Protein 8HPG (pdb70)

Secondary structure (DSSP, 8-state):
--EEEEES---HHHHHHHTTTT-EEEEGGG--HHHHTS--EEEE-STTSSSS-TTT--EEE-SSS--SSS-HHHHHHTT-EEE--TTTTHHHHHHHHHHHHHHHHTSSHHHHTS------S-------STT--EEEE--SHHHHHHHHHHHHTT---EEEESS----TT-SEEEETTSHHHHHHH-SEEEE-----TTTTTSBSTTHHHH--S--EEEE-S-STTB-HHHHHHHHHTTSSS-EEESS-SSSSPPTT-TTTT-SSEE---S-TT--TTHHHHHHHHHHHHHHHHHHTSS-SS-B--TTT-/--EEEESS---HHHHHHHHHHT-EEEEGGG--HHHHTT--EEES-STTSSSS-TTT--EEE-SSS--SSS-HHHHHHTT-EEE--TTTSHHHHHHHHHHHHHHHHTSSHHHHTS-TT---TTS-------STT--EEEE--SHHHHHHHHHHHHTT---EEE-SS----TT-SEEE-SSTHHHHHHH-SEEEE-----TTTTTSBSTTHHHH--S--EEEE-S-STTB-HHHHHHHHHTTSSS-EEESS-SSSSPPTT-TTTT----S-TT--TTHHHHHHHHHHHTTHHHHHTSS-SS-B--TTT-

InterPro domains:
  IPR006140 D-isomer specific 2-hydroxyacid dehydrogenase, NAD-binding domain [PF02826] (99-274)
  IPR036291 NAD(P)-binding domain superfamily [SSF51735] (90-275)

Solvent-accessible surface area: 31150 Å² total; per-residue (Å²): 178,28,71,0,0,3,16,52,91,17,47,105,89,11,56,126,85,6,96,90,52,21,4,80,12,15,42,27,109,147,4,53,55,64,33,1,82,72,0,4,0,0,0,0,43,61,58,11,0,80,86,5,39,25,133,111,9,65,0,0,0,0,24,38,24,6,0,49,117,15,43,35,83,81,0,29,179,62,144,2,34,1,0,16,0,45,16,34,12,2,87,26,9,0,102,31,0,27,35,1,0,82,22,26,10,89,11,82,2,55,55,98,99,62,152,234,276,101,129,219,165,170,160,52,130,86,58,128,17,166,55,66,18,0,0,0,0,10,29,46,122,33,1,18,30,0,0,76,52,0,69,88,69,27,7,106,0,6,0,1,22,52,107,22,163,134,34,69,15,20,90,92,22,14,51,60,137,22,10,94,101,0,0,19,99,0,36,6,1,0,0,20,19,55,45,29,126,128,16,122,72,36,0,49,134,56,2,2,80,30,3,83,111,83,0,9,0,0,0,9,5,50,2,36,0,0,45,24,79,6,0,16,104,1,8,134,91,157,66,1,58,2,0,0,2,3,4,13,46,86,102,90,39,62,130,115,8,60,0,104,72,29,103,50,0,29,61,27,100,90,82,4,25,76,13,107,133,51,124,63,95,0,21,133,5,0,33,63,0,0,108,41,18,68,96,72,36,113,18,58,42,54,101,15,79,33,121,144,20,178,39,72,0,0,2,17,59,99,14,58,69,81,15,51,94,73,1,66,86,67,12,11,79,12,20,34,26,129,146,12,72,112,70,42,2,98,74,0,13,0,0,1,0,41,60,83,10,0,81,110,5,38,22,124,84,6,56,0,0,0,0,26,38,22,8,0,51,117,16,44,37,86,78,0,36,155,56,151,2,38,1,0,14,0,44,20,32,13,2,74,24,9,0,94,34,0,27,36,12,0,79,36,36,9,86,12,78,62,68,54,123,173,53,95,239,134,90,235,74,128,218,132,176,160,53,133,94,58,132,17,169,57,66,18,0,0,0,0,10,29,46,119,32,1,16,28,0,0,41,46,0,70,16,51,29,7,110,0,6,0,1,23,46,140,24,197,128,34,69,16,20,91,90,21,10,55,57,135,22,8,92,91,0,0,20,94,0,37,6,0,0,0,20,19,55,46,25,124,126,18,119,70,36,0,48,119,54,1,0,75,29,3,75,113,79,0,9,0,0,0,8,5,50,2,33,0,0,41,25,76,2,0,11,89,2,38,128,75,160,61,5,87,22,28,11,14,1,3,11,45,83,90,109,16,47,182,126,11,63,12,118,82,91,76,44,106,100,84,3,23,84,13,103,116,48,117,70,96,0,17,139,12,0,24,52,0,4,135,53,24,85,99,86,36,117,15,58,46,51,99,15,76,29,108,160,20

Radius of gyration: 28.55 Å; Cα contacts (8 Å, |Δi|>4): 1213; chains: 2; bounding box: 71×73×64 Å

Structure (mmCIF, N/CA/C/O backbone):
data_8HPG
#
_entry.id   8HPG
#
_cell.length_a   89.896
_cell.length_b   48.970
_cell.length_c   89.896
_cell.angle_alpha   90.00
_cell.angle_beta   116.72
_cell.angle_gamma   90.00
#
_symmetry.space_group_name_H-M   'P 1 21 1'
#
loop_
_atom_site.group_PDB
_atom_site.id
_atom_site.type_symbol
_atom_site.label_atom_id
_atom_site.label_alt_id
_atom_site.label_comp_id
_atom_site.label_asym_id
_atom_site.label_entity_id
_atom_site.label_seq_id
_atom_site.pdbx_PDB_ins_code
_atom_site.Cartn_x
_atom_site.Cartn_y
_atom_site.Cartn_z
_atom_site.occupancy
_atom_site.B_iso_or_equiv
_atom_site.auth_seq_id
_atom_site.auth_comp_id
_atom_site.auth_asym_id
_atom_site.auth_atom_id
_atom_site.pdbx_PDB_model_num
ATOM 1 N N . MET A 1 1 ? 2.274 -6.462 -8.036 1.00 99.54 1 MET A N 1
ATOM 2 C CA . MET A 1 1 ? 0.774 -6.628 -8.054 1.00 93.81 1 MET A CA 1
ATOM 3 C C . MET A 1 1 ? 0.372 -7.613 -6.948 1.00 101.86 1 MET A C 1
ATOM 4 O O . MET A 1 1 ? 0.779 -8.789 -7.025 1.00 83.15 1 MET A O 1
ATOM 9 N N . MET A 1 2 ? -0.412 -7.137 -5.969 1.00 101.25 2 MET A N 1
ATOM 10 C CA . MET A 1 2 ? -0.848 -7.886 -4.752 1.00 94.00 2 MET A CA 1
ATOM 11 C C . MET A 1 2 ? -2.381 -8.043 -4.721 1.00 96.32 2 MET A C 1
ATOM 12 O O . MET A 1 2 ? -3.087 -7.326 -5.477 1.00 88.24 2 MET A O 1
ATOM 17 N N . LYS A 1 3 ? -2.867 -8.958 -3.876 1.00 90.23 3 LYS A N 1
ATOM 18 C CA . LYS A 1 3 ? -4.303 -9.135 -3.528 1.00 75.93 3 LYS A CA 1
ATOM 19 C C . LYS A 1 3 ? -4.470 -8.848 -2.031 1.00 66.63 3 LYS A C 1
ATOM 20 O O . LYS A 1 3 ? -4.051 -9.692 -1.216 1.00 53.86 3 LYS A O 1
ATOM 26 N N . ILE A 1 4 ? -5.016 -7.672 -1.707 1.00 62.00 4 ILE A N 1
ATOM 27 C CA . ILE A 1 4 ? -5.116 -7.128 -0.318 1.00 51.45 4 ILE A CA 1
ATOM 28 C C . ILE A 1 4 ? -6.503 -7.456 0.256 1.00 49.15 4 ILE A C 1
ATOM 29 O O . ILE A 1 4 ? -7.502 -7.043 -0.362 1.00 54.44 4 ILE A O 1
ATOM 34 N N . LEU A 1 5 ? -6.553 -8.173 1.386 1.00 43.60 5 LEU A N 1
ATOM 35 C CA . LEU A 1 5 ? -7.805 -8.442 2.147 1.00 40.82 5 LEU A CA 1
ATOM 36 C C . LEU A 1 5 ? -8.128 -7.239 3.047 1.00 41.01 5 LEU A C 1
ATOM 37 O O . LEU A 1 5 ? -7.494 -7.120 4.125 1.00 39.76 5 LEU A O 1
ATOM 42 N N . ASN A 1 6 ? -9.083 -6.400 2.618 1.00 40.59 6 ASN A N 1
ATOM 43 C CA . ASN A 1 6 ? -9.665 -5.280 3.414 1.00 36.11 6 ASN A CA 1
ATOM 44 C C . ASN A 1 6 ? -10.468 -5.882 4.583 1.00 29.80 6 ASN A C 1
ATOM 45 O O . ASN A 1 6 ? -11.608 -6.362 4.351 1.00 27.16 6 ASN A O 1
ATOM 50 N N . SER A 1 7 ? -9.870 -5.902 5.780 1.00 24.10 7 SER A N 1
ATOM 51 C CA . SER A 1 7 ? -10.509 -6.295 7.067 1.00 21.69 7 SER A CA 1
ATOM 52 C C . SER A 1 7 ? -10.676 -5.059 7.963 1.00 20.99 7 SER A C 1
ATOM 53 O O . SER A 1 7 ? -10.953 -5.233 9.177 1.00 21.75 7 SER A O 1
ATOM 56 N N . PHE A 1 8 ? -10.464 -3.866 7.394 1.00 18.36 8 PHE A N 1
ATOM 57 C CA . PHE A 1 8 ? -10.614 -2.543 8.065 1.00 15.18 8 PHE A CA 1
ATOM 58 C C . PHE A 1 8 ? -11.154 -1.525 7.039 1.00 13.96 8 PHE A C 1
ATOM 59 O O . PHE A 1 8 ? -10.462 -0.499 6.806 1.00 15.18 8 PHE A O 1
ATOM 67 N N . SER A 1 9 ? -12.299 -1.858 6.404 1.00 11.26 9 SER A N 1
ATOM 68 C CA . SER A 1 9 ? -13.320 -0.971 5.754 1.00 8.07 9 SER A CA 1
ATOM 69 C C . SER A 1 9 ? -12.735 0.251 5.016 1.00 5.66 9 SER A C 1
ATOM 70 O O . SER A 1 9 ? -13.289 1.371 5.216 1.00 5.57 9 SER A O 1
ATOM 73 N N . LEU A 1 10 ? -11.702 0.069 4.177 1.00 3.34 10 LEU A N 1
ATOM 74 C CA . LEU A 1 10 ? -10.958 1.169 3.493 1.00 2.08 10 LEU A CA 1
ATOM 75 C C . LEU A 1 10 ? -11.932 2.252 2.995 1.00 0.50 10 LEU A C 1
ATOM 76 O O . LEU A 1 10 ? -13.060 1.899 2.558 1.00 0.50 10 LEU A O 1
ATOM 81 N N . LYS A 1 11 ? -11.506 3.522 3.074 1.00 0.50 11 LYS A N 1
ATOM 82 C CA . LYS A 1 11 ? -12.244 4.685 2.517 1.00 0.50 11 LYS A CA 1
ATOM 83 C C . LYS A 1 11 ? -12.247 4.619 0.991 1.00 0.50 11 LYS A C 1
ATOM 84 O O . LYS A 1 11 ? -11.361 4.007 0.390 1.00 0.50 11 LYS A O 1
ATOM 90 N N . PRO A 1 12 ? -13.258 5.245 0.334 1.00 0.50 12 PRO A N 1
ATOM 91 C CA . PRO A 1 12 ? -13.402 5.210 -1.128 1.00 0.50 12 PRO A CA 1
ATOM 92 C C . PRO A 1 12 ? -12.254 5.865 -1.906 1.00 0.50 12 PRO A C 1
ATOM 93 O O . PRO A 1 12 ? -12.186 5.628 -3.096 1.00 0.50 12 PRO A O 1
ATOM 97 N N . GLU A 1 13 ? -11.430 6.680 -1.234 1.00 0.50 13 GLU A N 1
ATOM 98 C CA . GLU A 1 13 ? -10.207 7.299 -1.814 1.00 0.50 13 GLU A CA 1
ATOM 99 C C . GLU A 1 13 ? -9.048 6.304 -1.659 1.00 0.50 13 GLU A C 1
ATOM 100 O O . GLU A 1 13 ? -8.332 6.103 -2.673 1.00 0.50 13 GLU A O 1
ATOM 106 N N . GLN A 1 14 ? -8.900 5.707 -0.456 1.00 0.50 14 GLN A N 1
ATOM 107 C CA . GLN A 1 14 ? -7.769 4.815 -0.065 1.00 0.50 14 GLN A CA 1
ATOM 108 C C . GLN A 1 14 ? -7.818 3.543 -0.918 1.00 0.50 14 GLN A C 1
ATOM 109 O O . GLN A 1 14 ? -6.765 3.209 -1.530 1.00 0.50 14 GLN A O 1
ATOM 115 N N . ARG A 1 15 ? -8.988 2.880 -0.928 1.00 0.50 15 ARG A N 1
ATOM 116 C CA . ARG A 1 15 ? -9.331 1.750 -1.844 1.00 0.57 15 ARG A CA 1
ATOM 117 C C . ARG A 1 15 ? -8.951 2.157 -3.278 1.00 0.60 15 ARG A C 1
ATOM 118 O O . ARG A 1 15 ? -8.070 1.496 -3.900 1.00 0.56 15 ARG A O 1
ATOM 126 N N . GLN A 1 16 ? -9.625 3.218 -3.745 1.00 0.65 16 GLN A N 1
ATOM 127 C CA . GLN A 1 16 ? -9.490 3.878 -5.068 1.00 0.69 16 GLN A CA 1
ATOM 128 C C . GLN A 1 16 ? -8.009 4.203 -5.323 1.00 1.22 16 GLN A C 1
ATOM 129 O O . GLN A 1 16 ? -7.578 4.120 -6.499 1.00 1.52 16 GLN A O 1
ATOM 135 N N . THR A 1 17 ? -7.254 4.539 -4.271 1.00 2.21 17 THR A N 1
ATOM 136 C CA . THR A 1 17 ? -5.790 4.785 -4.343 1.00 3.42 17 THR A CA 1
ATOM 137 C C . THR A 1 17 ? -5.036 3.476 -4.585 1.00 5.04 17 THR A C 1
ATOM 138 O O . THR A 1 17 ? -4.122 3.472 -5.430 1.00 5.05 17 THR A O 1
ATOM 142 N N . LEU A 1 18 ? -5.401 2.425 -3.846 1.00 7.88 18 LEU A N 1
ATOM 143 C CA . LEU A 1 18 ? -4.699 1.113 -3.833 1.00 10.71 18 LEU A CA 1
ATOM 144 C C . LEU A 1 18 ? -4.810 0.411 -5.199 1.00 14.78 18 LEU A C 1
ATOM 145 O O . LEU A 1 18 ? -3.756 -0.065 -5.685 1.00 14.53 18 LEU A O 1
ATOM 150 N N . GLU A 1 19 ? -5.997 0.428 -5.832 1.00 21.80 19 GLU A N 1
ATOM 151 C CA . GLU A 1 19 ? -6.386 -0.425 -7.003 1.00 27.19 19 GLU A CA 1
ATOM 152 C C . GLU A 1 19 ? -5.570 -0.122 -8.281 1.00 32.48 19 GLU A C 1
ATOM 153 O O . GLU A 1 19 ? -5.780 -0.863 -9.286 1.00 34.22 19 GLU A O 1
ATOM 159 N N . ALA A 1 20 ? -4.697 0.898 -8.256 1.00 35.42 20 ALA A N 1
ATOM 160 C CA . ALA A 1 20 ? -3.975 1.447 -9.430 1.00 35.30 20 ALA A CA 1
ATOM 161 C C . ALA A 1 20 ? -2.580 0.836 -9.592 1.00 41.74 20 ALA A C 1
ATOM 162 O O . ALA A 1 20 ? -2.188 0.584 -10.756 1.00 40.24 20 ALA A O 1
ATOM 164 N N . ALA A 1 21 ? -1.850 0.640 -8.484 1.00 48.19 21 ALA A N 1
ATOM 165 C CA . ALA A 1 21 ? -0.477 0.064 -8.460 1.00 56.01 21 ALA A CA 1
ATOM 166 C C . ALA A 1 21 ? -0.545 -1.438 -8.780 1.00 64.56 21 ALA A C 1
ATOM 167 O O . ALA A 1 21 ? 0.510 -2.118 -8.762 1.00 77.25 21 ALA A O 1
ATOM 169 N N . GLY A 1 22 ? -1.765 -1.926 -9.050 1.00 69.38 22 GLY A N 1
ATOM 170 C CA . GLY A 1 22 ? -2.090 -3.299 -9.479 1.00 70.55 22 GLY A CA 1
ATOM 171 C C . GLY A 1 22 ? -2.405 -4.204 -8.295 1.00 72.22 22 GLY A C 1
ATOM 172 O O . GLY A 1 22 ? -1.931 -5.355 -8.315 1.00 67.24 22 GLY A O 1
ATOM 173 N N . HIS A 1 23 ? -3.219 -3.727 -7.336 1.00 81.56 23 HIS A N 1
ATOM 174 C CA . HIS A 1 23 ? -3.572 -4.446 -6.078 1.00 82.56 23 HIS A CA 1
ATOM 175 C C . HIS A 1 23 ? -5.097 -4.580 -5.927 1.00 83.02 23 HIS A C 1
ATOM 176 O O . HIS A 1 23 ? -5.750 -3.581 -5.563 1.00 79.87 23 HIS A O 1
ATOM 183 N N . THR A 1 24 ? -5.641 -5.784 -6.153 1.00 78.16 24 THR A N 1
ATOM 184 C CA . THR A 1 24 ? -7.103 -6.081 -6.065 1.00 67.80 24 THR A CA 1
ATOM 185 C C . THR A 1 24 ? -7.546 -6.030 -4.593 1.00 65.64 24 THR A C 1
ATOM 186 O O . THR A 1 24 ? -7.035 -6.839 -3.775 1.00 55.96 24 THR A O 1
ATOM 190 N N . VAL A 1 25 ? -8.468 -5.112 -4.277 1.00 65.29 25 VAL A N 1
ATOM 191 C CA . VAL A 1 25 ? -8.991 -4.864 -2.897 1.00 67.73 25 VAL A CA 1
ATOM 192 C C . VAL A 1 25 ? -10.302 -5.646 -2.703 1.00 70.39 25 VAL A C 1
ATOM 193 O O . VAL A 1 25 ? -11.279 -5.374 -3.440 1.00 79.58 25 VAL A O 1
ATOM 197 N N . ILE A 1 26 ? -10.311 -6.573 -1.735 1.00 64.19 26 ILE A N 1
ATOM 198 C CA . ILE A 1 26 ? -11.454 -7.471 -1.393 1.00 52.35 26 ILE A CA 1
ATOM 199 C C . ILE A 1 26 ? -11.963 -7.083 -0.000 1.00 41.63 26 ILE A C 1
ATOM 200 O O . ILE A 1 26 ? -11.184 -7.189 0.963 1.00 35.41 26 ILE A O 1
ATOM 205 N N . ASP A 1 27 ? -13.225 -6.645 0.090 1.00 37.22 27 ASP A N 1
ATOM 206 C CA . ASP A 1 27 ? -13.974 -6.471 1.369 1.00 29.13 27 ASP A CA 1
ATOM 207 C C . ASP A 1 27 ? -14.176 -7.850 2.008 1.00 21.12 27 ASP A C 1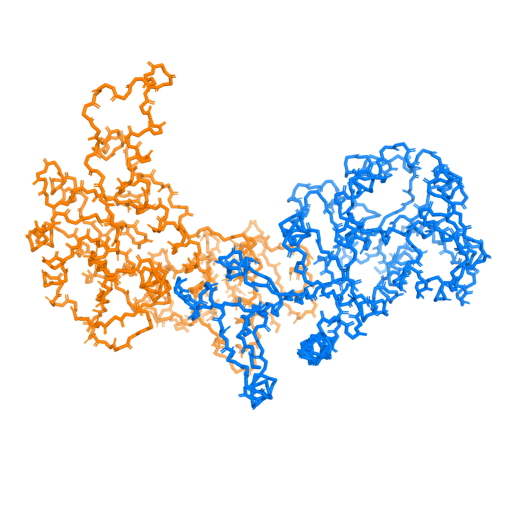
ATOM 208 O O . ASP A 1 27 ? -14.481 -8.810 1.270 1.00 19.83 27 ASP A O 1
ATOM 213 N N . ALA A 1 28 ? -14.023 -7.930 3.331 1.00 17.05 28 ALA A N 1
ATOM 214 C CA . ALA A 1 28 ? -14.116 -9.172 4.137 1.00 14.84 28 ALA A CA 1
ATOM 215 C C . ALA A 1 28 ? -15.354 -9.996 3.733 1.00 12.48 28 ALA A C 1
ATOM 216 O O . ALA A 1 28 ? -15.226 -11.245 3.588 1.00 11.58 28 ALA A O 1
ATOM 218 N N . ASP A 1 29 ? -16.498 -9.319 3.546 1.00 9.08 29 ASP A N 1
ATOM 219 C CA . ASP A 1 29 ? -17.832 -9.938 3.295 1.00 6.45 29 ASP A CA 1
ATOM 220 C C . ASP A 1 29 ? -17.928 -10.472 1.854 1.00 4.32 29 ASP A C 1
ATOM 221 O O . ASP A 1 29 ? -18.866 -11.258 1.594 1.00 4.09 29 ASP A O 1
ATOM 226 N N . LYS A 1 30 ? -17.018 -10.058 0.956 1.00 2.20 30 LYS A N 1
ATOM 227 C CA . LYS A 1 30 ? -16.968 -10.481 -0.481 1.00 1.00 30 LYS A CA 1
ATOM 228 C C . LYS A 1 30 ? -15.929 -11.601 -0.700 1.00 1.00 30 LYS A C 1
ATOM 229 O O . LYS A 1 30 ? -15.753 -12.044 -1.883 1.00 0.87 30 LYS A O 1
ATOM 235 N N . LEU A 1 31 ? -15.274 -12.049 0.384 1.00 1.05 31 LEU A N 1
ATOM 236 C CA . LEU A 1 31 ? -14.260 -13.141 0.368 1.00 0.89 31 LEU A CA 1
ATOM 237 C C . LEU A 1 31 ? -14.986 -14.490 0.216 1.00 0.87 31 LEU A C 1
ATOM 238 O O . LEU A 1 31 ? -15.839 -14.809 1.101 1.00 0.91 31 LEU A O 1
ATOM 243 N N . ASP A 1 32 ? -14.689 -15.225 -0.873 1.00 0.78 32 ASP A N 1
ATOM 244 C CA . ASP A 1 32 ? -15.117 -16.642 -1.084 1.00 0.67 32 ASP A CA 1
ATOM 245 C C . ASP A 1 32 ? -13.924 -17.578 -0.822 1.00 0.77 32 ASP A C 1
ATOM 246 O O . ASP A 1 32 ? -12.791 -17.054 -0.634 1.00 0.84 32 ASP A O 1
ATOM 251 N N . ASP A 1 33 ? -14.170 -18.900 -0.811 1.00 0.82 33 ASP A N 1
ATOM 252 C CA . ASP A 1 33 ? -13.173 -19.930 -0.399 1.00 0.80 33 ASP A CA 1
ATOM 253 C C . ASP A 1 33 ? -11.983 -19.915 -1.373 1.00 0.77 33 ASP A C 1
ATOM 254 O O . ASP A 1 33 ? -10.827 -19.988 -0.874 1.00 0.76 33 ASP A O 1
ATOM 259 N N . ALA A 1 34 ? -12.259 -19.802 -2.685 1.00 0.78 34 ALA A N 1
ATOM 260 C CA . ALA A 1 34 ? -11.262 -19.780 -3.791 1.00 0.72 34 ALA A CA 1
ATOM 261 C C . ALA A 1 34 ? -10.329 -18.557 -3.653 1.00 0.84 34 ALA A C 1
ATOM 262 O O . ALA A 1 34 ? -9.078 -18.736 -3.669 1.00 0.85 34 ALA A O 1
ATOM 264 N N . THR A 1 35 ? -10.910 -17.359 -3.502 1.00 0.84 35 THR A N 1
ATOM 265 C CA . THR A 1 35 ? -10.187 -16.056 -3.418 1.00 0.68 35 THR A CA 1
ATOM 266 C C . THR A 1 35 ? -9.398 -15.967 -2.098 1.00 0.62 35 THR A C 1
ATOM 267 O O . THR A 1 35 ? -8.272 -15.415 -2.133 1.00 0.67 35 THR A O 1
ATOM 271 N N . ALA A 1 36 ? -9.952 -16.489 -0.992 1.00 0.50 36 ALA A N 1
ATOM 272 C CA . ALA A 1 36 ? -9.349 -16.528 0.371 1.00 0.50 36 ALA A CA 1
ATOM 273 C C . ALA A 1 36 ? -7.965 -17.203 0.363 1.00 0.50 36 ALA A C 1
ATOM 274 O O . ALA A 1 36 ? -7.131 -16.895 1.257 1.00 0.50 36 ALA A O 1
ATOM 276 N N . GLN A 1 37 ? -7.740 -18.117 -0.586 1.00 0.50 37 GLN A N 1
ATOM 277 C CA . GLN A 1 37 ? -6.444 -18.823 -0.787 1.00 0.50 37 GLN A CA 1
ATOM 278 C C . GLN A 1 37 ? -5.462 -17.935 -1.559 1.00 0.51 37 GLN A C 1
ATOM 279 O O . GLN A 1 37 ? -4.233 -18.156 -1.393 1.00 0.74 37 GLN A O 1
ATOM 285 N N . GLN A 1 38 ? -5.982 -16.957 -2.317 1.00 0.50 38 GLN A N 1
ATOM 286 C CA . GLN A 1 38 ? -5.212 -16.033 -3.204 1.00 0.50 38 GLN A CA 1
ATOM 287 C C . GLN A 1 38 ? -4.916 -14.699 -2.489 1.00 0.50 38 GLN A C 1
ATOM 288 O O . GLN A 1 38 ? -4.441 -13.768 -3.162 1.00 0.50 38 GLN A O 1
ATOM 294 N N . ILE A 1 39 ? -5.164 -14.614 -1.178 1.00 0.50 39 ILE A N 1
ATOM 295 C CA . ILE A 1 39 ? -4.856 -13.415 -0.342 1.00 0.61 39 ILE A CA 1
ATOM 296 C C . ILE A 1 39 ? -3.329 -13.331 -0.165 1.00 1.02 39 ILE A C 1
ATOM 297 O O . ILE A 1 39 ? -2.703 -14.373 0.179 1.00 1.24 39 ILE A O 1
ATOM 302 N N . ASP A 1 40 ? -2.776 -12.133 -0.401 1.00 1.56 40 ASP A N 1
ATOM 303 C CA . ASP A 1 40 ? -1.348 -11.775 -0.194 1.00 2.18 40 ASP A CA 1
ATOM 304 C C . ASP A 1 40 ? -1.186 -10.907 1.055 1.00 3.18 40 ASP A C 1
ATOM 305 O O . ASP A 1 40 ? -0.302 -11.219 1.857 1.00 3.49 40 ASP A O 1
ATOM 310 N N . VAL A 1 41 ? -1.981 -9.839 1.167 1.00 4.90 41 VAL A N 1
ATOM 311 C CA . VAL A 1 41 ? -1.881 -8.806 2.243 1.00 6.86 41 VAL A CA 1
ATOM 312 C C . VAL A 1 41 ? -3.199 -8.765 3.029 1.00 9.64 41 VAL A C 1
ATOM 313 O O . VAL A 1 41 ? -4.268 -8.974 2.405 1.00 10.26 41 VAL A O 1
ATOM 317 N N . VAL A 1 42 ? -3.119 -8.510 4.345 1.00 12.68 42 VAL A N 1
ATOM 318 C CA . VAL A 1 42 ? -4.299 -8.358 5.255 1.00 16.52 42 VAL A CA 1
ATOM 319 C C . VAL A 1 42 ? -4.175 -7.045 6.041 1.00 19.92 42 VAL A C 1
ATOM 320 O O . VAL A 1 42 ? -3.414 -7.010 7.036 1.00 20.77 42 VAL A O 1
ATOM 324 N N . TYR A 1 43 ? -4.915 -6.019 5.597 1.00 26.05 43 TYR A N 1
ATOM 325 C CA . TYR A 1 43 ? -5.035 -4.681 6.232 1.00 30.93 43 TYR A CA 1
ATOM 326 C C . TYR A 1 43 ? -6.038 -4.787 7.387 1.00 34.88 43 TYR A C 1
ATOM 327 O O . TYR A 1 43 ? -7.255 -4.653 7.153 1.00 33.13 43 TYR A O 1
ATOM 336 N N . GLY A 1 44 ? -5.534 -5.044 8.595 1.00 41.60 44 GLY A N 1
ATOM 337 C CA . GLY A 1 44 ? -6.348 -5.304 9.799 1.00 49.33 44 GLY A CA 1
ATOM 338 C C . GLY A 1 44 ? -6.470 -6.791 10.090 1.00 61.83 44 GLY A C 1
ATOM 339 O O . GLY A 1 44 ? -5.589 -7.552 9.628 1.00 58.55 44 GLY A O 1
ATOM 340 N N . TRP A 1 45 ? -7.496 -7.182 10.858 1.00 74.47 45 TRP A N 1
ATOM 341 C CA . TRP A 1 45 ? -7.773 -8.597 11.232 1.00 81.30 45 TRP A CA 1
ATOM 342 C C . TRP A 1 45 ? -9.203 -8.737 11.780 1.00 79.72 45 TRP A C 1
ATOM 343 O O . TRP A 1 45 ? -9.652 -7.848 12.542 1.00 75.28 45 TRP A O 1
ATOM 354 N N . ASN A 1 46 ? -9.879 -9.820 11.375 1.00 69.44 46 ASN A N 1
ATOM 355 C CA . ASN A 1 46 ? -11.239 -10.237 11.817 1.00 54.01 46 ASN A CA 1
ATOM 356 C C . ASN A 1 46 ? -11.391 -11.741 11.516 1.00 49.06 46 ASN A C 1
ATOM 357 O O . ASN A 1 46 ? -10.350 -12.451 11.523 1.00 42.30 46 ASN A O 1
ATOM 362 N N . ALA A 1 47 ? -12.622 -12.208 11.261 1.00 43.19 47 ALA A N 1
ATOM 363 C CA . ALA A 1 47 ? -12.967 -13.631 11.010 1.00 34.68 47 ALA A CA 1
ATOM 364 C C . ALA A 1 47 ? -12.706 -14.006 9.541 1.00 28.28 47 ALA A C 1
ATOM 365 O O . ALA A 1 47 ? -12.694 -15.229 9.237 1.00 24.98 47 ALA A O 1
ATOM 367 N N . ALA A 1 48 ? -12.514 -13.008 8.664 1.00 22.55 48 ALA A N 1
ATOM 368 C CA . ALA A 1 48 ? -12.178 -13.191 7.227 1.00 19.99 48 ALA A CA 1
ATOM 369 C C . ALA A 1 48 ? -10.652 -13.177 7.008 1.00 16.42 48 ALA A C 1
ATOM 370 O O . ALA A 1 48 ? -10.213 -13.423 5.859 1.00 17.45 48 ALA A O 1
ATOM 372 N N . ALA A 1 49 ? -9.876 -12.919 8.070 1.00 13.00 49 ALA A N 1
ATOM 373 C CA . ALA A 1 49 ? -8.392 -12.906 8.068 1.00 10.19 49 ALA A CA 1
ATOM 374 C C . ALA A 1 49 ? -7.824 -14.225 8.623 1.00 7.96 49 ALA A C 1
ATOM 375 O O . ALA A 1 49 ? -6.586 -14.410 8.526 1.00 9.68 49 ALA A O 1
ATOM 377 N N . THR A 1 50 ? -8.671 -15.103 9.184 1.00 4.67 50 THR A N 1
ATOM 378 C CA . THR A 1 50 ? -8.292 -16.462 9.683 1.00 1.78 50 THR A CA 1
ATOM 379 C C . THR A 1 50 ? -8.356 -17.467 8.518 1.00 0.55 50 THR A C 1
ATOM 380 O O . THR A 1 50 ? -7.569 -18.428 8.526 1.00 0.50 50 THR A O 1
ATOM 384 N N . ARG A 1 51 ? -9.246 -17.229 7.546 1.00 0.50 51 ARG A N 1
ATOM 385 C CA . ARG A 1 51 ? -9.548 -18.149 6.412 1.00 0.50 51 ARG A CA 1
ATOM 386 C C . ARG A 1 51 ? -8.473 -18.036 5.326 1.00 0.50 51 ARG A C 1
ATOM 387 O O . ARG A 1 51 ? -8.403 -18.949 4.464 1.00 0.50 51 ARG A O 1
ATOM 395 N N . VAL A 1 52 ? -7.675 -16.962 5.355 1.00 0.50 52 VAL A N 1
ATOM 396 C CA . VAL A 1 52 ? -6.693 -16.619 4.281 1.00 0.50 52 VAL A CA 1
ATOM 397 C C . VAL A 1 52 ? -5.610 -17.705 4.227 1.00 0.50 52 VAL A C 1
ATOM 398 O O . VAL A 1 52 ? -5.295 -18.309 5.299 1.00 0.50 52 VAL A O 1
ATOM 402 N N . ASN A 1 53 ? -5.038 -17.900 3.033 1.00 0.50 53 ASN A N 1
ATOM 403 C CA . ASN A 1 53 ? -3.868 -18.783 2.794 1.00 0.50 53 ASN A CA 1
ATOM 404 C C . ASN A 1 53 ? -2.602 -18.180 3.414 1.00 0.50 53 ASN A C 1
ATOM 405 O O . ASN A 1 53 ? -1.982 -17.318 2.750 1.00 0.50 53 ASN A O 1
ATOM 410 N N . PHE A 1 54 ? -2.238 -18.638 4.620 1.00 0.50 54 PHE A N 1
ATOM 411 C CA . PHE A 1 54 ? -0.990 -18.295 5.348 1.00 0.50 54 PHE A CA 1
ATOM 412 C C . PHE A 1 54 ? 0.250 -18.726 4.533 1.00 0.50 54 PHE A C 1
ATOM 413 O O . PHE A 1 54 ? 1.269 -17.994 4.557 1.00 0.50 54 PHE A O 1
ATOM 421 N N . ASP A 1 55 ? 0.178 -19.863 3.826 1.00 0.50 55 ASP A N 1
ATOM 422 C CA . ASP A 1 55 ? 1.306 -20.435 3.037 1.00 0.50 55 ASP A CA 1
ATOM 423 C C . ASP A 1 55 ? 1.662 -19.481 1.883 1.00 0.50 55 ASP A C 1
ATOM 424 O O . ASP A 1 55 ? 2.779 -19.601 1.339 1.00 0.50 55 ASP A O 1
ATOM 429 N N . ARG A 1 56 ? 0.733 -18.602 1.495 1.00 0.50 56 ARG A N 1
ATOM 430 C CA . ARG A 1 56 ? 0.905 -17.572 0.430 1.00 0.50 56 ARG A CA 1
ATOM 431 C C . ARG A 1 56 ? 1.069 -16.192 1.069 1.00 0.50 56 ARG A C 1
ATOM 432 O O . ARG A 1 56 ? 1.914 -15.408 0.580 1.00 0.50 56 ARG A O 1
ATOM 440 N N . LEU A 1 57 ? 0.205 -15.901 2.055 1.00 0.50 57 LEU A N 1
ATOM 441 C CA . LEU A 1 57 ? 0.189 -14.664 2.894 1.00 0.50 57 LEU A CA 1
ATOM 442 C C . LEU A 1 57 ? 1.638 -14.229 3.174 1.00 0.50 57 LEU A C 1
ATOM 443 O O . LEU A 1 57 ? 2.491 -15.110 3.486 1.00 0.50 57 LEU A O 1
ATOM 448 N N . GLN A 1 58 ? 1.890 -12.920 3.052 1.00 0.50 58 GLN A N 1
ATOM 449 C CA . GLN A 1 58 ? 3.239 -12.298 3.065 1.00 0.50 58 GLN A CA 1
ATOM 450 C C . GLN A 1 58 ? 3.305 -11.263 4.200 1.00 0.50 58 GLN A C 1
ATOM 451 O O . GLN A 1 58 ? 4.226 -11.359 5.046 1.00 0.50 58 GLN A O 1
ATOM 457 N N . PHE A 1 59 ? 2.343 -10.334 4.235 1.00 0.50 59 PHE A N 1
ATOM 458 C CA . PHE A 1 59 ? 2.289 -9.187 5.182 1.00 0.50 59 PHE A CA 1
ATOM 459 C C . PHE A 1 59 ? 0.869 -9.042 5.781 1.00 0.50 59 PHE A C 1
ATOM 460 O O . PHE A 1 59 ? -0.170 -9.253 5.079 1.00 0.50 59 PHE A O 1
ATOM 468 N N . VAL A 1 60 ? 0.829 -8.669 7.069 1.00 0.50 60 VAL A N 1
ATOM 469 C CA . VAL A 1 60 ? -0.403 -8.363 7.859 1.00 0.50 60 VAL A CA 1
ATOM 470 C C . VAL A 1 60 ? -0.184 -7.027 8.586 1.00 0.50 60 VAL A C 1
ATOM 471 O O . VAL A 1 60 ? 0.837 -6.889 9.307 1.00 0.50 60 VAL A O 1
ATOM 475 N N . GLN A 1 61 ? -1.102 -6.078 8.389 1.00 0.50 61 GLN A N 1
ATOM 476 C CA . GLN A 1 61 ? -1.091 -4.765 9.088 1.00 0.50 61 GLN A CA 1
ATOM 477 C C . GLN A 1 61 ? -2.166 -4.769 10.182 1.00 0.50 61 GLN A C 1
ATOM 478 O O . GLN A 1 61 ? -3.352 -4.550 9.858 1.00 0.50 61 GLN A O 1
ATOM 484 N N . ALA A 1 62 ? -1.748 -4.996 11.427 1.00 0.50 62 ALA A N 1
ATOM 485 C CA . ALA A 1 62 ? -2.589 -4.852 12.633 1.00 0.50 62 ALA A CA 1
ATOM 486 C C . ALA A 1 62 ? -3.052 -3.397 12.746 1.00 0.50 62 ALA A C 1
ATOM 487 O O . ALA A 1 62 ? -2.357 -2.491 12.241 1.00 0.50 62 ALA A O 1
ATOM 489 N N . MET A 1 63 ? -4.208 -3.201 13.380 1.00 0.50 63 MET A N 1
ATOM 490 C CA . MET A 1 63 ? -4.886 -1.884 13.516 1.00 0.50 63 MET A CA 1
ATOM 491 C C . MET A 1 63 ? -4.570 -1.255 14.879 1.00 0.50 63 MET A C 1
ATOM 492 O O . MET A 1 63 ? -4.956 -0.070 15.080 1.00 0.50 63 MET A O 1
ATOM 497 N N . SER A 1 64 ? -3.900 -2.009 15.766 1.00 0.50 64 SER A N 1
ATOM 498 C CA . SER A 1 64 ? -3.525 -1.600 17.150 1.00 0.50 64 SER A CA 1
ATOM 499 C C . SER A 1 64 ? -1.996 -1.708 17.361 1.00 0.93 64 SER A C 1
ATOM 500 O O . SER A 1 64 ? -1.286 -2.174 16.422 1.00 0.94 64 SER A O 1
ATOM 503 N N . ALA A 1 65 ? -1.508 -1.275 18.540 1.00 1.83 65 ALA A N 1
ATOM 504 C CA . ALA A 1 65 ? -0.082 -1.289 18.968 1.00 2.92 65 ALA A CA 1
ATOM 505 C C . ALA A 1 65 ? 0.329 -2.692 19.443 1.00 4.45 65 ALA A C 1
ATOM 506 O O . ALA A 1 65 ? 1.480 -3.096 19.178 1.00 4.60 65 ALA A O 1
ATOM 508 N N . GLY A 1 66 ? -0.571 -3.415 20.111 1.00 6.86 66 GLY A N 1
ATOM 509 C CA . GLY A 1 66 ? -0.374 -4.838 20.463 1.00 10.15 66 GLY A CA 1
ATOM 510 C C . GLY A 1 66 ? -0.463 -5.754 19.251 1.00 13.16 66 GLY A C 1
ATOM 511 O O . GLY A 1 66 ? -0.750 -5.247 18.131 1.00 14.77 66 GLY A O 1
ATOM 512 N N . VAL A 1 67 ? -0.237 -7.058 19.455 1.00 15.40 67 VAL A N 1
ATOM 513 C CA . VAL A 1 67 ? -0.438 -8.133 18.430 1.00 17.44 67 VAL A CA 1
ATOM 514 C C . VAL A 1 67 ? -0.755 -9.452 19.150 1.00 19.26 67 VAL A C 1
ATOM 515 O O . VAL A 1 67 ? -0.343 -10.508 18.644 1.00 20.22 67 VAL A O 1
ATOM 519 N N . ASP A 1 68 ? -1.490 -9.375 20.267 1.00 20.90 68 ASP A N 1
ATOM 520 C CA . ASP A 1 68 ? -1.713 -10.479 21.251 1.00 20.93 68 ASP A CA 1
ATOM 521 C C . ASP A 1 68 ? -3.051 -11.190 20.957 1.00 20.00 68 ASP A C 1
ATOM 522 O O . ASP A 1 68 ? -3.404 -12.143 21.683 1.00 20.17 68 ASP A O 1
ATOM 527 N N . TYR A 1 69 ? -3.766 -10.736 19.925 1.00 19.53 69 TYR A N 1
ATOM 528 C CA . TYR A 1 69 ? -5.042 -11.311 19.421 1.00 19.36 69 TYR A CA 1
ATOM 529 C C . TYR A 1 69 ? -4.820 -12.047 18.081 1.00 22.15 69 TYR A C 1
ATOM 530 O O . TYR A 1 69 ? -5.755 -12.750 17.614 1.00 23.84 69 TYR A O 1
ATOM 539 N N . LEU A 1 70 ? -3.631 -11.894 17.475 1.00 22.80 70 LEU A N 1
ATOM 540 C CA . LEU A 1 70 ? -3.253 -12.494 16.162 1.00 23.30 70 LEU A CA 1
ATOM 541 C C . LEU A 1 70 ? -2.735 -13.918 16.371 1.00 24.25 70 LEU A C 1
ATOM 542 O O . LEU A 1 70 ? -2.337 -14.280 17.480 1.00 24.33 70 LEU A O 1
ATOM 547 N N . PRO A 1 71 ? -2.726 -14.777 15.320 1.00 25.18 71 PRO A N 1
ATOM 548 C CA . PRO A 1 71 ? -1.997 -16.045 15.370 1.00 25.41 71 PRO A CA 1
ATOM 549 C C . PRO A 1 71 ? -0.505 -15.799 15.071 1.00 26.21 71 PRO A C 1
ATOM 550 O O . PRO A 1 71 ? -0.061 -16.092 13.971 1.00 27.29 71 PRO A O 1
ATOM 554 N N . LEU A 1 72 ? 0.223 -15.258 16.061 1.00 27.14 72 LEU A N 1
ATOM 555 C CA . LEU A 1 72 ? 1.665 -14.894 15.982 1.00 26.94 72 LEU A CA 1
ATOM 556 C C . LEU A 1 72 ? 2.471 -16.128 15.590 1.00 24.31 72 LEU A C 1
ATOM 557 O O . LEU A 1 72 ? 3.242 -16.033 14.619 1.00 21.85 72 LEU A O 1
ATOM 562 N N . ALA A 1 73 ? 2.279 -17.218 16.348 1.00 26.82 73 ALA A N 1
ATOM 563 C CA . ALA A 1 73 ? 2.953 -18.532 16.214 1.00 26.56 73 ALA A CA 1
ATOM 564 C C . ALA A 1 73 ? 2.745 -19.097 14.805 1.00 26.94 73 ALA A C 1
ATOM 565 O O . ALA A 1 73 ? 3.696 -19.716 14.290 1.00 26.58 73 ALA A O 1
ATOM 567 N N . GLU A 1 74 ? 1.546 -18.914 14.232 1.00 28.30 74 GLU A N 1
ATOM 568 C CA . GLU A 1 74 ? 1.223 -19.247 12.814 1.00 28.92 74 GLU A CA 1
ATOM 569 C C . GLU A 1 74 ? 2.084 -18.369 11.891 1.00 33.71 74 GLU A C 1
ATOM 570 O O . GLU A 1 74 ? 2.775 -18.946 11.022 1.00 31.28 74 GLU A O 1
ATOM 576 N N . LEU A 1 75 ? 2.068 -17.042 12.115 1.00 39.40 75 LEU A N 1
ATOM 577 C CA . LEU A 1 75 ? 2.703 -15.988 11.261 1.00 39.04 75 LEU A CA 1
ATOM 578 C C . LEU A 1 75 ? 4.233 -16.095 11.292 1.00 43.47 75 LEU A C 1
ATOM 579 O O . LEU A 1 75 ? 4.845 -15.799 10.243 1.00 41.32 75 LEU A O 1
ATOM 584 N N . ALA A 1 76 ? 4.804 -16.483 12.447 1.00 51.86 76 ALA A N 1
ATOM 585 C CA . ALA A 1 76 ? 6.261 -16.585 12.743 1.00 52.45 76 ALA A CA 1
ATOM 586 C C . ALA A 1 76 ? 6.845 -17.898 12.205 1.00 55.41 76 ALA A C 1
ATOM 587 O O . ALA A 1 76 ? 8.080 -17.970 12.024 1.00 54.60 76 ALA A O 1
ATOM 589 N N . LYS A 1 77 ? 5.987 -18.900 11.992 1.00 56.57 77 LYS A N 1
ATOM 590 C CA . LYS A 1 77 ? 6.321 -20.225 11.393 1.00 52.74 77 LYS A CA 1
ATOM 591 C C . LYS A 1 77 ? 6.294 -20.085 9.861 1.00 46.69 77 LYS A C 1
ATOM 592 O O . LYS A 1 77 ? 7.148 -20.720 9.201 1.00 38.64 77 LYS A O 1
ATOM 598 N N . HIS A 1 78 ? 5.347 -19.288 9.335 1.00 42.95 78 HIS A N 1
ATOM 599 C CA . HIS A 1 78 ? 5.236 -18.850 7.913 1.00 40.92 78 HIS A CA 1
ATOM 600 C C . HIS A 1 78 ? 6.229 -17.710 7.626 1.00 49.45 78 HIS A C 1
ATOM 601 O O . HIS A 1 78 ? 6.485 -17.423 6.436 1.00 49.16 78 HIS A O 1
ATOM 608 N N . HIS A 1 79 ? 6.724 -17.064 8.690 1.00 53.68 79 HIS A N 1
ATOM 609 C CA . HIS A 1 79 ? 7.518 -15.802 8.692 1.00 52.21 79 HIS A CA 1
ATOM 610 C C . HIS A 1 79 ? 6.785 -14.742 7.859 1.00 52.22 79 HIS A C 1
ATOM 611 O O . HIS A 1 79 ? 7.447 -14.079 7.022 1.00 58.87 79 HIS A O 1
ATOM 618 N N . VAL A 1 80 ? 5.474 -14.594 8.103 1.00 43.50 80 VAL A N 1
ATOM 619 C CA . VAL A 1 80 ? 4.603 -13.525 7.524 1.00 31.74 80 VAL A CA 1
ATOM 620 C C . VAL A 1 80 ? 4.905 -12.216 8.264 1.00 32.32 80 VAL A C 1
ATOM 621 O O . VAL A 1 80 ? 4.838 -12.219 9.525 1.00 37.23 80 VAL A O 1
ATOM 625 N N . LEU A 1 81 ? 5.217 -11.152 7.506 1.00 25.74 81 LEU A N 1
ATOM 626 C CA . LEU A 1 81 ? 5.655 -9.831 8.038 1.00 25.91 81 LEU A CA 1
ATOM 627 C C . LEU A 1 81 ? 4.462 -9.137 8.700 1.00 19.69 81 LEU A C 1
ATOM 628 O O . LEU A 1 81 ? 3.387 -9.079 8.080 1.00 14.35 81 LEU A O 1
ATOM 633 N N . LEU A 1 82 ? 4.662 -8.656 9.926 1.00 21.68 82 LEU A N 1
ATOM 634 C CA . LEU A 1 82 ? 3.616 -8.018 10.761 1.00 21.51 82 LEU A CA 1
ATOM 635 C C . LEU A 1 82 ? 4.077 -6.589 11.060 1.00 22.92 82 LEU A C 1
ATOM 636 O O . LEU A 1 82 ? 5.220 -6.428 11.550 1.00 24.65 82 LEU A O 1
ATOM 641 N N . ALA A 1 83 ? 3.243 -5.607 10.698 1.00 20.80 83 ALA A N 1
ATOM 642 C CA . ALA A 1 83 ? 3.359 -4.192 11.115 1.00 20.18 83 ALA A CA 1
ATOM 643 C C . ALA A 1 83 ? 2.170 -3.844 12.019 1.00 22.10 83 ALA A C 1
ATOM 644 O O . ALA A 1 83 ? 1.015 -4.059 11.597 1.00 17.50 83 ALA A O 1
ATOM 646 N N . ASN A 1 84 ? 2.465 -3.362 13.229 1.00 26.09 84 ASN A N 1
ATOM 647 C CA . ASN A 1 84 ? 1.487 -2.753 14.168 1.00 28.28 84 ASN A CA 1
ATOM 648 C C . ASN A 1 84 ? 1.403 -1.249 13.856 1.00 31.32 84 ASN A C 1
ATOM 649 O O . ASN A 1 84 ? 1.894 -0.840 12.775 1.00 31.35 84 ASN A O 1
ATOM 654 N N . THR A 1 85 ? 0.779 -0.462 14.740 1.00 41.24 85 THR A N 1
ATOM 655 C CA . THR A 1 85 ? 0.626 1.016 14.605 1.00 51.49 85 THR A CA 1
ATOM 656 C C . THR A 1 85 ? 1.284 1.720 15.803 1.00 64.26 85 THR A C 1
ATOM 657 O O . THR A 1 85 ? 0.813 2.822 16.180 1.00 61.20 85 THR A O 1
ATOM 661 N N . SER A 1 86 ? 2.356 1.130 16.353 1.00 76.71 86 SER A N 1
ATOM 662 C CA . SER A 1 86 ? 3.035 1.570 17.607 1.00 84.68 86 SER A CA 1
ATOM 663 C C . SER A 1 86 ? 3.587 2.999 17.478 1.00 96.72 86 SER A C 1
ATOM 664 O O . SER A 1 86 ? 4.398 3.247 16.555 1.00 95.54 86 SER A O 1
ATOM 667 N N . GLY A 1 87 ? 3.181 3.883 18.399 1.00 102.48 87 GLY A N 1
ATOM 668 C CA . GLY A 1 87 ? 3.707 5.254 18.524 1.00 97.43 87 GLY A CA 1
ATOM 669 C C . GLY A 1 87 ? 2.701 6.319 18.118 1.00 98.19 87 GLY A C 1
ATOM 670 O O . GLY A 1 87 ? 2.747 7.409 18.739 1.00 87.00 87 GLY A O 1
ATOM 671 N N . ILE A 1 88 ? 1.822 6.041 17.140 1.00 95.51 88 ILE A N 1
ATOM 672 C CA . ILE A 1 88 ? 0.688 6.958 16.789 1.00 87.22 88 ILE A CA 1
ATOM 673 C C . ILE A 1 88 ? -0.312 6.922 17.953 1.00 100.54 88 ILE A C 1
ATOM 674 O O . ILE A 1 88 ? -1.041 7.920 18.125 1.00 115.55 88 ILE A O 1
ATOM 679 N N . HIS A 1 89 ? -0.308 5.823 18.726 1.00 110.02 89 HIS A N 1
ATOM 680 C CA . HIS A 1 89 ? -1.142 5.592 19.940 1.00 101.39 89 HIS A CA 1
ATOM 681 C C . HIS A 1 89 ? -0.468 6.171 21.194 1.00 107.37 89 HIS A C 1
ATOM 682 O O . HIS A 1 89 ? -1.128 6.178 22.244 1.00 105.06 89 HIS A O 1
ATOM 689 N N . ALA A 1 90 ? 0.778 6.649 21.099 1.00 98.12 90 ALA A N 1
ATOM 690 C CA . ALA A 1 90 ? 1.592 7.107 22.253 1.00 87.54 90 ALA A CA 1
ATOM 691 C C . ALA A 1 90 ? 1.032 8.407 22.855 1.00 95.01 90 ALA A C 1
ATOM 692 O O . ALA A 1 90 ? 0.909 8.466 24.105 1.00 103.74 90 ALA A O 1
ATOM 694 N N . GLU A 1 91 ? 0.687 9.392 22.009 1.00 92.33 91 GLU A N 1
ATOM 695 C CA . GLU A 1 91 ? 0.339 10.795 22.399 1.00 85.82 91 GLU A CA 1
ATOM 696 C C . GLU A 1 91 ? -1.015 10.840 23.119 1.00 84.11 91 GLU A C 1
ATOM 697 O O . GLU A 1 91 ? -1.112 11.444 24.187 1.00 72.42 91 GLU A O 1
ATOM 703 N N . PRO A 1 92 ? -2.112 10.264 22.562 1.00 86.03 92 PRO A N 1
ATOM 704 C CA . PRO A 1 92 ? -3.382 10.150 23.286 1.00 82.07 92 PRO A CA 1
ATOM 705 C C . PRO A 1 92 ? -3.304 9.357 24.606 1.00 76.53 92 PRO A C 1
ATOM 706 O O . PRO A 1 92 ? -3.909 9.805 25.573 1.00 71.78 92 PRO A O 1
ATOM 710 N N . ILE A 1 93 ? -2.584 8.223 24.628 1.00 70.53 93 ILE A N 1
ATOM 711 C CA . ILE A 1 93 ? -2.400 7.349 25.834 1.00 65.37 93 ILE A CA 1
ATOM 712 C C . ILE A 1 93 ? -1.684 8.145 26.933 1.00 67.53 93 ILE A C 1
ATOM 713 O O . ILE A 1 93 ? -2.002 7.916 28.117 1.00 68.84 93 ILE A O 1
ATOM 718 N N . ALA A 1 94 ? -0.748 9.024 26.552 1.00 71.25 94 ALA A N 1
ATOM 719 C CA . ALA A 1 94 ? 0.035 9.900 27.460 1.00 61.02 94 ALA A CA 1
ATOM 720 C C . ALA A 1 94 ? -0.789 11.125 27.895 1.00 68.92 94 ALA A C 1
ATOM 721 O O . ALA A 1 94 ? -0.387 11.764 28.889 1.00 67.73 94 ALA A O 1
ATOM 723 N N . GLU A 1 95 ? -1.865 11.450 27.158 1.00 74.43 95 GLU A N 1
ATOM 724 C CA . GLU A 1 95 ? -2.914 12.442 27.537 1.00 63.44 95 GLU A CA 1
ATOM 725 C C . GLU A 1 95 ? -3.950 11.774 28.453 1.00 55.90 95 GLU A C 1
ATOM 726 O O . GLU A 1 95 ? -4.491 12.477 29.335 1.00 45.27 95 GLU A O 1
ATOM 732 N N . TYR A 1 96 ? -4.227 10.480 28.236 1.00 54.27 96 TYR A N 1
ATOM 733 C CA . TYR A 1 96 ? -5.196 9.657 29.013 1.00 56.50 96 TYR A CA 1
ATOM 734 C C . TYR A 1 96 ? -4.643 9.342 30.411 1.00 57.14 96 TYR A C 1
ATOM 735 O O . TYR A 1 96 ? -5.433 9.355 31.383 1.00 53.62 96 TYR A O 1
ATOM 744 N N . VAL A 1 97 ? -3.347 9.010 30.495 1.00 57.07 97 VAL A N 1
ATOM 745 C CA . VAL A 1 97 ? -2.604 8.715 31.761 1.00 55.29 97 VAL A CA 1
ATOM 746 C C . VAL A 1 97 ? -2.585 9.972 32.646 1.00 49.54 97 VAL A C 1
ATOM 747 O O . VAL A 1 97 ? -2.837 9.834 33.858 1.00 49.87 97 VAL A O 1
ATOM 751 N N . LEU A 1 98 ? -2.290 11.140 32.064 1.00 45.37 98 LEU A N 1
ATOM 752 C CA . LEU A 1 98 ? -2.345 12.465 32.744 1.00 40.44 98 LEU A CA 1
ATOM 753 C C . LEU A 1 98 ? -3.795 12.761 33.169 1.00 36.61 98 LEU A C 1
ATOM 754 O O . LEU A 1 98 ? -3.987 13.246 34.307 1.00 37.06 98 LEU A O 1
ATOM 759 N N . GLY A 1 99 ? -4.775 12.473 32.298 1.00 33.35 99 GLY A N 1
ATOM 760 C CA . GLY A 1 99 ? -6.222 12.565 32.591 1.00 30.65 99 GLY A CA 1
ATOM 761 C C . GLY A 1 99 ? -6.645 11.610 33.702 1.00 29.52 99 GLY A C 1
ATOM 762 O O . GLY A 1 99 ? -7.611 11.944 34.427 1.00 28.23 99 GLY A O 1
ATOM 763 N N . ALA A 1 100 ? -5.950 10.466 33.823 1.00 26.07 100 ALA A N 1
ATOM 764 C CA . ALA A 1 100 ? -6.149 9.399 34.840 1.00 22.49 100 ALA A CA 1
ATOM 765 C C . ALA A 1 100 ? -5.194 9.583 36.032 1.00 22.06 100 ALA A C 1
ATOM 766 O O . ALA A 1 100 ? -5.121 8.649 36.881 1.00 17.92 100 ALA A O 1
ATOM 768 N N . LEU A 1 101 ? -4.472 10.715 36.073 1.00 21.47 101 LEU A N 1
ATOM 769 C CA . LEU A 1 101 ? -3.634 11.172 37.221 1.00 22.10 101 LEU A CA 1
ATOM 770 C C . LEU A 1 101 ? -4.391 12.259 37.991 1.00 21.42 101 LEU A C 1
ATOM 771 O O . LEU A 1 101 ? -4.518 12.111 39.223 1.00 20.68 101 LEU A O 1
ATOM 776 N N . PHE A 1 102 ? -4.870 13.295 37.290 1.00 22.46 102 PHE A N 1
ATOM 777 C CA . PHE A 1 102 ? -5.618 14.454 37.861 1.00 23.72 102 PHE A CA 1
ATOM 778 C C . PHE A 1 102 ? -6.977 13.989 38.430 1.00 24.23 102 PHE A C 1
ATOM 779 O O . PHE A 1 102 ? -7.310 14.375 39.583 1.00 23.26 102 PHE A O 1
ATOM 787 N N . THR A 1 103 ? -7.740 13.198 37.654 1.00 25.57 103 THR A N 1
ATOM 788 C CA . THR A 1 103 ? -9.101 12.697 38.012 1.00 24.98 103 THR A CA 1
ATOM 789 C C . THR A 1 103 ? -9.048 12.067 39.416 1.00 24.49 103 THR A C 1
ATOM 790 O O . THR A 1 103 ? -9.970 12.306 40.212 1.00 23.55 103 THR A O 1
ATOM 794 N N . ILE A 1 104 ? -7.985 11.317 39.718 1.00 26.33 104 ILE A N 1
ATOM 795 C CA . ILE A 1 104 ? -7.793 10.591 41.012 1.00 27.41 104 ILE A CA 1
ATOM 796 C C . ILE A 1 104 ? -7.111 11.512 42.044 1.00 33.78 104 ILE A C 1
ATOM 797 O O . ILE A 1 104 ? -7.615 11.590 43.199 1.00 34.26 104 ILE A O 1
ATOM 802 N N . SER A 1 105 ? -6.022 12.192 41.654 1.00 38.40 105 SER A N 1
ATOM 803 C CA . SER A 1 105 ? -5.097 12.933 42.566 1.00 40.50 105 SER A CA 1
ATOM 804 C C . SER A 1 105 ? -5.736 14.224 43.112 1.00 45.05 105 SER A C 1
ATOM 805 O O . SER A 1 105 ? -5.260 14.697 44.179 1.00 51.86 105 SER A O 1
ATOM 808 N N . ARG A 1 106 ? -6.759 14.770 42.426 1.00 49.68 106 ARG A N 1
ATOM 809 C CA . ARG A 1 106 ? -7.379 16.099 42.715 1.00 50.81 106 ARG A CA 1
ATOM 810 C C . ARG A 1 106 ? -8.855 15.964 43.138 1.00 56.06 106 ARG A C 1
ATOM 811 O O . ARG A 1 106 ? -9.553 17.009 43.180 1.00 57.08 106 ARG A O 1
ATOM 819 N N . GLY A 1 107 ? -9.316 14.746 43.448 1.00 55.67 107 GLY A N 1
ATOM 820 C CA . GLY A 1 107 ? -10.673 14.448 43.956 1.00 52.05 107 GLY A CA 1
ATOM 821 C C . GLY A 1 107 ? -11.774 14.693 42.928 1.00 49.47 107 GLY A C 1
ATOM 822 O O . GLY A 1 107 ? -12.965 14.782 43.337 1.00 39.77 107 GLY A O 1
ATOM 823 N N . ILE A 1 108 ? -11.409 14.785 41.643 1.00 51.73 108 ILE A N 1
ATOM 824 C CA . ILE A 1 108 ? -12.361 14.853 40.491 1.00 52.84 108 ILE A CA 1
ATOM 825 C C . ILE A 1 108 ? -13.131 13.523 40.446 1.00 57.22 108 ILE A C 1
ATOM 826 O O . ILE A 1 108 ? -14.345 13.555 40.159 1.00 56.23 108 ILE A O 1
ATOM 831 N N . LEU A 1 109 ? -12.446 12.402 40.716 1.00 62.69 109 LEU A N 1
ATOM 832 C CA . LEU A 1 109 ? -13.077 11.056 40.775 1.00 62.20 109 LEU A CA 1
ATOM 833 C C . LEU A 1 109 ? -14.063 11.040 41.945 1.00 65.40 109 LEU A C 1
ATOM 834 O O . LEU A 1 109 ? -15.257 11.138 41.695 1.00 65.62 109 LEU A O 1
ATOM 839 N N . PRO A 1 110 ? -13.640 11.002 43.236 1.00 71.94 110 PRO A N 1
ATOM 840 C CA . PRO A 1 110 ? -14.586 10.933 44.363 1.00 71.04 110 PRO A CA 1
ATOM 841 C C . PRO A 1 110 ? -15.670 12.031 44.401 1.00 75.55 110 PRO A C 1
ATOM 842 O O . PRO A 1 110 ? -16.505 11.990 45.304 1.00 63.17 110 PRO A O 1
ATOM 846 N N . ALA A 1 111 ? -15.642 12.962 43.432 1.00 79.93 111 ALA A N 1
ATOM 847 C CA . ALA A 1 111 ? -16.746 13.889 43.071 1.00 81.48 111 ALA A CA 1
ATOM 848 C C . ALA A 1 111 ? -17.715 13.229 42.063 1.00 86.79 111 ALA A C 1
ATOM 849 O O . ALA A 1 111 ? -18.827 12.840 42.495 1.00 95.26 111 ALA A O 1
ATOM 851 N N . ILE A 1 112 ? -17.300 13.078 40.786 1.00 91.74 112 ILE A N 1
ATOM 852 C CA . ILE A 1 112 ? -18.161 12.803 39.579 1.00 80.94 112 ILE A CA 1
ATOM 853 C C . ILE A 1 112 ? -19.162 11.657 39.825 1.00 75.62 112 ILE A C 1
ATOM 854 O O . ILE A 1 112 ? -20.233 11.679 39.186 1.00 68.83 112 ILE A O 1
ATOM 859 N N . ARG A 1 113 ? -18.812 10.673 40.659 1.00 78.36 113 ARG A N 1
ATOM 860 C CA . ARG A 1 113 ? -19.685 9.528 41.033 1.00 81.70 113 ARG A CA 1
ATOM 861 C C . ARG A 1 113 ? -20.693 9.951 42.103 1.00 78.19 113 ARG A C 1
ATOM 862 O O . ARG A 1 113 ? -21.866 9.525 41.993 1.00 81.83 113 ARG A O 1
ATOM 870 N N . ALA A 1 114 ? -20.252 10.716 43.112 1.00 73.40 114 ALA A N 1
ATOM 871 C CA . ALA A 1 114 ? -21.133 11.308 44.148 1.00 69.02 114 ALA A CA 1
ATOM 872 C C . ALA A 1 114 ? -22.391 11.844 43.443 1.00 65.67 114 ALA A C 1
ATOM 873 O O . ALA A 1 114 ? -22.264 12.309 42.298 1.00 66.07 114 ALA A O 1
ATOM 875 N N . ASP A 1 115 ? -23.569 11.736 44.065 1.00 63.80 115 ASP A N 1
ATOM 876 C CA . ASP A 1 115 ? -24.884 12.029 43.416 1.00 62.08 115 ASP A CA 1
ATOM 877 C C . ASP A 1 115 ? -24.986 13.509 42.990 1.00 56.25 115 ASP A C 1
ATOM 878 O O . ASP A 1 115 ? -24.015 14.272 43.172 1.00 57.11 115 ASP A O 1
ATOM 883 N N . ARG A 1 116 ? -26.121 13.896 42.388 1.00 48.85 116 ARG A N 1
ATOM 884 C CA . ARG A 1 116 ? -26.425 15.293 41.957 1.00 43.56 116 ARG A CA 1
ATOM 885 C C . ARG A 1 116 ? -27.536 15.880 42.839 1.00 45.16 116 ARG A C 1
ATOM 886 O O . ARG A 1 116 ? -28.250 16.784 42.337 1.00 43.13 116 ARG A O 1
ATOM 894 N N . TRP A 1 119 ? -23.450 20.242 46.634 1.00 27.43 119 TRP A N 1
ATOM 895 C CA . TRP A 1 119 ? -22.820 21.568 46.441 1.00 27.19 119 TRP A CA 1
ATOM 896 C C . TRP A 1 119 ? -22.094 21.964 47.724 1.00 28.86 119 TRP A C 1
ATOM 897 O O . TRP A 1 119 ? -20.979 22.530 47.622 1.00 28.44 119 TRP A O 1
ATOM 908 N N . THR A 1 120 ? -22.742 21.754 48.873 1.00 32.50 120 THR A N 1
ATOM 909 C CA . THR A 1 120 ? -22.073 21.892 50.186 1.00 32.36 120 THR A CA 1
ATOM 910 C C . THR A 1 120 ? -20.964 20.839 50.228 1.00 32.56 120 THR A C 1
ATOM 911 O O . THR A 1 120 ? -21.273 19.628 50.115 1.00 32.94 120 THR A O 1
ATOM 915 N N . LEU A 1 121 ? -19.717 21.282 50.345 1.00 31.49 121 LEU A N 1
ATOM 916 C CA . LEU A 1 121 ? -18.557 20.370 50.442 1.00 33.02 121 LEU A CA 1
ATOM 917 C C . LEU A 1 121 ? -18.256 20.132 51.919 1.00 37.05 121 LEU A C 1
ATOM 918 O O . LEU A 1 121 ? -17.082 20.046 52.260 1.00 41.87 121 LEU A O 1
ATOM 923 N N . ARG A 1 122 ? -19.274 20.034 52.772 1.00 42.16 122 ARG A N 1
ATOM 924 C CA . ARG A 1 122 ? -19.041 19.896 54.228 1.00 45.61 122 ARG A CA 1
ATOM 925 C C . ARG A 1 122 ? -18.411 18.537 54.540 1.00 46.05 122 ARG A C 1
ATOM 926 O O . ARG A 1 122 ? -17.494 18.507 55.380 1.00 50.84 122 ARG A O 1
ATOM 934 N N . GLN A 1 123 ? -18.849 17.456 53.894 1.00 44.59 123 GLN A N 1
ATOM 935 C CA . GLN A 1 123 ? -18.205 16.130 54.119 1.00 42.26 123 GLN A CA 1
ATOM 936 C C . GLN A 1 123 ? -16.720 16.200 53.751 1.00 40.46 123 GLN A C 1
ATOM 937 O O . GLN A 1 123 ? -16.445 16.762 52.691 1.00 38.70 123 GLN A O 1
ATOM 943 N N . GLU A 1 124 ? -15.831 15.637 54.585 1.00 42.22 124 GLU A N 1
ATOM 944 C CA . GLU A 1 124 ? -14.351 15.658 54.393 1.00 43.14 124 GLU A CA 1
ATOM 945 C C . GLU A 1 124 ? -14.018 15.491 52.911 1.00 48.66 124 GLU A C 1
ATOM 946 O O . GLU A 1 124 ? -14.616 14.602 52.247 1.00 55.03 124 GLU A O 1
ATOM 952 N N . ARG A 1 125 ? -13.035 16.254 52.441 1.00 51.07 125 ARG A N 1
ATOM 953 C CA . ARG A 1 125 ? -12.480 16.106 51.074 1.00 47.33 125 ARG A CA 1
ATOM 954 C C . ARG A 1 125 ? -11.654 14.830 51.023 1.00 45.93 125 ARG A C 1
ATOM 955 O O . ARG A 1 125 ? -11.058 14.421 52.022 1.00 42.93 125 ARG A O 1
ATOM 963 N N . PRO A 1 126 ? -11.585 14.184 49.838 1.00 48.89 126 PRO A N 1
ATOM 964 C CA . PRO A 1 126 ? -10.667 13.065 49.628 1.00 51.33 126 PRO A CA 1
ATOM 965 C C . PRO A 1 126 ? -9.227 13.568 49.645 1.00 55.11 126 PRO A C 1
ATOM 966 O O . PRO A 1 126 ? -8.882 14.437 48.848 1.00 52.06 126 PRO A O 1
ATOM 970 N N . PRO A 1 127 ? -8.347 13.039 50.530 1.00 62.68 127 PRO A N 1
ATOM 971 C CA . PRO A 1 127 ? -7.021 13.625 50.745 1.00 63.49 127 PRO A CA 1
ATOM 972 C C . PRO A 1 127 ? -6.224 13.723 49.431 1.00 68.15 127 PRO A C 1
ATOM 973 O O . PRO A 1 127 ? -5.578 12.754 49.055 1.00 64.43 127 PRO A O 1
ATOM 977 N N . MET A 1 128 ? -6.308 14.882 48.766 1.00 73.65 128 MET A N 1
ATOM 978 C CA . MET A 1 128 ? -5.769 15.122 47.397 1.00 72.30 128 MET A CA 1
ATOM 979 C C . MET A 1 128 ? -4.238 15.190 47.449 1.00 69.51 128 MET A C 1
ATOM 980 O O . MET A 1 128 ? -3.686 15.624 48.498 1.00 58.66 128 MET A O 1
ATOM 985 N N . THR A 1 129 ? -3.592 14.784 46.348 1.00 72.01 129 THR A N 1
ATOM 986 C CA . THR A 1 129 ? -2.112 14.682 46.207 1.00 73.26 129 THR A CA 1
ATOM 987 C C . THR A 1 129 ? -1.651 15.466 44.969 1.00 69.16 129 THR A C 1
ATOM 988 O O . THR A 1 129 ? -2.200 15.250 43.868 1.00 57.64 129 THR A O 1
ATOM 992 N N . LEU A 1 130 ? -0.684 16.364 45.176 1.00 78.48 130 LEU A N 1
ATOM 993 C CA . LEU A 1 130 ? 0.029 17.125 44.116 1.00 79.99 130 LEU A CA 1
ATOM 994 C C . LEU A 1 130 ? 1.069 16.202 43.469 1.00 79.16 130 LEU A C 1
ATOM 995 O O . LEU A 1 130 ? 1.746 15.458 44.215 1.00 70.91 130 LEU A O 1
ATOM 1000 N N . LEU A 1 131 ? 1.207 16.267 42.141 1.00 72.88 131 LEU A N 1
ATOM 1001 C CA . LEU A 1 131 ? 2.033 15.321 41.338 1.00 71.10 131 LEU A CA 1
ATOM 1002 C C . LEU A 1 131 ? 3.533 15.672 41.426 1.00 79.51 131 LEU A C 1
ATOM 1003 O O . LEU A 1 131 ? 4.360 14.725 41.423 1.00 72.45 131 LEU A O 1
ATOM 1008 N N . LYS A 1 132 ? 3.880 16.965 41.515 1.00 82.77 132 LYS A N 1
ATOM 1009 C CA . LYS A 1 132 ? 5.284 17.466 41.578 1.00 79.58 132 LYS A CA 1
ATOM 1010 C C . LYS A 1 132 ? 5.937 17.042 42.903 1.00 79.53 132 LYS A C 1
ATOM 1011 O O . LYS A 1 132 ? 5.457 17.484 43.975 1.00 77.81 132 LYS A O 1
ATOM 1017 N N . GLY A 1 133 ? 7.008 16.241 42.820 1.00 83.95 133 GLY A N 1
ATOM 1018 C CA . GLY A 1 133 ? 7.738 15.666 43.971 1.00 84.14 133 GLY A CA 1
ATOM 1019 C C . GLY A 1 133 ? 7.405 14.196 44.201 1.00 79.63 133 GLY A C 1
ATOM 1020 O O . GLY A 1 133 ? 7.812 13.660 45.267 1.00 73.78 133 GLY A O 1
ATOM 1021 N N . LYS A 1 134 ? 6.693 13.564 43.252 1.00 72.34 134 LYS A N 1
ATOM 1022 C CA . LYS A 1 134 ? 6.240 12.144 43.325 1.00 62.72 134 LYS A CA 1
ATOM 1023 C C . LYS A 1 134 ? 6.911 11.309 42.221 1.00 56.22 134 LYS A C 1
ATOM 1024 O O . LYS A 1 134 ? 7.111 11.850 41.109 1.00 44.06 134 LYS A O 1
ATOM 1030 N N . THR A 1 135 ? 7.203 10.033 42.524 1.00 58.98 135 THR A N 1
ATOM 1031 C CA . THR A 1 135 ? 7.880 9.034 41.643 1.00 52.28 135 THR A CA 1
ATOM 1032 C C . THR A 1 135 ? 6.841 8.225 40.844 1.00 47.91 135 THR A C 1
ATOM 1033 O O . THR A 1 135 ? 6.129 7.394 41.449 1.00 39.68 135 THR A O 1
ATOM 1037 N N . ALA A 1 136 ? 6.778 8.452 39.528 1.00 52.44 136 ALA A N 1
ATOM 1038 C CA . ALA A 1 136 ? 5.877 7.759 38.577 1.00 51.97 136 ALA A CA 1
ATOM 1039 C C . ALA A 1 136 ? 6.654 6.646 37.869 1.00 55.97 136 ALA A C 1
ATOM 1040 O O . ALA A 1 136 ? 7.310 6.929 36.845 1.00 56.96 136 ALA A O 1
ATOM 1042 N N . VAL A 1 137 ? 6.584 5.430 38.415 1.00 53.45 137 VAL A N 1
ATOM 1043 C CA . VAL A 1 137 ? 7.260 4.217 37.865 1.00 47.19 137 VAL A CA 1
ATOM 1044 C C . VAL A 1 137 ? 6.473 3.747 36.630 1.00 47.54 137 VAL A C 1
ATOM 1045 O O . VAL A 1 137 ? 5.222 3.703 36.705 1.00 45.53 137 VAL A O 1
ATOM 1049 N N . ILE A 1 138 ? 7.186 3.451 35.532 1.00 44.35 138 ILE A N 1
ATOM 1050 C CA . ILE A 1 138 ? 6.621 3.124 34.185 1.00 38.22 138 ILE A CA 1
ATOM 1051 C C . ILE A 1 138 ? 7.288 1.845 33.656 1.00 35.23 138 ILE A C 1
ATOM 1052 O O . ILE A 1 138 ? 8.448 1.919 33.183 1.00 33.37 138 ILE A O 1
ATOM 1057 N N . PHE A 1 139 ? 6.571 0.718 33.717 1.00 31.85 139 PHE A N 1
ATOM 1058 C CA . PHE A 1 139 ? 6.997 -0.592 33.158 1.00 30.60 139 PHE A CA 1
ATOM 1059 C C . PHE A 1 139 ? 6.718 -0.596 31.647 1.00 28.56 139 PHE A C 1
ATOM 1060 O O . PHE A 1 139 ? 5.559 -0.309 31.231 1.00 23.67 139 PHE A O 1
ATOM 1068 N N . GLY A 1 140 ? 7.758 -0.916 30.862 1.00 28.45 140 GLY A N 1
ATOM 1069 C CA . GLY A 1 140 ? 7.819 -0.693 29.404 1.00 27.98 140 GLY A CA 1
ATOM 1070 C C . GLY A 1 140 ? 8.453 0.652 29.100 1.00 27.67 140 GLY A C 1
ATOM 1071 O O . GLY A 1 140 ? 7.930 1.668 29.599 1.00 28.81 140 GLY A O 1
ATOM 1072 N N . THR A 1 141 ? 9.559 0.661 28.348 1.00 27.75 141 THR A N 1
ATOM 1073 C CA . THR A 1 141 ? 10.284 1.896 27.922 1.00 26.70 141 THR A CA 1
ATOM 1074 C C . THR A 1 141 ? 10.231 2.014 26.388 1.00 25.14 141 THR A C 1
ATOM 1075 O O . THR A 1 141 ? 11.225 2.501 25.787 1.00 23.04 141 THR A O 1
ATOM 1079 N N . GLY A 1 142 ? 9.103 1.595 25.792 1.00 22.76 142 GLY A N 1
ATOM 1080 C CA . GLY A 1 142 ? 8.760 1.794 24.366 1.00 21.31 142 GLY A CA 1
ATOM 1081 C C . GLY A 1 142 ? 8.154 3.175 24.122 1.00 19.39 142 GLY A C 1
ATOM 1082 O O . GLY A 1 142 ? 8.042 3.957 25.104 1.00 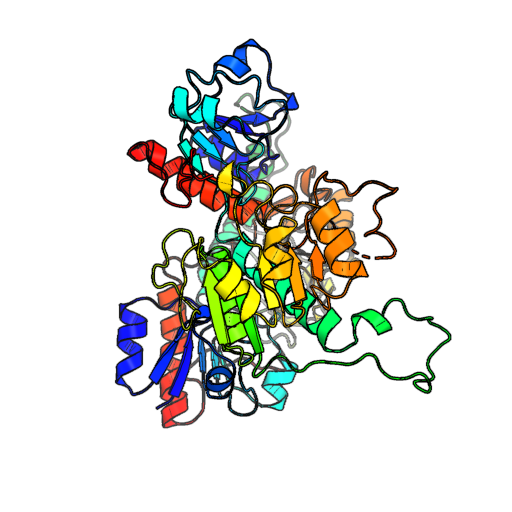19.65 142 GLY A O 1
ATOM 1083 N N . HIS A 1 143 ? 7.765 3.473 22.871 1.00 16.12 143 HIS A N 1
ATOM 1084 C CA . HIS A 1 143 ? 7.351 4.832 22.408 1.00 12.29 143 HIS A CA 1
ATOM 1085 C C . HIS A 1 143 ? 6.298 5.399 23.371 1.00 7.06 143 HIS A C 1
ATOM 1086 O O . HIS A 1 143 ? 6.419 6.580 23.752 1.00 6.11 143 HIS A O 1
ATOM 1093 N N . ILE A 1 144 ? 5.330 4.565 23.762 1.00 4.40 144 ILE A N 1
ATOM 1094 C CA . ILE A 1 144 ? 4.211 4.917 24.692 1.00 2.60 144 ILE A CA 1
ATOM 1095 C C . ILE A 1 144 ? 4.796 5.283 26.067 1.00 1.13 144 ILE A C 1
ATOM 1096 O O . ILE A 1 144 ? 4.379 6.325 26.615 1.00 0.94 144 ILE A O 1
ATOM 1101 N N . GLY A 1 145 ? 5.726 4.474 26.588 1.00 0.50 145 GLY A N 1
ATOM 1102 C CA . GLY A 1 145 ? 6.347 4.656 27.920 1.00 0.50 145 GLY A CA 1
ATOM 1103 C C . GLY A 1 145 ? 7.193 5.923 28.002 1.00 0.50 145 GLY A C 1
ATOM 1104 O O . GLY A 1 145 ? 7.101 6.620 29.053 1.00 0.50 145 GLY A O 1
ATOM 1105 N N . SER A 1 146 ? 7.987 6.206 26.950 1.00 0.50 146 SER A N 1
ATOM 1106 C CA . SER A 1 146 ? 8.897 7.388 26.824 1.00 0.50 146 SER A CA 1
ATOM 1107 C C . SER A 1 146 ? 8.093 8.701 26.800 1.00 0.50 146 SER A C 1
ATOM 1108 O O . SER A 1 146 ? 8.536 9.681 27.454 1.00 0.50 146 SER A O 1
ATOM 1111 N N . THR A 1 147 ? 6.967 8.707 26.066 1.00 0.50 147 THR A N 1
ATOM 1112 C CA . THR A 1 147 ? 6.072 9.878 25.825 1.00 0.50 147 THR A CA 1
ATOM 1113 C C . THR A 1 147 ? 5.426 10.293 27.157 1.00 0.50 147 THR A C 1
ATOM 1114 O O . THR A 1 147 ? 5.472 11.507 27.467 1.00 0.50 147 THR A O 1
ATOM 1118 N N . ILE A 1 148 ? 4.864 9.331 27.906 1.00 0.50 148 ILE A N 1
ATOM 1119 C CA . ILE A 1 148 ? 4.255 9.540 29.265 1.00 0.50 148 ILE A CA 1
ATOM 1120 C C . ILE A 1 148 ? 5.332 10.082 30.228 1.00 0.50 148 ILE A C 1
ATOM 1121 O O . ILE A 1 148 ? 4.979 10.962 31.058 1.00 0.50 148 ILE A O 1
ATOM 1126 N N . ALA A 1 149 ? 6.575 9.573 30.122 1.00 0.50 149 ALA A N 1
ATOM 1127 C CA . ALA A 1 149 ? 7.734 9.871 31.010 1.00 0.50 149 ALA A CA 1
ATOM 1128 C C . ALA A 1 149 ? 8.210 11.324 30.818 1.00 0.50 149 ALA A C 1
ATOM 1129 O O . ALA A 1 149 ? 8.564 11.983 31.820 1.00 0.50 149 ALA A O 1
ATOM 1131 N N . THR A 1 150 ? 8.219 11.798 29.569 1.00 0.50 150 THR A N 1
ATOM 1132 C CA . THR A 1 150 ? 8.443 13.221 29.170 1.00 0.50 150 THR A CA 1
ATOM 1133 C C . THR A 1 150 ? 7.394 14.132 29.852 1.00 0.50 150 THR A C 1
ATOM 1134 O O . THR A 1 150 ? 7.815 15.075 30.585 1.00 0.50 150 THR A O 1
ATOM 1138 N N . LYS A 1 151 ? 6.093 13.840 29.628 1.00 0.50 151 LYS A N 1
ATOM 1139 C CA . LYS A 1 151 ? 4.887 14.623 30.053 1.00 0.50 151 LYS A CA 1
ATOM 1140 C C . LYS A 1 151 ? 4.692 14.625 31.577 1.00 0.50 151 LYS A C 1
ATOM 1141 O O . LYS A 1 151 ? 3.826 15.409 32.065 1.00 0.50 151 LYS A O 1
ATOM 1147 N N . LEU A 1 152 ? 5.406 13.746 32.289 1.00 0.50 152 LEU A N 1
ATOM 1148 C CA . LEU A 1 152 ? 5.428 13.675 33.774 1.00 0.50 152 LEU A CA 1
ATOM 1149 C C . LEU A 1 152 ? 6.692 14.359 34.318 1.00 0.50 152 LEU A C 1
ATOM 1150 O O . LEU A 1 152 ? 6.617 14.914 35.432 1.00 0.50 152 LEU A O 1
ATOM 1155 N N . GLN A 1 153 ? 7.803 14.331 33.570 1.00 0.50 153 GLN A N 1
ATOM 1156 C CA . GLN A 1 153 ? 9.049 15.070 33.917 1.00 0.96 153 GLN A CA 1
ATOM 1157 C C . GLN A 1 153 ? 8.758 16.575 33.927 1.00 2.16 153 GLN A C 1
ATOM 1158 O O . GLN A 1 153 ? 9.263 17.277 34.840 1.00 2.38 153 GLN A O 1
ATOM 1164 N N . ALA A 1 154 ? 7.975 17.036 32.942 1.00 5.23 154 ALA A N 1
ATOM 1165 C CA . ALA A 1 154 ? 7.455 18.421 32.818 1.00 8.44 154 ALA A CA 1
ATOM 1166 C C . ALA A 1 154 ? 6.721 18.824 34.107 1.00 12.94 154 ALA A C 1
ATOM 1167 O O . ALA A 1 154 ? 7.171 19.805 34.755 1.00 14.06 154 ALA A O 1
ATOM 1169 N N . LEU A 1 155 ? 5.665 18.071 34.471 1.00 20.11 155 LEU A N 1
ATOM 1170 C CA . LEU A 1 155 ? 4.788 18.280 35.668 1.00 25.02 155 LEU A CA 1
ATOM 1171 C C . LEU A 1 155 ? 5.585 18.090 36.974 1.00 29.32 155 LEU A C 1
ATOM 1172 O O . LEU A 1 155 ? 4.981 18.298 38.055 1.00 29.53 155 LEU A O 1
ATOM 1177 N N . GLY A 1 156 ? 6.858 17.665 36.873 1.00 28.56 156 GLY A N 1
ATOM 1178 C CA . GLY A 1 156 ? 7.876 17.714 37.944 1.00 28.63 156 GLY A CA 1
ATOM 1179 C C . GLY A 1 156 ? 8.019 16.395 38.690 1.00 29.41 156 GLY A C 1
ATOM 1180 O O . GLY A 1 156 ? 8.429 16.442 39.872 1.00 31.73 156 GLY A O 1
ATOM 1181 N N . LEU A 1 157 ? 7.716 15.267 38.026 1.00 27.70 157 LEU A N 1
ATOM 1182 C CA . LEU A 1 157 ? 7.737 13.889 38.605 1.00 23.01 157 LEU A CA 1
ATOM 1183 C C . LEU A 1 157 ? 9.114 13.240 38.359 1.00 22.89 157 LEU A C 1
ATOM 1184 O O . LEU A 1 157 ? 9.722 13.517 37.295 1.00 20.14 157 LEU A O 1
ATOM 1189 N N . HIS A 1 158 ? 9.575 12.410 39.308 1.00 23.01 158 HIS A N 1
ATOM 1190 C CA . HIS A 1 158 ? 10.795 11.553 39.216 1.00 21.69 158 HIS A CA 1
ATOM 1191 C C . HIS A 1 158 ? 10.450 10.228 38.514 1.00 19.91 158 HIS A C 1
ATOM 1192 O O . HIS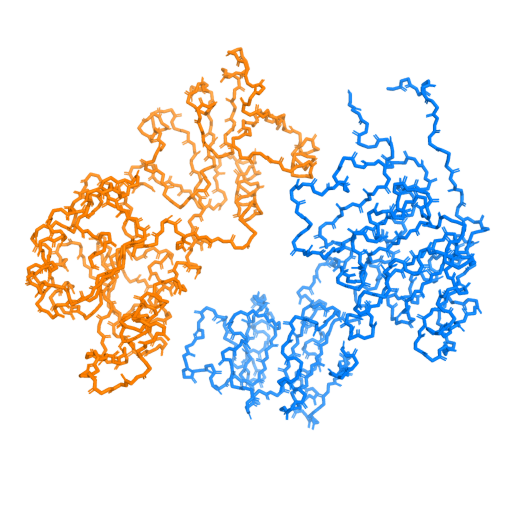 A 1 158 ? 10.053 9.265 39.208 1.00 17.51 158 HIS A O 1
ATOM 1199 N N . THR A 1 159 ? 10.629 10.167 37.193 1.00 19.51 159 THR A N 1
ATOM 1200 C CA . THR A 1 159 ? 10.252 8.997 36.351 1.00 18.13 159 THR A CA 1
ATOM 1201 C C . THR A 1 159 ? 11.289 7.879 36.539 1.00 21.13 159 THR A C 1
ATOM 1202 O O . THR A 1 159 ? 12.481 8.198 36.752 1.00 23.29 159 THR A O 1
ATOM 1206 N N . ILE A 1 160 ? 10.835 6.619 36.504 1.00 22.33 160 ILE A N 1
ATOM 1207 C CA . ILE A 1 160 ? 11.693 5.394 36.582 1.00 21.15 160 ILE A CA 1
ATOM 1208 C C . ILE A 1 160 ? 11.156 4.359 35.583 1.00 22.81 160 ILE A C 1
ATOM 1209 O O . ILE A 1 160 ? 10.115 3.744 35.892 1.00 21.32 160 ILE A O 1
ATOM 1214 N N . GLY A 1 161 ? 11.840 4.185 34.442 1.00 24.91 161 GLY A N 1
ATOM 1215 C CA . GLY A 1 161 ? 11.510 3.188 33.401 1.00 26.29 161 GLY A CA 1
ATOM 1216 C C . GLY A 1 161 ? 11.866 1.777 33.847 1.00 29.44 161 GLY A C 1
ATOM 1217 O O . GLY A 1 161 ? 12.912 1.621 34.531 1.00 29.90 161 GLY A O 1
ATOM 1218 N N . VAL A 1 162 ? 11.023 0.788 33.516 1.00 31.51 162 VAL A N 1
ATOM 1219 C CA . VAL A 1 162 ? 11.271 -0.654 33.832 1.00 31.81 162 VAL A CA 1
ATOM 1220 C C . VAL A 1 162 ? 11.043 -1.483 32.561 1.00 32.70 162 VAL A C 1
ATOM 1221 O O . VAL A 1 162 ? 9.885 -1.884 32.307 1.00 31.93 162 VAL A O 1
ATOM 1225 N N . SER A 1 163 ? 12.127 -1.717 31.806 1.00 36.55 163 SER A N 1
ATOM 1226 C CA . SER A 1 163 ? 12.206 -2.619 30.622 1.00 36.53 163 SER A CA 1
ATOM 1227 C C . SER A 1 163 ? 12.854 -3.962 31.013 1.00 37.12 163 SER A C 1
ATOM 1228 O O . SER A 1 163 ? 13.099 -4.183 32.227 1.00 33.32 163 SER A O 1
ATOM 1231 N N . ALA A 1 164 ? 13.088 -4.838 30.026 1.00 35.99 164 ALA A N 1
ATOM 1232 C CA . ALA A 1 164 ? 13.708 -6.175 30.196 1.00 35.65 164 ALA A CA 1
ATOM 1233 C C . ALA A 1 164 ? 15.169 -6.031 30.652 1.00 36.47 164 ALA A C 1
ATOM 1234 O O . ALA A 1 164 ? 15.543 -6.681 31.653 1.00 37.07 164 ALA A O 1
ATOM 1236 N N . HIS A 1 165 ? 15.940 -5.172 29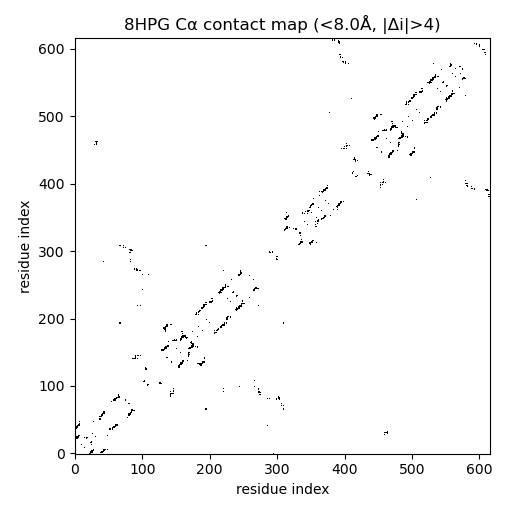.974 1.00 38.54 165 HIS A N 1
ATOM 1237 C CA . HIS A 1 165 ? 17.416 -5.031 30.104 1.00 41.53 165 HIS A CA 1
ATOM 1238 C C . HIS A 1 165 ? 17.821 -3.876 31.034 1.00 41.57 165 HIS A C 1
ATOM 1239 O O . HIS A 1 165 ? 18.892 -3.992 31.654 1.00 44.46 165 HIS A O 1
ATOM 1246 N N . GLY A 1 166 ? 17.050 -2.778 31.059 1.00 41.74 166 GLY A N 1
ATOM 1247 C CA . GLY A 1 166 ? 17.384 -1.525 31.771 1.00 41.36 166 GLY A CA 1
ATOM 1248 C C . GLY A 1 166 ? 18.288 -0.609 30.957 1.00 42.03 166 GLY A C 1
ATOM 1249 O O . GLY A 1 166 ? 19.276 -0.098 31.525 1.00 41.85 166 GLY A O 1
ATOM 1250 N N . ARG A 1 167 ? 17.962 -0.399 29.677 1.00 42.97 167 ARG A N 1
ATOM 1251 C CA . ARG A 1 167 ? 18.707 0.500 28.752 1.00 44.55 167 ARG A CA 1
ATOM 1252 C C . ARG A 1 167 ? 18.202 1.931 28.937 1.00 53.77 167 ARG A C 1
ATOM 1253 O O . ARG A 1 167 ? 17.011 2.141 29.171 1.00 55.89 167 ARG A O 1
ATOM 1261 N N . PRO A 1 168 ? 19.081 2.962 28.867 1.00 61.15 168 PRO A N 1
ATOM 1262 C CA . PRO A 1 168 ? 18.628 4.357 28.845 1.00 63.90 168 PRO A CA 1
ATOM 1263 C C . PRO A 1 168 ? 17.615 4.633 27.718 1.00 66.27 168 PRO A C 1
ATOM 1264 O O . PRO A 1 168 ? 17.882 4.252 26.586 1.00 65.34 168 PRO A O 1
ATOM 1268 N N . ALA A 1 169 ? 16.484 5.268 28.064 1.00 71.29 169 ALA A N 1
ATOM 1269 C CA . ALA A 1 169 ? 15.387 5.686 27.153 1.00 70.30 169 ALA A CA 1
ATOM 1270 C C . ALA A 1 169 ? 15.062 7.173 27.380 1.00 69.80 169 ALA A C 1
ATOM 1271 O O . ALA A 1 169 ? 15.619 7.776 28.330 1.00 70.15 169 ALA A O 1
ATOM 1273 N N . ALA A 1 170 ? 14.186 7.744 26.545 1.00 66.48 170 ALA A N 1
ATOM 1274 C CA . ALA A 1 170 ? 13.850 9.190 26.531 1.00 60.09 170 ALA A CA 1
ATOM 1275 C C . ALA A 1 170 ? 12.766 9.498 27.573 1.00 53.47 170 ALA A C 1
ATOM 1276 O O . ALA A 1 170 ? 11.794 8.711 27.693 1.00 40.48 170 ALA A O 1
ATOM 1278 N N . GLY A 1 171 ? 12.933 10.612 28.296 1.00 51.14 171 GLY A N 1
ATOM 1279 C CA . GLY A 1 171 ? 11.956 11.131 29.274 1.00 47.21 171 GLY A CA 1
ATOM 1280 C C . GLY A 1 171 ? 12.060 10.430 30.619 1.00 45.61 171 GLY A C 1
ATOM 1281 O O . GLY A 1 171 ? 11.118 10.575 31.418 1.00 38.39 171 GLY A O 1
ATOM 1282 N N . PHE A 1 172 ? 13.168 9.717 30.874 1.00 57.75 172 PHE A N 1
ATOM 1283 C CA . PHE A 1 172 ? 13.419 8.931 32.115 1.00 61.87 172 PHE A CA 1
ATOM 1284 C C . PHE A 1 172 ? 14.714 9.414 32.792 1.00 62.45 172 PHE A C 1
ATOM 1285 O O . PHE A 1 172 ? 15.734 9.591 32.080 1.00 56.15 172 PHE A O 1
ATOM 1293 N N . ASP A 1 173 ? 14.661 9.625 34.118 1.00 63.86 173 ASP A N 1
ATOM 1294 C CA . ASP A 1 173 ? 15.820 9.967 34.995 1.00 64.47 173 ASP A CA 1
ATOM 1295 C C . ASP A 1 173 ? 16.787 8.772 35.031 1.00 71.99 173 ASP A C 1
ATOM 1296 O O . ASP A 1 173 ? 17.965 8.948 34.641 1.00 67.73 173 ASP A O 1
ATOM 1301 N N . GLN A 1 174 ? 16.291 7.614 35.497 1.00 81.16 174 GLN A N 1
ATOM 1302 C CA . GLN A 1 174 ? 16.995 6.298 35.553 1.00 75.01 174 GLN A CA 1
ATOM 1303 C C . GLN A 1 174 ? 16.073 5.219 34.966 1.00 77.01 174 GLN A C 1
ATOM 1304 O O . GLN A 1 174 ? 14.856 5.268 35.259 1.00 83.00 174 GLN A O 1
ATOM 1310 N N . VAL A 1 175 ? 16.622 4.278 34.187 1.00 72.12 175 VAL A N 1
ATOM 1311 C CA . VAL A 1 175 ? 15.891 3.067 33.700 1.00 62.88 175 VAL A CA 1
ATOM 1312 C C . VAL A 1 175 ? 16.432 1.850 34.466 1.00 67.09 175 VAL A C 1
ATOM 1313 O O . VAL A 1 175 ? 17.672 1.722 34.579 1.00 64.44 175 VAL A O 1
ATOM 1317 N N . MET A 1 176 ? 15.524 1.015 34.987 1.00 65.84 176 MET A N 1
ATOM 1318 C CA . MET A 1 176 ? 15.833 -0.182 35.817 1.00 68.55 176 MET A CA 1
ATOM 1319 C C . MET A 1 176 ? 15.486 -1.455 35.034 1.00 75.20 176 MET A C 1
ATOM 1320 O O . MET A 1 176 ? 14.872 -1.334 33.946 1.00 78.05 176 MET A O 1
ATOM 1325 N N . THR A 1 177 ? 15.856 -2.617 35.584 1.00 78.87 177 THR A N 1
ATOM 1326 C CA . THR A 1 177 ? 15.602 -3.964 35.004 1.00 76.10 177 THR A CA 1
ATOM 1327 C C . THR A 1 177 ? 14.334 -4.562 35.634 1.00 70.27 177 THR A C 1
ATOM 1328 O O . THR A 1 177 ? 13.935 -4.116 36.740 1.00 57.11 177 THR A O 1
ATOM 1332 N N . ASP A 1 178 ? 13.732 -5.541 34.952 1.00 74.34 178 ASP A N 1
ATOM 1333 C CA . ASP A 1 178 ? 12.423 -6.160 35.312 1.00 76.70 178 ASP A CA 1
ATOM 1334 C C . ASP A 1 178 ? 12.607 -7.231 36.402 1.00 74.97 178 ASP A C 1
ATOM 1335 O O . ASP A 1 178 ? 11.595 -7.880 36.746 1.00 75.09 178 ASP A O 1
ATOM 1340 N N . VAL A 1 179 ? 13.838 -7.389 36.916 1.00 72.66 179 VAL A N 1
ATOM 1341 C CA . VAL A 1 179 ? 14.220 -8.169 38.135 1.00 71.85 179 VAL A CA 1
ATOM 1342 C C . VAL A 1 179 ? 14.076 -7.262 39.364 1.00 81.75 179 VAL A C 1
ATOM 1343 O O . VAL A 1 179 ? 13.630 -7.755 40.421 1.00 85.53 179 VAL A O 1
ATOM 1347 N N . ALA A 1 180 ? 14.469 -5.991 39.218 1.00 84.11 180 ALA A N 1
ATOM 1348 C CA . ALA A 1 180 ? 14.264 -4.899 40.196 1.00 78.61 180 ALA A CA 1
ATOM 1349 C C . ALA A 1 180 ? 12.865 -4.299 39.987 1.00 83.79 180 ALA A C 1
ATOM 1350 O O . ALA A 1 180 ? 12.759 -3.050 39.928 1.00 93.82 180 ALA A O 1
ATOM 1352 N N . THR A 1 181 ? 11.842 -5.160 39.875 1.00 75.66 181 THR A N 1
ATOM 1353 C CA . THR A 1 181 ? 10.406 -4.805 39.660 1.00 61.02 181 THR A CA 1
ATOM 1354 C C . THR A 1 181 ? 9.789 -4.353 40.990 1.00 52.42 181 THR A C 1
ATOM 1355 O O . THR A 1 181 ? 8.973 -3.396 40.978 1.00 38.56 181 THR A O 1
ATOM 1359 N N . HIS A 1 182 ? 10.170 -5.039 42.073 1.00 58.09 182 HIS A N 1
ATOM 1360 C CA . HIS A 1 182 ? 9.736 -4.800 43.478 1.00 60.50 182 HIS A CA 1
ATOM 1361 C C . HIS A 1 182 ? 10.443 -3.551 44.037 1.00 60.29 182 HIS A C 1
ATOM 1362 O O . HIS A 1 182 ? 9.871 -2.896 44.936 1.00 47.33 182 HIS A O 1
ATOM 1369 N N . GLU A 1 183 ? 11.635 -3.230 43.510 1.00 65.44 183 GLU A N 1
ATOM 1370 C CA . GLU A 1 183 ? 12.442 -2.020 43.851 1.00 70.21 183 GLU A CA 1
ATOM 1371 C C . GLU A 1 183 ? 11.771 -0.773 43.259 1.00 73.57 183 GLU A C 1
ATOM 1372 O O . GLU A 1 183 ? 11.701 0.265 43.969 1.00 83.86 183 GLU A O 1
ATOM 1378 N N . ALA A 1 184 ? 11.322 -0.881 42.001 1.00 71.60 184 ALA A N 1
ATOM 1379 C CA . ALA A 1 184 ? 10.538 0.137 41.261 1.00 66.24 184 ALA A CA 1
ATOM 1380 C C . ALA A 1 184 ? 9.185 0.344 41.957 1.00 70.75 184 ALA A C 1
ATOM 1381 O O . ALA A 1 184 ? 8.832 1.513 42.222 1.00 81.11 184 ALA A O 1
ATOM 1383 N N . ALA A 1 185 ? 8.472 -0.751 42.263 1.00 78.79 185 ALA A N 1
ATOM 1384 C CA . ALA A 1 185 ? 7.168 -0.758 42.978 1.00 71.14 185 ALA A CA 1
ATOM 1385 C C . ALA A 1 185 ? 7.317 -0.160 44.390 1.00 60.52 185 ALA A C 1
ATOM 1386 O O . ALA A 1 185 ? 6.402 0.583 44.810 1.00 54.02 185 ALA A O 1
ATOM 1388 N N . GLY A 1 186 ? 8.424 -0.453 45.086 1.00 52.50 186 GLY A N 1
ATOM 1389 C CA . GLY A 1 186 ? 8.710 0.023 46.457 1.00 54.05 186 GLY A CA 1
ATOM 1390 C C . GLY A 1 186 ? 8.908 1.530 46.547 1.00 58.89 186 GLY A C 1
ATOM 1391 O O . GLY A 1 186 ? 8.506 2.102 47.589 1.00 58.17 186 GLY A O 1
ATOM 1392 N N . ARG A 1 187 ? 9.512 2.138 45.513 1.00 60.95 187 ARG A N 1
ATOM 1393 C CA . ARG A 1 187 ? 9.826 3.596 45.415 1.00 57.16 187 ARG A CA 1
ATOM 1394 C C . ARG A 1 187 ? 8.651 4.366 44.786 1.00 58.04 187 ARG A C 1
ATOM 1395 O O . ARG A 1 187 ? 8.672 5.616 44.847 1.00 48.28 187 ARG A O 1
ATOM 1403 N N . ALA A 1 188 ? 7.671 3.656 44.209 1.00 57.54 188 ALA A N 1
ATOM 1404 C CA . ALA A 1 188 ? 6.582 4.211 43.365 1.00 52.74 188 ALA A CA 1
ATOM 1405 C C . ALA A 1 188 ? 5.562 4.975 44.224 1.00 46.66 188 ALA A C 1
ATOM 1406 O O . ALA A 1 188 ? 5.171 4.464 45.301 1.00 38.74 188 ALA A O 1
ATOM 1408 N N . ASP A 1 189 ? 5.183 6.171 43.749 1.00 44.72 189 ASP A N 1
ATOM 1409 C CA . ASP A 1 189 ? 3.967 6.936 44.140 1.00 41.83 189 ASP A CA 1
ATOM 1410 C C . ASP A 1 189 ? 2.925 6.832 43.015 1.00 40.95 189 ASP A C 1
ATOM 1411 O O . ASP A 1 189 ? 1.732 7.049 43.302 1.00 45.15 189 ASP A O 1
ATOM 1416 N N . VAL A 1 190 ? 3.365 6.546 41.782 1.00 40.74 190 VAL A N 1
ATOM 1417 C CA . VAL A 1 190 ? 2.502 6.153 40.624 1.00 40.25 190 VAL A CA 1
ATOM 1418 C C . VAL A 1 190 ? 3.193 5.005 39.864 1.00 41.39 190 VAL A C 1
ATOM 1419 O O . VAL A 1 190 ? 4.429 5.080 39.654 1.00 42.22 190 VAL A O 1
ATOM 1423 N N . VAL A 1 191 ? 2.420 3.977 39.487 1.00 41.47 191 VAL A N 1
ATOM 1424 C CA . VAL A 1 191 ? 2.855 2.834 38.625 1.00 34.50 191 VAL A CA 1
ATOM 1425 C C . VAL A 1 191 ? 1.999 2.843 37.351 1.00 28.62 191 VAL A C 1
ATOM 1426 O O . VAL A 1 191 ? 0.774 3.049 37.452 1.00 22.26 191 VAL A O 1
ATOM 1430 N N . ILE A 1 192 ? 2.632 2.619 36.197 1.00 28.21 192 ILE A N 1
ATOM 1431 C CA . ILE A 1 192 ? 2.016 2.785 34.844 1.00 28.02 192 ILE A CA 1
ATOM 1432 C C . ILE A 1 192 ? 2.328 1.547 33.995 1.00 29.40 192 ILE A C 1
ATOM 1433 O O . ILE A 1 192 ? 3.466 1.449 33.462 1.00 28.98 192 ILE A O 1
ATOM 1438 N N . ASN A 1 193 ? 1.345 0.651 33.864 1.00 28.56 193 ASN A N 1
ATOM 1439 C CA . ASN A 1 193 ? 1.439 -0.549 32.995 1.00 27.61 193 ASN A CA 1
ATOM 1440 C C . ASN A 1 193 ? 1.355 -0.099 31.533 1.00 28.94 193 ASN A C 1
ATOM 1441 O O . ASN A 1 193 ? 0.280 0.381 31.118 1.00 25.89 193 ASN A O 1
ATOM 1446 N N . ALA A 1 194 ? 2.472 -0.243 30.810 1.00 31.88 194 ALA A N 1
ATOM 1447 C CA . ALA A 1 194 ? 2.593 -0.073 29.344 1.00 35.19 194 ALA A CA 1
ATOM 1448 C C . ALA A 1 194 ? 3.317 -1.288 28.743 1.00 40.93 194 ALA A C 1
ATOM 1449 O O . ALA A 1 194 ? 4.006 -1.109 27.709 1.00 35.85 194 ALA A O 1
ATOM 1451 N N . LEU A 1 195 ? 3.148 -2.472 29.360 1.00 47.17 195 LEU A N 1
ATOM 1452 C CA . LEU A 1 195 ? 3.796 -3.760 28.962 1.00 50.74 195 LEU A CA 1
ATOM 1453 C C . LEU A 1 195 ? 2.920 -4.479 27.937 1.00 54.85 195 LEU A C 1
ATOM 1454 O O . LEU A 1 195 ? 1.703 -4.567 28.119 1.00 52.78 195 LEU A O 1
ATOM 1459 N N . PRO A 1 196 ? 3.513 -5.054 26.857 1.00 57.50 196 PRO A N 1
ATOM 1460 C CA . PRO A 1 196 ? 2.772 -5.922 25.937 1.00 54.02 196 PRO A CA 1
ATOM 1461 C C . PRO A 1 196 ? 2.593 -7.319 26.557 1.00 54.13 196 PRO A C 1
ATOM 1462 O O . PRO A 1 196 ? 3.480 -7.746 27.287 1.00 51.75 196 PRO A O 1
ATOM 1466 N N . LEU A 1 197 ? 1.469 -7.989 26.273 1.00 45.08 197 LEU A N 1
ATOM 1467 C CA . LEU A 1 197 ? 1.110 -9.297 26.888 1.00 46.69 197 LEU A CA 1
ATOM 1468 C C . LEU A 1 197 ? 1.999 -10.399 26.297 1.00 44.63 197 LEU A C 1
ATOM 1469 O O . LEU A 1 197 ? 1.786 -10.771 25.124 1.00 44.36 197 LEU A O 1
ATOM 1474 N N . THR A 1 198 ? 2.959 -10.882 27.097 1.00 50.40 198 THR A N 1
ATOM 1475 C CA . THR A 1 198 ? 3.880 -12.014 26.795 1.00 49.85 198 THR A CA 1
ATOM 1476 C C . THR A 1 198 ? 3.788 -13.023 27.942 1.00 54.17 198 THR A C 1
ATOM 1477 O O . THR A 1 198 ? 3.294 -12.678 29.018 1.00 52.34 198 THR A O 1
ATOM 1481 N N . PRO A 1 199 ? 4.227 -14.295 27.755 1.00 58.43 199 PRO A N 1
ATOM 1482 C CA . PRO A 1 199 ? 4.205 -15.286 28.838 1.00 60.04 199 PRO A CA 1
ATOM 1483 C C . PRO A 1 199 ? 4.715 -14.734 30.184 1.00 60.78 199 PRO A C 1
ATOM 1484 O O . PRO A 1 199 ? 4.032 -14.923 31.193 1.00 49.59 199 PRO A O 1
ATOM 1488 N N . ASP A 1 200 ? 5.882 -14.065 30.157 1.00 66.22 200 ASP A N 1
ATOM 1489 C CA . ASP A 1 200 ? 6.537 -13.389 31.316 1.00 58.22 200 ASP A CA 1
ATOM 1490 C C . ASP A 1 200 ? 5.573 -12.363 31.928 1.00 66.20 200 ASP A C 1
ATOM 1491 O O . ASP A 1 200 ? 5.345 -12.423 33.158 1.00 73.69 200 ASP A O 1
ATOM 1496 N N . THR A 1 201 ? 5.035 -11.459 31.098 1.00 71.03 201 THR A N 1
ATOM 1497 C CA . THR A 1 201 ? 4.211 -10.296 31.531 1.00 66.02 201 THR A CA 1
ATOM 1498 C C . THR A 1 201 ? 2.787 -10.739 31.891 1.00 64.92 201 THR A C 1
ATOM 1499 O O . THR A 1 201 ? 2.068 -9.903 32.461 1.00 72.37 201 THR A O 1
ATOM 1503 N N . LYS A 1 202 ? 2.405 -11.985 31.572 1.00 72.27 202 LYS A N 1
ATOM 1504 C CA . LYS A 1 202 ? 1.090 -12.587 31.937 1.00 78.82 202 LYS A CA 1
ATOM 1505 C C . LYS A 1 202 ? 1.013 -12.749 33.462 1.00 76.98 202 LYS A C 1
ATOM 1506 O O . LYS A 1 202 ? 1.731 -13.622 34.000 1.00 71.07 202 LYS A O 1
ATOM 1512 N N . HIS A 1 203 ? 0.168 -11.941 34.115 1.00 74.86 203 HIS A N 1
ATOM 1513 C CA . HIS A 1 203 ? 0.037 -11.804 35.595 1.00 78.50 203 HIS A CA 1
ATOM 1514 C C . HIS A 1 203 ? 1.375 -11.345 36.195 1.00 68.61 203 HIS A C 1
ATOM 1515 O O . HIS A 1 203 ? 1.897 -12.042 37.093 1.00 64.85 203 HIS A O 1
ATOM 1522 N N . PHE A 1 204 ? 1.900 -10.216 35.699 1.00 60.58 204 PHE A N 1
ATOM 1523 C CA . PHE A 1 204 ? 3.158 -9.559 36.153 1.00 55.11 204 PHE A CA 1
ATOM 1524 C C . PHE A 1 204 ? 2.842 -8.621 37.323 1.00 40.10 204 PHE A C 1
ATOM 1525 O O . PHE A 1 204 ? 3.679 -8.466 38.237 1.00 32.73 204 PHE A O 1
ATOM 1533 N N . TYR A 1 205 ? 1.663 -7.995 37.263 1.00 37.06 205 TYR A N 1
ATOM 1534 C CA . TYR A 1 205 ? 1.037 -7.205 38.357 1.00 36.35 205 TYR A CA 1
ATOM 1535 C C . TYR A 1 205 ? 0.079 -8.125 39.109 1.00 30.26 205 TYR A C 1
ATOM 1536 O O . TYR A 1 205 ? -1.143 -7.867 39.161 1.00 24.28 205 TYR A O 1
ATOM 1545 N N . ASP A 1 206 ? 0.654 -9.197 39.649 1.00 29.64 206 ASP A N 1
ATOM 1546 C CA . ASP A 1 206 ? -0.044 -10.205 40.482 1.00 26.71 206 ASP A CA 1
ATOM 1547 C C . ASP A 1 206 ? 0.030 -9.744 41.937 1.00 18.37 206 ASP A C 1
ATOM 1548 O O . ASP A 1 206 ? 0.469 -8.601 42.180 1.00 12.12 206 ASP A O 1
ATOM 1553 N N . GLU A 1 207 ? -0.400 -10.622 42.842 1.00 15.96 207 GLU A N 1
ATOM 1554 C CA . GLU A 1 207 ? -0.327 -10.468 44.318 1.00 15.71 207 GLU A CA 1
ATOM 1555 C C . GLU A 1 207 ? 1.030 -9.864 44.716 1.00 15.64 207 GLU A C 1
ATOM 1556 O O . GLU A 1 207 ? 1.008 -8.772 45.312 1.00 17.91 207 GLU A O 1
ATOM 1562 N N . ALA A 1 208 ? 2.146 -10.531 44.372 1.00 13.14 208 ALA A N 1
ATOM 1563 C CA . ALA A 1 208 ? 3.530 -10.283 44.873 1.00 10.68 208 ALA A CA 1
ATOM 1564 C C . ALA A 1 208 ? 3.993 -8.836 44.622 1.00 9.50 208 ALA A C 1
ATOM 1565 O O . ALA A 1 208 ? 4.596 -8.225 45.549 1.00 8.40 208 ALA A O 1
ATOM 1567 N N . PHE A 1 209 ? 3.740 -8.329 43.405 1.00 8.63 209 PHE A N 1
ATOM 1568 C CA . PHE A 1 209 ? 4.127 -6.980 42.899 1.00 7.44 209 PHE A CA 1
ATOM 1569 C C . PHE A 1 209 ? 3.687 -5.880 43.884 1.00 7.24 209 PHE A C 1
ATOM 1570 O O . PHE A 1 209 ? 4.536 -5.027 44.269 1.00 7.12 209 PHE A O 1
ATOM 1578 N N . PHE A 1 210 ? 2.406 -5.912 44.282 1.00 6.41 210 PHE A N 1
ATOM 1579 C CA . PHE A 1 210 ? 1.701 -4.861 45.067 1.00 5.72 210 PHE A CA 1
ATOM 1580 C C . PHE A 1 210 ? 2.212 -4.817 46.519 1.00 6.23 210 PHE A C 1
ATOM 1581 O O . PHE A 1 210 ? 1.866 -3.840 47.227 1.00 6.07 210 PHE A O 1
ATOM 1589 N N . ALA A 1 211 ? 2.991 -5.821 46.954 1.00 6.97 211 ALA A N 1
ATOM 1590 C CA . ALA A 1 211 ? 3.548 -5.944 48.327 1.00 7.90 211 ALA A CA 1
ATOM 1591 C C . ALA A 1 211 ? 4.808 -5.083 48.475 1.00 9.16 211 ALA A C 1
ATOM 1592 O O . ALA A 1 211 ? 4.914 -4.335 49.488 1.00 10.82 211 ALA A O 1
ATOM 1594 N N . ALA A 1 212 ? 5.735 -5.214 47.523 1.00 9.64 212 ALA A N 1
ATOM 1595 C CA . ALA A 1 212 ? 6.909 -4.328 47.373 1.00 9.80 212 ALA A CA 1
ATOM 1596 C C . ALA A 1 212 ? 6.430 -2.866 47.380 1.00 10.77 212 ALA A C 1
ATOM 1597 O O . ALA A 1 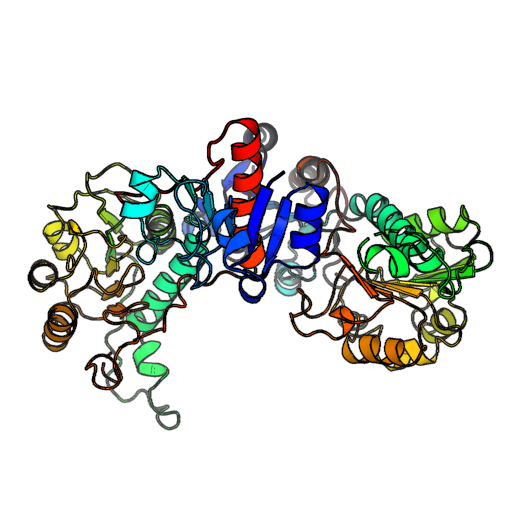212 ? 7.084 -2.024 48.040 1.00 11.32 212 ALA A O 1
ATOM 1599 N N . ALA A 1 213 ? 5.310 -2.591 46.696 1.00 11.72 213 ALA A N 1
ATOM 1600 C CA . ALA A 1 213 ? 4.636 -1.270 46.629 1.00 12.22 213 ALA A CA 1
ATOM 1601 C C . ALA A 1 213 ? 4.097 -0.874 48.016 1.00 13.30 213 ALA A C 1
ATOM 1602 O O . ALA A 1 213 ? 2.898 -1.142 48.308 1.00 14.24 213 ALA A O 1
ATOM 1604 N N . SER A 1 214 ? 4.962 -0.256 48.836 1.00 13.88 214 SER A N 1
ATOM 1605 C CA . SER A 1 214 ? 4.693 0.199 50.233 1.00 13.72 214 SER A CA 1
ATOM 1606 C C . SER A 1 214 ? 3.966 1.561 50.257 1.00 14.34 214 SER A C 1
ATOM 1607 O O . SER A 1 214 ? 3.014 1.730 51.050 1.00 13.40 214 SER A O 1
ATOM 1610 N N . LYS A 1 215 ? 4.393 2.493 49.398 1.00 16.23 215 LYS A N 1
ATOM 1611 C CA . LYS A 1 215 ? 3.868 3.882 49.279 1.00 16.90 215 LYS A CA 1
ATOM 1612 C C . LYS A 1 215 ? 2.515 3.886 48.546 1.00 17.00 215 LYS A C 1
ATOM 1613 O O . LYS A 1 215 ? 2.254 4.877 47.806 1.00 15.92 215 LYS A O 1
ATOM 1619 N N . GLN A 1 216 ? 1.714 2.819 48.698 1.00 16.10 216 GLN A N 1
ATOM 1620 C CA . GLN A 1 216 ? 0.288 2.743 48.261 1.00 14.32 216 GLN A CA 1
ATOM 1621 C C . GLN A 1 216 ? 0.102 3.443 46.915 1.00 14.27 216 GLN A C 1
ATOM 1622 O O . GLN A 1 216 ? -0.757 4.316 46.799 1.00 14.34 216 GLN A O 1
ATOM 1628 N N . PRO A 1 217 ? 0.872 3.078 45.864 1.00 14.69 217 PRO A N 1
ATOM 1629 C CA . PRO A 1 217 ? 0.886 3.848 44.612 1.00 14.99 217 PRO A CA 1
ATOM 1630 C C . PRO A 1 217 ? -0.368 3.768 43.719 1.00 15.40 217 PRO A C 1
ATOM 1631 O O . PRO A 1 217 ? -0.999 2.714 43.638 1.00 15.97 217 PRO A O 1
ATOM 1635 N N . LEU A 1 218 ? -0.688 4.888 43.056 1.00 14.83 218 LEU A N 1
ATOM 1636 C CA . LEU A 1 218 ? -1.738 4.971 42.009 1.00 14.17 218 LEU A CA 1
ATOM 1637 C C . LEU A 1 218 ? -1.272 4.145 40.801 1.00 13.91 218 LEU A C 1
ATOM 1638 O O . LEU A 1 218 ? -0.386 4.612 40.053 1.00 13.46 218 LEU A O 1
ATOM 1643 N N . PHE A 1 219 ? -1.859 2.958 40.626 1.00 13.03 219 PHE A N 1
ATOM 1644 C CA . PHE A 1 219 ? -1.555 2.013 39.524 1.00 12.00 219 PHE A CA 1
ATOM 1645 C C . PHE A 1 219 ? -2.406 2.377 38.295 1.00 10.02 219 PHE A C 1
ATOM 1646 O O . PHE A 1 219 ? -3.631 2.576 38.431 1.00 8.55 219 PHE A O 1
ATOM 1654 N N . ILE A 1 220 ? -1.775 2.445 37.117 1.00 9.03 220 ILE A N 1
ATOM 1655 C CA . ILE A 1 220 ? -2.455 2.796 35.830 1.00 8.00 220 ILE A CA 1
ATOM 1656 C C . ILE A 1 220 ? -2.298 1.636 34.834 1.00 3.97 220 ILE A C 1
ATOM 1657 O O . ILE A 1 220 ? -1.125 1.297 34.496 1.00 4.29 220 ILE A O 1
ATOM 1662 N N . ASN A 1 221 ? -3.436 1.066 34.396 1.00 1.37 221 ASN A N 1
ATOM 1663 C CA . ASN A 1 221 ? -3.518 -0.050 33.413 1.00 0.50 221 ASN A CA 1
ATOM 1664 C C . ASN A 1 221 ? -3.950 0.516 32.051 1.00 0.50 221 ASN A C 1
ATOM 1665 O O . ASN A 1 221 ? -5.180 0.645 31.824 1.00 0.50 221 ASN A O 1
ATOM 1670 N N . ILE A 1 222 ? -2.962 0.850 31.200 1.00 0.50 222 ILE A N 1
ATOM 1671 C CA . ILE A 1 222 ? -3.144 1.267 29.772 1.00 0.50 222 ILE A CA 1
ATOM 1672 C C . ILE A 1 222 ? -2.511 0.227 28.838 1.00 0.50 222 ILE A C 1
ATOM 1673 O O . ILE A 1 222 ? -2.700 0.360 27.592 1.00 0.50 222 ILE A O 1
ATOM 1678 N N . GLY A 1 223 ? -1.786 -0.749 29.410 1.00 0.50 223 GLY A N 1
ATOM 1679 C CA . GLY A 1 223 ? -1.166 -1.877 28.684 1.00 0.50 223 GLY A CA 1
ATOM 1680 C C . GLY A 1 223 ? -2.185 -2.945 28.307 1.00 0.50 223 GLY A C 1
ATOM 1681 O O . GLY A 1 223 ? -2.970 -2.719 27.347 1.00 0.50 223 GLY A O 1
ATOM 1682 N N . ARG A 1 224 ? -2.176 -4.072 29.030 1.00 0.50 224 ARG A N 1
ATOM 1683 C CA . ARG A 1 224 ? -3.140 -5.197 28.848 1.00 0.50 224 ARG A CA 1
ATOM 1684 C C . ARG A 1 224 ? -3.748 -5.575 30.210 1.00 0.50 224 ARG A C 1
ATOM 1685 O O . ARG A 1 224 ? -3.124 -5.280 31.267 1.00 0.50 224 ARG A O 1
ATOM 1693 N N . GLY A 1 225 ? -4.936 -6.187 30.178 1.00 0.50 225 GLY A N 1
ATOM 1694 C CA . GLY A 1 225 ? -5.624 -6.730 31.366 1.00 0.50 225 GLY A CA 1
ATOM 1695 C C . GLY A 1 225 ? -4.961 -8.000 31.895 1.00 0.50 225 GLY A C 1
ATOM 1696 O O . GLY A 1 225 ? -4.576 -8.041 33.062 1.00 0.50 225 GLY A O 1
ATOM 1697 N N . PRO A 1 226 ? -4.833 -9.071 31.065 1.00 0.50 226 PRO A N 1
ATOM 1698 C CA . PRO A 1 226 ? -4.255 -10.344 31.514 1.00 0.50 226 PRO A CA 1
ATOM 1699 C C . PRO A 1 226 ? -2.861 -10.216 32.152 1.00 0.50 226 PRO A C 1
ATOM 1700 O O . PRO A 1 226 ? -2.485 -11.109 32.908 1.00 0.50 226 PRO A O 1
ATOM 1704 N N . SER A 1 227 ? -2.136 -9.134 31.823 1.00 0.50 227 SER A N 1
ATOM 1705 C CA . SER A 1 227 ? -0.838 -8.743 32.440 1.00 0.50 227 SER A CA 1
ATOM 1706 C C . SER A 1 227 ? -1.027 -8.429 33.936 1.00 0.50 227 SER A C 1
ATOM 1707 O O . SER A 1 227 ? -0.013 -8.495 34.681 1.00 0.50 227 SER A O 1
ATOM 1710 N N . VAL A 1 228 ? -2.267 -8.091 34.340 1.00 0.50 228 VAL A N 1
ATOM 1711 C CA . VAL A 1 228 ? -2.711 -7.884 35.757 1.00 0.50 228 VAL A CA 1
ATOM 1712 C C . VAL A 1 228 ? -3.520 -9.103 36.225 1.00 0.50 228 VAL A C 1
ATOM 1713 O O . VAL A 1 228 ? -4.383 -9.600 35.444 1.00 0.50 228 VAL A O 1
ATOM 1717 N N . ASP A 1 229 ? -3.247 -9.562 37.454 1.00 0.50 229 ASP A N 1
ATOM 1718 C CA . ASP A 1 229 ? -4.137 -10.481 38.213 1.00 0.50 229 ASP A CA 1
ATOM 1719 C C . ASP A 1 229 ? -5.155 -9.611 38.954 1.00 0.50 229 ASP A C 1
ATOM 1720 O O . ASP A 1 229 ? -4.745 -8.784 39.801 1.00 0.50 229 ASP A O 1
ATOM 1725 N N . MET A 1 230 ? -6.431 -9.811 38.625 1.00 0.50 230 MET A N 1
ATOM 1726 C CA . MET A 1 230 ? -7.551 -8.878 38.907 1.00 0.50 230 MET A CA 1
ATOM 1727 C C . MET A 1 230 ? -8.083 -9.121 40.321 1.00 0.51 230 MET A C 1
ATOM 1728 O O . MET A 1 230 ? -8.580 -8.143 40.922 1.00 0.56 230 MET A O 1
ATOM 1733 N N . ALA A 1 231 ? -8.003 -10.370 40.806 1.00 0.63 231 ALA A N 1
ATOM 1734 C CA . ALA A 1 231 ? -8.284 -10.753 42.212 1.00 0.88 231 ALA A CA 1
ATOM 1735 C C . ALA A 1 231 ? -7.209 -10.135 43.127 1.00 0.97 231 ALA A C 1
ATOM 1736 O O . ALA A 1 231 ? -7.569 -9.663 44.233 1.00 1.10 231 ALA A O 1
ATOM 1738 N N . ALA A 1 232 ? -5.949 -10.115 42.656 1.00 1.14 232 ALA A N 1
ATOM 1739 C CA . ALA A 1 232 ? -4.747 -9.579 43.347 1.00 1.15 232 ALA A CA 1
ATOM 1740 C C . ALA A 1 232 ? -4.683 -8.042 43.233 1.00 1.54 232 ALA A C 1
ATOM 1741 O O . ALA A 1 232 ? -4.070 -7.388 44.118 1.00 1.61 232 ALA A O 1
ATOM 1743 N N . LEU A 1 233 ? -5.252 -7.477 42.162 1.00 1.83 233 LEU A N 1
ATOM 1744 C CA . LEU A 1 233 ? -5.523 -6.018 42.042 1.00 2.25 233 LEU A CA 1
ATOM 1745 C C . LEU A 1 233 ? -6.673 -5.646 42.999 1.00 3.40 233 LEU A C 1
ATOM 1746 O O . LEU A 1 233 ? -6.397 -4.908 43.974 1.00 4.11 233 LEU A O 1
ATOM 1751 N N . THR A 1 234 ? -7.895 -6.150 42.733 1.00 5.22 234 THR A N 1
ATOM 1752 C CA . THR A 1 234 ? -9.150 -5.929 43.520 1.00 6.85 234 THR A CA 1
ATOM 1753 C C . THR A 1 234 ? -8.856 -5.972 45.029 1.00 8.85 234 THR A C 1
ATOM 1754 O O . THR A 1 234 ? -9.364 -5.094 45.761 1.00 9.62 234 THR A O 1
ATOM 1758 N N . GLN A 1 235 ? -8.076 -6.961 45.476 1.00 11.66 235 GLN A N 1
ATOM 1759 C CA . GLN A 1 235 ? -7.690 -7.152 46.900 1.00 15.03 235 GLN A CA 1
ATOM 1760 C C . GLN A 1 235 ? -6.786 -6.003 47.373 1.00 19.94 235 GLN A C 1
ATOM 1761 O O . GLN A 1 235 ? -7.195 -5.316 48.334 1.00 19.94 235 GLN A O 1
ATOM 1767 N N . ALA A 1 236 ? -5.606 -5.830 46.755 1.00 26.58 236 ALA A N 1
ATOM 1768 C CA . ALA A 1 236 ? -4.563 -4.815 47.087 1.00 32.03 236 ALA A CA 1
ATOM 1769 C C . ALA A 1 236 ? -5.178 -3.406 47.271 1.00 39.43 236 ALA A C 1
ATOM 1770 O O . ALA A 1 236 ? -4.592 -2.593 48.057 1.00 34.51 236 ALA A O 1
ATOM 1772 N N . LEU A 1 237 ? -6.303 -3.136 46.575 1.00 41.89 237 LEU A N 1
ATOM 1773 C CA . LEU A 1 237 ? -7.138 -1.897 46.659 1.00 36.43 237 LEU A CA 1
ATOM 1774 C C . LEU A 1 237 ? -7.837 -1.815 48.028 1.00 40.80 237 LEU A C 1
ATOM 1775 O O . LEU A 1 237 ? -7.482 -0.940 48.841 1.00 47.97 237 LEU A O 1
ATOM 1780 N N . LYS A 1 238 ? -8.783 -2.720 48.276 1.00 39.28 238 LYS A N 1
ATOM 1781 C CA . LYS A 1 238 ? -9.593 -2.781 49.522 1.00 37.64 238 LYS A CA 1
ATOM 1782 C C . LYS A 1 238 ? -8.704 -2.580 50.764 1.00 37.19 238 LYS A C 1
ATOM 1783 O O . LYS A 1 238 ? -9.247 -2.086 51.774 1.00 38.08 238 LYS A O 1
ATOM 1789 N N . ASN A 1 239 ? -7.405 -2.910 50.711 1.00 37.68 239 ASN A N 1
ATOM 1790 C CA . ASN A 1 239 ? -6.520 -2.910 51.912 1.00 38.87 239 ASN A CA 1
ATOM 1791 C C . ASN A 1 239 ? -5.459 -1.803 51.834 1.00 40.80 239 ASN A C 1
ATOM 1792 O O . ASN A 1 239 ? -4.465 -1.874 52.602 1.00 38.84 239 ASN A O 1
ATOM 1797 N N . LYS A 1 240 ? -5.661 -0.818 50.950 1.00 35.39 240 LYS A N 1
ATOM 1798 C CA . LYS A 1 240 ? -4.771 0.365 50.786 1.00 30.62 240 LYS A CA 1
ATOM 1799 C C . LYS A 1 240 ? -3.320 -0.120 50.658 1.00 27.74 240 LYS A C 1
ATOM 1800 O O . LYS A 1 240 ? -2.462 0.305 51.476 1.00 24.85 240 LYS A O 1
ATOM 1806 N N . GLN A 1 241 ? -3.083 -1.023 49.699 1.00 22.17 241 GLN A N 1
ATOM 1807 C CA . GLN A 1 241 ? -1.733 -1.454 49.243 1.00 19.58 241 GLN A CA 1
ATOM 1808 C C . GLN A 1 241 ? -1.391 -0.689 47.958 1.00 18.72 241 GLN A C 1
ATOM 1809 O O . GLN A 1 241 ? -0.208 -0.703 47.524 1.00 17.98 241 GLN A O 1
ATOM 1815 N N . ILE A 1 242 ? -2.412 -0.042 47.392 1.00 17.67 242 ILE A N 1
ATOM 1816 C CA . ILE A 1 242 ? -2.337 0.965 46.293 1.00 16.24 242 ILE A CA 1
ATOM 1817 C C . ILE A 1 242 ? -3.518 1.926 46.496 1.00 15.67 242 ILE A C 1
ATOM 1818 O O . ILE A 1 242 ? -4.643 1.401 46.553 1.00 18.39 242 ILE A O 1
ATOM 1823 N N . SER A 1 243 ? -3.279 3.241 46.660 1.00 13.02 243 SER A N 1
ATOM 1824 C CA . SER A 1 243 ? -4.299 4.296 46.967 1.00 9.74 243 SER A CA 1
ATOM 1825 C C . SER A 1 243 ? -5.468 4.298 45.960 1.00 7.53 243 SER A C 1
ATOM 1826 O O . SER A 1 243 ? -6.654 4.436 46.393 1.00 7.38 243 SER A O 1
ATOM 1829 N N . ALA A 1 244 ? -5.148 4.235 44.665 1.00 5.24 244 ALA A N 1
ATOM 1830 C CA . ALA A 1 244 ? -6.123 4.112 43.556 1.00 3.81 244 ALA A CA 1
ATOM 1831 C C . ALA A 1 244 ? -5.474 3.324 42.412 1.00 2.27 244 ALA A C 1
ATOM 1832 O O . ALA A 1 244 ? -4.276 2.930 42.561 1.00 1.96 244 ALA A O 1
ATOM 1834 N N . ALA A 1 245 ? -6.254 3.092 41.341 1.00 1.28 245 ALA A N 1
ATOM 1835 C CA . ALA A 1 245 ? -5.825 2.480 40.059 1.00 0.77 245 ALA A CA 1
ATOM 1836 C C . ALA A 1 245 ? -6.511 3.209 38.901 1.00 0.52 245 ALA A C 1
ATOM 1837 O O . ALA A 1 245 ? -7.456 4.003 39.187 1.00 0.53 245 ALA A O 1
ATOM 1839 N N . ALA A 1 246 ? -6.064 2.922 37.665 1.00 0.50 246 ALA A N 1
ATOM 1840 C CA . ALA A 1 246 ? -6.662 3.412 36.391 1.00 0.50 246 ALA A CA 1
ATOM 1841 C C . ALA A 1 246 ? -6.633 2.298 35.330 1.00 0.50 246 ALA A C 1
ATOM 1842 O O . ALA A 1 246 ? -5.540 2.075 34.746 1.00 0.50 246 ALA A O 1
ATOM 1844 N N . LEU A 1 247 ? -7.789 1.640 35.100 1.00 0.50 247 LEU A N 1
ATOM 1845 C CA . LEU A 1 247 ? -7.911 0.356 34.342 1.00 0.50 247 LEU A CA 1
ATOM 1846 C C . LEU A 1 247 ? -8.626 0.570 33.001 1.00 0.50 247 LEU A C 1
ATOM 1847 O O . LEU A 1 247 ? -9.838 0.269 32.919 1.00 0.50 247 LEU A O 1
ATOM 1852 N N . ASP A 1 248 ? -7.870 1.021 31.990 1.00 0.50 248 ASP A N 1
ATOM 1853 C CA . ASP A 1 248 ? -8.321 1.226 30.583 1.00 0.50 248 ASP A CA 1
ATOM 1854 C C . ASP A 1 248 ? -8.684 -0.131 29.952 1.00 0.50 248 ASP A C 1
ATOM 1855 O O . ASP A 1 248 ? -9.605 -0.180 29.088 1.00 0.50 248 ASP A O 1
ATOM 1860 N N . VAL A 1 249 ? -7.961 -1.181 30.364 1.00 0.50 249 VAL A N 1
ATOM 1861 C CA . VAL A 1 249 ? -8.156 -2.611 29.962 1.00 0.54 249 VAL A CA 1
ATOM 1862 C C . VAL A 1 249 ? -8.390 -3.429 31.247 1.00 1.11 249 VAL A C 1
ATOM 1863 O O . VAL A 1 249 ? -8.234 -2.855 32.368 1.00 1.34 249 VAL A O 1
ATOM 1867 N N . VAL A 1 250 ? -8.756 -4.711 31.100 1.00 2.00 250 VAL A N 1
ATOM 1868 C CA . VAL A 1 250 ? -9.090 -5.644 32.226 1.00 2.91 250 VAL A CA 1
ATOM 1869 C C . VAL A 1 250 ? -8.920 -7.092 31.734 1.00 3.20 250 VAL A C 1
ATOM 1870 O O . VAL A 1 250 ? -8.630 -7.281 30.516 1.00 3.11 250 VAL A O 1
ATOM 1874 N N . ASP A 1 251 ? -9.061 -8.068 32.642 1.00 4.95 251 ASP A N 1
ATOM 1875 C CA . ASP A 1 251 ? -8.984 -9.522 32.331 1.00 6.35 251 ASP A CA 1
ATOM 1876 C C . ASP A 1 251 ? -10.044 -10.274 33.141 1.00 9.83 251 ASP A C 1
ATOM 1877 O O . ASP A 1 251 ? -9.919 -10.377 34.365 1.00 9.29 251 ASP A O 1
ATOM 1882 N N . PRO A 1 252 ? -11.116 -10.819 32.495 1.00 16.72 252 PRO A N 1
ATOM 1883 C CA . PRO A 1 252 ? -11.343 -10.689 31.045 1.00 19.67 252 PRO A CA 1
ATOM 1884 C C . PRO A 1 252 ? -11.814 -9.284 30.625 1.00 24.04 252 PRO A C 1
ATOM 1885 O O . PRO A 1 252 ? -12.084 -8.463 31.496 1.00 23.91 252 PRO A O 1
ATOM 1889 N N . GLU A 1 253 ? -11.886 -9.034 29.313 1.00 29.26 253 GLU A N 1
ATOM 1890 C CA . GLU A 1 253 ? -12.464 -7.789 28.739 1.00 33.97 253 GLU A CA 1
ATOM 1891 C C . GLU A 1 253 ? -13.659 -8.170 27.869 1.00 37.91 253 GLU A C 1
ATOM 1892 O O . GLU A 1 253 ? -13.507 -8.903 26.889 1.00 44.72 253 GLU A O 1
ATOM 1898 N N . PRO A 1 254 ? -14.878 -7.668 28.179 1.00 41.02 254 PRO A N 1
ATOM 1899 C CA . PRO A 1 254 ? -15.074 -6.612 29.173 1.00 37.71 254 PRO A CA 1
ATOM 1900 C C . PRO A 1 254 ? -14.990 -7.115 30.621 1.00 34.12 254 PRO A C 1
ATOM 1901 O O . PRO A 1 254 ? -15.099 -8.311 30.819 1.00 24.34 254 PRO A O 1
ATOM 1905 N N . LEU A 1 255 ? -14.781 -6.194 31.574 1.00 33.91 255 LEU A N 1
ATOM 1906 C CA . LEU A 1 255 ? -14.928 -6.456 33.038 1.00 36.09 255 LEU A CA 1
ATOM 1907 C C . LEU A 1 255 ? -16.414 -6.761 33.270 1.00 42.73 255 LEU A C 1
ATOM 1908 O O . LEU A 1 255 ? -17.289 -6.074 32.735 1.00 46.55 255 LEU A O 1
ATOM 1913 N N . PRO A 1 256 ? -16.763 -7.879 33.951 1.00 48.27 256 PRO A N 1
ATOM 1914 C CA . PRO A 1 256 ? -18.163 -8.292 34.102 1.00 45.56 256 PRO A CA 1
ATOM 1915 C C . PRO A 1 256 ? -19.017 -7.579 35.169 1.00 42.40 256 PRO A C 1
ATOM 1916 O O . PRO A 1 256 ? -18.462 -6.999 36.099 1.00 32.65 256 PRO A O 1
ATOM 1920 N N . GLN A 1 257 ? -20.336 -7.789 35.022 1.00 42.01 257 GLN A N 1
ATOM 1921 C CA . GLN A 1 257 ? -21.485 -7.009 35.565 1.00 37.66 257 GLN A CA 1
ATOM 1922 C C . GLN A 1 257 ? -21.409 -6.888 37.091 1.00 39.47 257 GLN A C 1
ATOM 1923 O O . GLN A 1 257 ? -21.999 -5.927 37.615 1.00 44.93 257 GLN A O 1
ATOM 1929 N N . ASP A 1 258 ? -20.790 -7.861 37.771 1.00 35.96 258 ASP A N 1
ATOM 1930 C CA . ASP A 1 258 ? -20.722 -7.955 39.255 1.00 32.48 258 ASP A CA 1
ATOM 1931 C C . ASP A 1 258 ? -19.601 -7.079 39.816 1.00 32.92 258 ASP A C 1
ATOM 1932 O O . ASP A 1 258 ? -19.773 -6.582 40.948 1.00 31.29 258 ASP A O 1
ATOM 1937 N N . SER A 1 259 ? -18.486 -6.960 39.078 1.00 35.77 259 SER A N 1
ATOM 1938 C CA . SER A 1 259 ? -17.124 -6.721 39.639 1.00 37.39 259 SER A CA 1
ATOM 1939 C C . SER A 1 259 ? -17.187 -5.723 40.798 1.00 40.01 259 SER A C 1
ATOM 1940 O O . SER A 1 259 ? -17.828 -4.678 40.689 1.00 40.41 259 SER A O 1
ATOM 1943 N N . PRO A 1 260 ? -16.513 -5.998 41.941 1.00 39.92 260 PRO A N 1
ATOM 1944 C CA . PRO A 1 260 ? -16.530 -5.079 43.083 1.00 38.81 260 PRO A CA 1
ATOM 1945 C C . PRO A 1 260 ? -15.930 -3.711 42.708 1.00 40.74 260 PRO A C 1
ATOM 1946 O O . PRO A 1 260 ? -16.303 -2.727 43.345 1.00 38.45 260 PRO A O 1
ATOM 1950 N N . LEU A 1 261 ? -15.073 -3.685 41.668 1.00 44.17 261 LEU A N 1
ATOM 1951 C CA . LEU A 1 261 ? -14.540 -2.460 40.983 1.00 43.54 261 LEU A CA 1
ATOM 1952 C C . LEU A 1 261 ? -15.688 -1.502 40.588 1.00 45.07 261 LEU A C 1
ATOM 1953 O O . LEU A 1 261 ? -15.461 -0.264 40.577 1.00 41.12 261 LEU A O 1
ATOM 1958 N N . TRP A 1 262 ? -16.884 -2.048 40.303 1.00 42.72 262 TRP A N 1
ATOM 1959 C CA . TRP A 1 262 ? -18.179 -1.321 40.123 1.00 36.29 262 TRP A CA 1
ATOM 1960 C C . TRP A 1 262 ? -18.459 -0.352 41.282 1.00 36.84 262 TRP A C 1
ATOM 1961 O O . TRP A 1 262 ? -18.483 0.878 41.021 1.00 34.26 262 TRP A O 1
ATOM 1972 N N . GLY A 1 263 ? -18.698 -0.904 42.483 1.00 36.00 263 GLY A N 1
ATOM 1973 C CA . GLY A 1 263 ? -19.199 -0.203 43.680 1.00 34.47 263 GLY A CA 1
ATOM 1974 C C . GLY A 1 263 ? -18.070 0.226 44.586 1.00 36.80 263 GLY A C 1
ATOM 1975 O O . GLY A 1 263 ? -18.372 0.711 45.696 1.00 31.94 263 GLY A O 1
ATOM 1976 N N . MET A 1 264 ? -16.827 0.018 44.134 1.00 41.60 264 MET A N 1
ATOM 1977 C CA . MET A 1 264 ? -15.603 0.619 44.736 1.00 46.76 264 MET A CA 1
ATOM 1978 C C . MET A 1 264 ? -15.701 2.154 44.612 1.00 49.43 264 MET A C 1
ATOM 1979 O O . MET A 1 264 ? -16.689 2.636 43.976 1.00 51.99 264 MET A O 1
ATOM 1984 N N . THR A 1 265 ? -14.772 2.895 45.245 1.00 45.26 265 THR A N 1
ATOM 1985 C CA . THR A 1 265 ? -14.716 4.389 45.243 1.00 34.86 265 THR A CA 1
ATOM 1986 C C . THR A 1 265 ? -13.273 4.899 45.135 1.00 34.62 265 THR A C 1
ATOM 1987 O O . THR A 1 265 ? -12.982 5.914 45.811 1.00 35.92 265 THR A O 1
ATOM 1991 N N . ASN A 1 266 ? -12.408 4.217 44.364 1.00 30.51 266 ASN A N 1
ATOM 1992 C CA . ASN A 1 266 ? -11.099 4.757 43.887 1.00 26.34 266 ASN A CA 1
ATOM 1993 C C . ASN A 1 266 ? -10.583 3.920 42.699 1.00 27.30 266 ASN A C 1
ATOM 1994 O O . ASN A 1 266 ? -9.340 3.732 42.593 1.00 26.42 266 ASN A O 1
ATOM 1999 N N . VAL A 1 267 ? -11.484 3.485 41.803 1.00 28.24 267 VAL A N 1
ATOM 2000 C CA . VAL A 1 267 ? -11.146 2.685 40.580 1.00 29.20 267 VAL A CA 1
ATOM 2001 C C . VAL A 1 267 ? -11.784 3.341 39.345 1.00 30.50 267 VAL A C 1
ATOM 2002 O O . VAL A 1 267 ? -13.029 3.352 39.268 1.00 31.21 267 VAL A O 1
ATOM 2006 N N . LEU A 1 268 ? -10.961 3.822 38.400 1.00 32.04 268 LEU A N 1
ATOM 2007 C CA . LEU A 1 268 ? -11.409 4.463 37.128 1.00 32.22 268 LEU A CA 1
ATOM 2008 C C . LEU A 1 268 ? -11.383 3.409 36.004 1.00 35.77 268 LEU A C 1
ATOM 2009 O O . LEU A 1 268 ? -10.310 2.771 35.805 1.00 29.16 268 LEU A O 1
ATOM 2014 N N . LEU A 1 269 ? -12.531 3.239 35.317 1.00 40.96 269 LEU A N 1
ATOM 2015 C CA . LEU A 1 269 ? -12.846 2.117 34.380 1.00 40.03 269 LEU A CA 1
ATOM 2016 C C . LEU A 1 269 ? -13.364 2.657 33.035 1.00 44.99 269 LEU A C 1
ATOM 2017 O O . LEU A 1 269 ? -14.588 2.863 32.897 1.00 47.94 269 LEU A O 1
ATOM 2022 N N . THR A 1 270 ? -12.451 2.876 32.083 1.00 51.40 270 THR A N 1
ATOM 2023 C CA . THR A 1 270 ? -12.730 3.349 30.699 1.00 53.25 270 THR A CA 1
ATOM 2024 C C . THR A 1 270 ? -12.592 2.167 29.741 1.00 50.51 270 THR A C 1
ATOM 2025 O O . THR A 1 270 ? -11.701 1.333 29.894 1.00 38.55 270 THR A O 1
ATOM 2029 N N . PRO A 1 271 ? -13.446 2.082 28.701 1.00 54.10 271 PRO A N 1
ATOM 2030 C CA . PRO A 1 271 ? -13.598 0.856 27.918 1.00 57.68 271 PRO A CA 1
ATOM 2031 C C . PRO A 1 271 ? -12.628 0.684 26.734 1.00 62.23 271 PRO A C 1
ATOM 2032 O O . PRO A 1 271 ? -13.094 0.579 25.609 1.00 68.80 271 PRO A O 1
ATOM 2036 N N . HIS A 1 272 ? -11.319 0.628 26.997 1.00 58.45 272 HIS A N 1
ATOM 2037 C CA . HIS A 1 272 ? -10.255 0.641 25.955 1.00 63.78 272 HIS A CA 1
ATOM 2038 C C . HIS A 1 272 ? -10.496 1.858 25.045 1.00 65.03 272 HIS A C 1
ATOM 2039 O O . HIS A 1 272 ? -11.045 1.683 23.929 1.00 59.43 272 HIS A O 1
ATOM 2046 N N . ILE A 1 273 ? -10.142 3.050 25.545 1.00 69.83 273 ILE A N 1
ATOM 2047 C CA . ILE A 1 273 ? -10.274 4.362 24.836 1.00 68.36 273 ILE A CA 1
ATOM 2048 C C . ILE A 1 273 ? -8.957 5.158 24.904 1.00 68.84 273 ILE A C 1
ATOM 2049 O O . ILE A 1 273 ? -8.866 6.173 24.183 1.00 75.87 273 ILE A O 1
ATOM 2054 N N . SER A 1 274 ? -7.984 4.748 25.734 1.00 59.98 274 SER A N 1
ATOM 2055 C CA . SER A 1 274 ? -6.686 5.455 25.928 1.00 49.34 274 SER A CA 1
ATOM 2056 C C . SER A 1 274 ? -5.887 5.462 24.618 1.00 49.89 274 SER A C 1
ATOM 2057 O O . SER A 1 274 ? -5.228 6.490 24.335 1.00 52.42 274 SER A O 1
ATOM 2060 N N . GLY A 1 275 ? -5.957 4.366 23.851 1.00 52.45 275 GLY A N 1
ATOM 2061 C CA . GLY A 1 275 ? -5.303 4.225 22.534 1.00 55.75 275 GLY A CA 1
ATOM 2062 C C . GLY A 1 275 ? -6.203 4.687 21.400 1.00 60.80 275 GLY A C 1
ATOM 2063 O O . GLY A 1 275 ? -6.245 3.982 20.371 1.00 67.08 275 GLY A O 1
ATOM 2064 N N . THR A 1 276 ? -6.895 5.824 21.578 1.00 67.49 276 THR A N 1
ATOM 2065 C CA . THR A 1 276 ? -7.762 6.496 20.563 1.00 69.28 276 THR A CA 1
ATOM 2066 C C . THR A 1 276 ? -6.932 7.507 19.749 1.00 76.06 276 THR A C 1
ATOM 2067 O O . THR A 1 276 ? -6.063 8.167 20.358 1.00 74.91 276 THR A O 1
ATOM 2071 N N . VAL A 1 277 ? -7.231 7.640 18.445 1.00 76.26 277 VAL A N 1
ATOM 2072 C CA . VAL A 1 277 ? -6.584 8.602 17.492 1.00 66.38 277 VAL A CA 1
ATOM 2073 C C . VAL A 1 277 ? -7.660 9.238 16.600 1.00 65.10 277 VAL A C 1
ATOM 2074 O O . VAL A 1 277 ? -8.334 8.535 15.845 1.00 56.97 277 VAL A O 1
ATOM 2078 N N . PRO A 1 278 ? -7.863 10.583 16.660 1.00 60.17 278 PRO A N 1
ATOM 2079 C CA . PRO A 1 278 ? -8.726 11.291 15.705 1.00 50.83 278 PRO A CA 1
ATOM 2080 C C . PRO A 1 278 ? -8.206 11.221 14.260 1.00 45.91 278 PRO A C 1
ATOM 2081 O O . PRO A 1 278 ? -7.165 11.807 13.985 1.00 43.08 278 PRO A O 1
ATOM 2085 N N . GLN A 1 279 ? -8.951 10.532 13.388 1.00 40.88 279 GLN A N 1
ATOM 2086 C CA . GLN A 1 279 ? -8.560 10.180 11.991 1.00 36.95 279 GLN A CA 1
ATOM 2087 C C . GLN A 1 279 ? -7.591 8.988 12.042 1.00 37.86 279 GLN A C 1
ATOM 2088 O O . GLN A 1 279 ? -6.427 9.145 11.601 1.00 37.34 279 GLN A O 1
ATOM 2094 N N . LEU A 1 280 ? -8.055 7.845 12.568 1.00 34.50 280 LEU A N 1
ATOM 2095 C CA . LEU A 1 280 ? -7.269 6.582 12.688 1.00 31.42 280 LEU A CA 1
ATOM 2096 C C . LEU A 1 280 ? -6.994 5.982 11.298 1.00 32.55 280 LEU A C 1
ATOM 2097 O O . LEU A 1 280 ? -5.795 5.768 10.972 1.00 33.10 280 LEU A O 1
ATOM 2102 N N . ARG A 1 281 ? -8.061 5.704 10.530 1.00 28.75 281 ARG A N 1
ATOM 2103 C CA . ARG A 1 281 ? -8.028 5.062 9.180 1.00 25.56 281 ARG A CA 1
ATOM 2104 C C . ARG A 1 281 ? -6.857 5.598 8.334 1.00 24.24 281 ARG A C 1
ATOM 2105 O O . ARG A 1 281 ? -6.187 4.783 7.653 1.00 25.30 281 ARG A O 1
ATOM 2113 N N . ASP A 1 282 ? -6.649 6.920 8.355 1.00 24.54 282 ASP A N 1
ATOM 2114 C CA . ASP A 1 282 ? -5.465 7.618 7.776 1.00 21.61 282 ASP A CA 1
ATOM 2115 C C . ASP A 1 282 ? -4.184 7.065 8.417 1.00 21.92 282 ASP A C 1
ATOM 2116 O O . ASP A 1 282 ? -3.403 6.398 7.697 1.00 21.61 282 ASP A O 1
ATOM 2121 N N . LYS A 1 283 ? -4.010 7.308 9.727 1.00 22.03 283 LYS A N 1
ATOM 2122 C CA . LYS A 1 283 ? -2.741 7.111 10.488 1.00 20.67 283 LYS A CA 1
ATOM 2123 C C . LYS A 1 283 ? -2.376 5.624 10.604 1.00 21.88 283 LYS A C 1
ATOM 2124 O O . LYS A 1 283 ? -1.275 5.348 11.153 1.00 24.14 283 LYS A O 1
ATOM 2130 N N . VAL A 1 284 ? -3.232 4.708 10.118 1.00 20.55 284 VAL A N 1
ATOM 2131 C CA . VAL A 1 284 ? -2.882 3.263 9.952 1.00 18.73 284 VAL A CA 1
ATOM 2132 C C . VAL A 1 284 ? -2.621 2.968 8.468 1.00 19.48 284 VAL A C 1
ATOM 2133 O O . VAL A 1 284 ? -1.637 2.246 8.175 1.00 21.00 284 VAL A O 1
ATOM 2137 N N . PHE A 1 285 ? -3.468 3.468 7.561 1.00 20.41 285 PHE A N 1
ATOM 2138 C CA . PHE A 1 285 ? -3.298 3.285 6.093 1.00 20.99 285 PHE A CA 1
ATOM 2139 C C . PHE A 1 285 ? -1.940 3.853 5.668 1.00 23.45 285 PHE A C 1
ATOM 2140 O O . PHE A 1 285 ? -1.350 3.279 4.745 1.00 22.67 285 PHE A O 1
ATOM 2148 N N . LYS A 1 286 ? -1.488 4.945 6.308 1.00 27.36 286 LYS A N 1
ATOM 2149 C CA . LYS A 1 286 ? -0.140 5.558 6.131 1.00 30.15 286 LYS A CA 1
ATOM 2150 C C . LYS A 1 286 ? 0.943 4.509 6.410 1.00 33.26 286 LYS A C 1
ATOM 2151 O O . LYS A 1 286 ? 1.762 4.253 5.516 1.00 39.01 286 LYS A O 1
ATOM 2157 N N . ILE A 1 287 ? 0.941 3.935 7.618 1.00 34.02 287 ILE A N 1
ATOM 2158 C CA . ILE A 1 287 ? 1.898 2.863 8.041 1.00 33.18 287 ILE A CA 1
ATOM 2159 C C . ILE A 1 287 ? 1.689 1.653 7.114 1.00 34.69 287 ILE A C 1
ATOM 2160 O O . ILE A 1 287 ? 2.696 1.193 6.530 1.00 32.09 287 ILE A O 1
ATOM 2165 N N . PHE A 1 288 ? 0.435 1.183 6.969 1.00 36.99 288 PHE A N 1
ATOM 2166 C CA . PHE A 1 288 ? 0.034 0.085 6.044 1.00 36.48 288 PHE A CA 1
ATOM 2167 C C . PHE A 1 288 ? 0.634 0.329 4.653 1.00 48.44 288 PHE A C 1
ATOM 2168 O O . PHE A 1 288 ? 1.275 -0.600 4.086 1.00 57.27 288 PHE A O 1
ATOM 2176 N N . ASN A 1 289 ? 0.416 1.546 4.129 1.00 54.86 289 ASN A N 1
ATOM 2177 C CA . ASN A 1 289 ? 0.565 1.910 2.694 1.00 50.33 289 ASN A CA 1
ATOM 2178 C C . ASN A 1 289 ? 2.018 2.328 2.414 1.00 55.76 289 ASN A C 1
ATOM 2179 O O . ASN A 1 289 ? 2.382 2.348 1.218 1.00 59.02 289 ASN A O 1
ATOM 2184 N N . ASP A 1 290 ? 2.822 2.567 3.462 1.00 57.55 290 ASP A N 1
ATOM 2185 C CA . ASP A 1 290 ? 4.304 2.690 3.377 1.00 60.75 290 ASP A CA 1
ATOM 2186 C C . ASP A 1 290 ? 4.938 1.289 3.341 1.00 63.54 290 ASP A C 1
ATOM 2187 O O . ASP A 1 290 ? 5.994 1.134 2.667 1.00 72.86 290 ASP A O 1
ATOM 2192 N N . ASN A 1 291 ? 4.309 0.308 4.001 1.00 59.58 291 ASN A N 1
ATOM 2193 C CA . ASN A 1 291 ? 4.851 -1.068 4.186 1.00 49.64 291 ASN A CA 1
ATOM 2194 C C . ASN A 1 291 ? 4.404 -1.991 3.041 1.00 45.66 291 ASN A C 1
ATOM 2195 O O . ASN A 1 291 ? 5.019 -3.068 2.903 1.00 45.10 291 ASN A O 1
ATOM 2200 N N . LEU A 1 292 ? 3.436 -1.557 2.221 1.00 41.09 292 LEU A N 1
ATOM 2201 C CA . LEU A 1 292 ? 2.888 -2.335 1.079 1.00 40.07 292 LEU A CA 1
ATOM 2202 C C . LEU A 1 292 ? 3.851 -2.250 -0.112 1.00 39.23 292 LEU A C 1
ATOM 2203 O O . LEU A 1 292 ? 3.940 -3.250 -0.853 1.00 39.34 292 LEU A O 1
ATOM 2208 N N . LYS A 1 293 ? 4.546 -1.118 -0.283 1.00 38.60 293 LYS A N 1
ATOM 2209 C CA . LYS A 1 293 ? 5.355 -0.837 -1.506 1.00 37.32 293 LYS A CA 1
ATOM 2210 C C . LYS A 1 293 ? 6.826 -1.171 -1.277 1.00 37.33 293 LYS A C 1
ATOM 2211 O O . LYS A 1 293 ? 7.468 -1.572 -2.257 1.00 35.91 293 LYS A O 1
ATOM 2217 N N . THR A 1 294 ? 7.322 -0.973 -0.049 1.00 42.09 294 THR A N 1
ATOM 2218 C CA . THR A 1 294 ? 8.676 -1.389 0.422 1.00 46.10 294 THR A CA 1
ATOM 2219 C C . THR A 1 294 ? 8.824 -2.912 0.295 1.00 41.49 294 THR A C 1
ATOM 2220 O O . THR A 1 294 ? 9.897 -3.366 -0.177 1.00 39.51 294 THR A O 1
ATOM 2224 N N . LEU A 1 295 ? 7.790 -3.653 0.703 1.00 42.75 295 LEU A N 1
ATOM 2225 C CA . LEU A 1 295 ? 7.672 -5.127 0.531 1.00 37.60 295 LEU A CA 1
ATOM 2226 C C . LEU A 1 295 ? 7.790 -5.471 -0.972 1.00 39.30 295 LEU A C 1
ATOM 2227 O O . LEU A 1 295 ? 8.657 -6.307 -1.328 1.00 37.63 295 LEU A O 1
ATOM 2232 N N . ILE A 1 296 ? 7.024 -4.791 -1.841 1.00 40.22 296 ILE A N 1
ATOM 2233 C CA . ILE A 1 296 ? 6.967 -5.069 -3.317 1.00 41.00 296 ILE A CA 1
ATOM 2234 C C . ILE A 1 296 ? 8.363 -4.848 -3.931 1.00 38.96 296 ILE A C 1
ATOM 2235 O O . ILE A 1 296 ? 8.754 -5.618 -4.829 1.00 34.08 296 ILE A O 1
ATOM 2240 N N . SER A 1 297 ? 9.077 -3.816 -3.467 1.00 40.79 297 SER A N 1
ATOM 2241 C CA . SER A 1 297 ? 10.390 -3.374 -4.007 1.00 38.31 297 SER A CA 1
ATOM 2242 C C . SER A 1 297 ? 11.484 -4.290 -3.447 1.00 35.34 297 SER A C 1
ATOM 2243 O O . SER A 1 297 ? 12.240 -4.874 -4.237 1.00 34.04 297 SER A O 1
ATOM 2246 N N . SER A 1 298 ? 11.525 -4.435 -2.121 1.00 34.38 298 SER A N 1
ATOM 2247 C CA . SER A 1 298 ? 12.624 -5.076 -1.353 1.00 32.64 298 SER A CA 1
ATOM 2248 C C . SER A 1 298 ? 12.131 -6.427 -0.813 1.00 31.75 298 SER A C 1
ATOM 2249 O O . SER A 1 298 ? 12.746 -7.458 -1.172 1.00 35.79 298 SER A O 1
ATOM 2252 N N . GLY A 1 299 ? 11.020 -6.428 -0.058 1.00 28.10 299 GLY A N 1
ATOM 2253 C CA . GLY A 1 299 ? 10.455 -7.620 0.601 1.00 26.84 299 GLY A CA 1
ATOM 2254 C C . GLY A 1 299 ? 10.446 -7.499 2.118 1.00 26.79 299 GLY A C 1
ATOM 2255 O O . GLY A 1 299 ? 10.294 -8.542 2.791 1.00 31.71 299 GLY A O 1
ATOM 2256 N N . GLN A 1 300 ? 10.602 -6.273 2.636 1.00 23.61 300 GLN A N 1
ATOM 2257 C CA . GLN A 1 300 ? 10.653 -5.928 4.084 1.00 21.54 300 GLN A CA 1
ATOM 2258 C C . GLN A 1 300 ? 9.562 -4.887 4.373 1.00 22.23 300 GLN A C 1
ATOM 2259 O O . GLN A 1 300 ? 8.723 -4.604 3.445 1.00 21.33 300 GLN A O 1
ATOM 2265 N N . LEU A 1 301 ? 9.533 -4.380 5.617 1.00 23.15 301 LEU A N 1
ATOM 2266 C CA . LEU A 1 301 ? 8.595 -3.319 6.081 1.00 22.10 301 LEU A CA 1
ATOM 2267 C C . LEU A 1 301 ? 9.348 -1.996 6.291 1.00 23.65 301 LEU A C 1
ATOM 2268 O O . LEU A 1 301 ? 10.435 -2.032 6.917 1.00 25.40 301 LEU A O 1
ATOM 2273 N N . ALA A 1 302 ? 8.772 -0.883 5.807 1.00 22.81 302 ALA A N 1
ATOM 2274 C CA . ALA A 1 302 ? 9.327 0.493 5.899 1.00 20.81 302 ALA A CA 1
ATOM 2275 C C . ALA A 1 302 ? 9.469 0.905 7.373 1.00 21.50 302 ALA A C 1
ATOM 2276 O O . ALA A 1 302 ? 10.510 1.525 7.716 1.00 23.81 302 ALA A O 1
ATOM 2278 N N . SER A 1 303 ? 8.467 0.583 8.203 1.00 20.69 303 SER A N 1
ATOM 2279 C CA . SER A 1 303 ? 8.416 0.971 9.638 1.00 20.07 303 SER A CA 1
ATOM 2280 C C . SER A 1 303 ? 7.556 -0.013 10.440 1.00 21.98 303 SER A C 1
ATOM 2281 O O . SER A 1 303 ? 6.852 -0.842 9.821 1.00 17.28 303 SER A O 1
ATOM 2284 N N . HIS A 1 304 ? 7.671 0.067 11.774 1.00 25.68 304 HIS A N 1
ATOM 2285 C CA . HIS A 1 304 ? 6.770 -0.555 12.785 1.00 31.64 304 HIS A CA 1
ATOM 2286 C C . HIS A 1 304 ? 6.817 -2.094 12.712 1.00 35.50 304 HIS A C 1
ATOM 2287 O O . HIS A 1 304 ? 5.785 -2.715 13.031 1.00 35.16 304 HIS A O 1
ATOM 2294 N N . GLN A 1 305 ? 7.960 -2.692 12.344 1.00 40.48 305 GLN A N 1
ATOM 2295 C CA . GLN A 1 305 ? 8.085 -4.168 12.148 1.00 38.13 305 GLN A CA 1
ATOM 2296 C C . GLN A 1 305 ? 8.067 -4.885 13.509 1.00 38.93 305 GLN A C 1
ATOM 2297 O O . GLN A 1 305 ? 8.968 -4.628 14.344 1.00 34.58 305 GLN A O 1
ATOM 2303 N N . VAL A 1 306 ? 7.073 -5.765 13.691 1.00 40.71 306 VAL A N 1
ATOM 2304 C CA . VAL A 1 306 ? 6.799 -6.534 14.943 1.00 40.65 306 VAL A CA 1
ATOM 2305 C C . VAL A 1 306 ? 7.798 -7.697 15.039 1.00 42.17 306 VAL A C 1
ATOM 2306 O O . VAL A 1 306 ? 7.981 -8.415 14.027 1.00 35.88 306 VAL A O 1
ATOM 2310 N N . ASP A 1 307 ? 8.427 -7.844 16.211 1.00 49.68 307 ASP A N 1
ATOM 2311 C CA . ASP A 1 307 ? 9.201 -9.043 16.634 1.00 54.31 307 ASP A CA 1
ATOM 2312 C C . ASP A 1 307 ? 8.203 -10.097 17.139 1.00 59.64 307 ASP A C 1
ATOM 2313 O O . ASP A 1 307 ? 7.779 -10.001 18.310 1.00 63.41 307 ASP A O 1
ATOM 2318 N N . LEU A 1 308 ? 7.864 -11.074 16.289 1.00 63.37 308 LEU A N 1
ATOM 2319 C CA . LEU A 1 308 ? 6.720 -12.011 16.488 1.00 64.47 308 LEU A CA 1
ATOM 2320 C C . LEU A 1 308 ? 6.907 -12.834 17.766 1.00 70.13 308 LEU A C 1
ATOM 2321 O O . LEU A 1 308 ? 5.885 -13.354 18.276 1.00 65.43 308 LEU A O 1
ATOM 2326 N N . THR A 1 309 ? 8.145 -12.911 18.267 1.00 74.30 309 THR A N 1
ATOM 2327 C CA . THR A 1 309 ? 8.556 -13.711 19.456 1.00 72.79 309 THR A CA 1
ATOM 2328 C C . THR A 1 309 ? 8.312 -12.890 20.731 1.00 79.04 309 THR A C 1
ATOM 2329 O O . THR A 1 309 ? 7.798 -13.452 21.727 1.00 85.70 309 THR A O 1
ATOM 2333 N N . ARG A 1 310 ? 8.664 -11.601 20.693 1.00 73.99 310 ARG A N 1
ATOM 2334 C CA . ARG A 1 310 ? 8.519 -10.656 21.833 1.00 64.78 310 ARG A CA 1
ATOM 2335 C C . ARG A 1 310 ? 7.110 -10.038 21.820 1.00 64.23 310 ARG A C 1
ATOM 2336 O O . ARG A 1 310 ? 6.711 -9.466 22.858 1.00 56.21 310 ARG A O 1
ATOM 2344 N N . GLY A 1 311 ? 6.389 -10.155 20.694 1.00 62.65 311 GLY A N 1
ATOM 2345 C CA . GLY A 1 311 ? 5.013 -9.642 20.512 1.00 61.19 311 GLY A CA 1
ATOM 2346 C C . GLY A 1 311 ? 4.995 -8.313 19.771 1.00 55.72 311 GLY A C 1
ATOM 2347 O O . GLY A 1 311 ? 4.300 -7.360 20.131 1.00 55.40 311 GLY A O 1
ATOM 2348 N N . MET B 1 1 ? -33.512 16.621 24.396 1.00 70.37 1 MET B N 1
ATOM 2349 C CA . MET B 1 1 ? -33.592 16.278 25.845 1.00 65.87 1 MET B CA 1
ATOM 2350 C C . MET B 1 1 ? -34.871 15.474 26.120 1.00 64.12 1 MET B C 1
ATOM 2351 O O . MET B 1 1 ? -35.967 16.058 25.973 1.00 54.94 1 MET B O 1
ATOM 2356 N N . MET B 1 2 ? -34.732 14.209 26.540 1.00 67.85 2 MET B N 1
ATOM 2357 C CA . MET B 1 2 ? -35.834 13.208 26.550 1.00 71.98 2 MET B CA 1
ATOM 2358 C C . MET B 1 2 ? -36.135 12.636 27.933 1.00 75.46 2 MET B C 1
ATOM 2359 O O . MET B 1 2 ? -35.395 12.896 28.886 1.00 84.00 2 MET B O 1
ATOM 2364 N N . LYS B 1 3 ? -37.218 11.853 27.972 1.00 72.61 3 LYS B N 1
ATOM 2365 C CA . LYS B 1 3 ? -37.583 10.899 29.049 1.00 69.30 3 LYS B CA 1
ATOM 2366 C C . LYS B 1 3 ? -37.553 9.488 28.440 1.00 73.85 3 LYS B C 1
ATOM 2367 O O . LYS B 1 3 ? -38.577 9.064 27.840 1.00 71.04 3 LYS B O 1
ATOM 2373 N N . ILE B 1 4 ? -36.410 8.800 28.575 1.00 75.23 4 ILE B N 1
ATOM 2374 C CA . ILE B 1 4 ? -36.128 7.451 27.994 1.00 69.77 4 ILE B CA 1
ATOM 2375 C C . ILE B 1 4 ? -36.436 6.397 29.068 1.00 74.95 4 ILE B C 1
ATOM 2376 O O . ILE B 1 4 ? -35.804 6.462 30.160 1.00 67.01 4 ILE B O 1
ATOM 2381 N N . LEU B 1 5 ? -37.367 5.474 28.775 1.00 76.06 5 LEU B N 1
ATOM 2382 C CA . LEU B 1 5 ? -37.689 4.306 29.641 1.00 68.17 5 LEU B CA 1
ATOM 2383 C C . LEU B 1 5 ? -36.655 3.203 29.394 1.00 64.51 5 LEU B C 1
ATOM 2384 O O . LEU B 1 5 ? -36.761 2.486 28.365 1.00 60.18 5 LEU B O 1
ATOM 2389 N N . ASN B 1 6 ? -35.700 3.086 30.317 1.00 60.64 6 ASN B N 1
ATOM 2390 C CA . ASN B 1 6 ? -34.669 2.023 30.339 1.00 53.15 6 ASN B CA 1
ATOM 2391 C C . ASN B 1 6 ? -35.365 0.706 30.703 1.00 46.76 6 ASN B C 1
ATOM 2392 O O . ASN B 1 6 ? -35.699 0.505 31.888 1.00 36.49 6 ASN B O 1
ATOM 2397 N N . SER B 1 7 ? -35.621 -0.120 29.686 1.00 51.21 7 SER B N 1
ATOM 2398 C CA . SER B 1 7 ? -36.165 -1.498 29.795 1.00 53.22 7 SER B CA 1
ATOM 2399 C C . SER B 1 7 ? -35.066 -2.508 29.446 1.00 56.92 7 SER B C 1
ATOM 2400 O O . SER B 1 7 ? -35.395 -3.701 29.307 1.00 64.80 7 SER B O 1
ATOM 2403 N N . PHE B 1 8 ? -33.820 -2.028 29.311 1.00 57.58 8 PHE B N 1
ATOM 2404 C CA . PHE B 1 8 ? -32.596 -2.824 29.020 1.00 54.15 8 PHE B CA 1
ATOM 2405 C C . PHE B 1 8 ? -31.412 -2.204 29.788 1.00 58.52 8 PHE B C 1
ATOM 2406 O O . PHE B 1 8 ? -30.431 -1.817 29.116 1.00 68.27 8 PHE B O 1
ATOM 2414 N N . SER B 1 9 ? -31.561 -2.034 31.122 1.00 54.86 9 SER B N 1
ATOM 2415 C CA . SER B 1 9 ? -30.532 -1.861 32.209 1.00 49.79 9 SER B CA 1
ATOM 2416 C C . SER B 1 9 ? -29.253 -1.087 31.811 1.00 51.70 9 SER B C 1
ATOM 2417 O O . SER B 1 9 ? -28.148 -1.580 32.143 1.00 54.39 9 SER B O 1
ATOM 2420 N N . LEU B 1 10 ? -29.374 0.088 31.172 1.00 52.11 10 LEU B N 1
ATOM 2421 C CA . LEU B 1 10 ? -28.231 0.912 30.667 1.00 48.73 10 LEU B CA 1
ATOM 2422 C C . LEU B 1 10 ? -27.086 0.928 31.693 1.00 45.24 10 LEU B C 1
ATOM 2423 O O . LEU B 1 10 ? -27.365 0.933 32.919 1.00 45.68 10 LEU B O 1
ATOM 2428 N N . LYS B 1 11 ? -25.846 0.920 31.192 1.00 41.63 11 LYS B N 1
ATOM 2429 C CA . LYS B 1 11 ? -24.598 1.036 31.997 1.00 38.78 11 LYS B CA 1
ATOM 2430 C C . LYS B 1 11 ? -24.536 2.432 32.619 1.00 37.15 11 LYS B C 1
ATOM 2431 O O . LYS B 1 11 ? -25.084 3.386 32.060 1.00 33.16 11 LYS B O 1
ATOM 2437 N N . PRO B 1 12 ? -23.821 2.616 33.757 1.00 36.33 12 PRO B N 1
ATOM 2438 C CA . PRO B 1 12 ? -23.591 3.953 34.318 1.00 36.93 12 PRO B CA 1
ATOM 2439 C C . PRO B 1 12 ? -22.754 4.881 33.417 1.00 38.64 12 PRO B C 1
ATOM 2440 O O . PRO B 1 12 ? -22.694 6.049 33.719 1.00 41.34 12 PRO B O 1
ATOM 2444 N N . GLU B 1 13 ? -22.097 4.332 32.387 1.00 41.68 13 GLU B N 1
ATOM 2445 C CA . GLU B 1 13 ? -21.370 5.100 31.336 1.00 41.93 13 GLU B CA 1
ATOM 2446 C C . GLU B 1 13 ? -22.360 5.492 30.226 1.00 45.81 13 GLU B C 1
ATOM 2447 O O . GLU B 1 13 ? -22.359 6.692 29.834 1.00 47.74 13 GLU B O 1
ATOM 2453 N N . GLN B 1 14 ? -23.195 4.540 29.773 1.00 50.56 14 GLN B N 1
ATOM 2454 C CA . GLN B 1 14 ? -24.223 4.717 28.699 1.00 47.53 14 GLN B CA 1
ATOM 2455 C C . GLN B 1 14 ? -25.297 5.694 29.211 1.00 47.71 14 GLN B C 1
ATOM 2456 O O . GLN B 1 14 ? -25.625 6.681 28.490 1.00 45.18 14 GLN B O 1
ATOM 2462 N N . ARG B 1 15 ? -25.827 5.409 30.412 1.00 48.92 15 ARG B N 1
ATOM 2463 C CA . ARG B 1 15 ? -26.654 6.326 31.248 1.00 46.49 15 ARG B CA 1
ATOM 2464 C C . ARG B 1 15 ? -25.979 7.703 31.304 1.00 47.33 15 ARG B C 1
ATOM 2465 O O . ARG B 1 15 ? -26.567 8.676 30.807 1.00 42.08 15 ARG B O 1
ATOM 2473 N N . GLN B 1 16 ? -24.775 7.744 31.879 1.00 52.11 16 GLN B N 1
ATOM 2474 C CA . GLN B 1 16 ? -23.883 8.933 32.006 1.00 53.38 16 GLN B CA 1
ATOM 2475 C C . GLN B 1 16 ? -23.665 9.589 30.634 1.00 59.89 16 GLN B C 1
ATOM 2476 O O . GLN B 1 16 ? -23.507 10.829 30.607 1.00 66.66 16 GLN B O 1
ATOM 2482 N N . THR B 1 17 ? -23.657 8.809 29.543 1.00 59.98 17 THR B N 1
ATOM 2483 C CA . THR B 1 17 ? -23.582 9.326 28.147 1.00 56.73 17 THR B CA 1
ATOM 2484 C C . THR B 1 17 ? -24.883 10.057 27.793 1.00 61.37 17 THR B C 1
ATOM 2485 O O . THR B 1 17 ? -24.794 11.151 27.181 1.00 64.22 17 THR B O 1
ATOM 2489 N N . LEU B 1 18 ? -26.032 9.469 28.144 1.00 61.44 18 LEU B N 1
ATOM 2490 C CA . LEU B 1 18 ? -27.374 10.062 27.890 1.00 57.84 18 LEU B CA 1
ATOM 2491 C C . LEU B 1 18 ? -27.578 11.317 28.766 1.00 58.76 18 LEU B C 1
ATOM 2492 O O . LEU B 1 18 ? -28.014 12.351 28.202 1.00 59.33 18 LEU B O 1
ATOM 2497 N N . GLU B 1 19 ? -27.284 11.235 30.078 1.00 61.79 19 GLU B N 1
ATOM 2498 C CA . GLU B 1 19 ? -27.583 12.280 31.120 1.00 57.48 19 GLU B CA 1
ATOM 2499 C C . GLU B 1 19 ? -26.705 13.535 30.942 1.00 57.03 19 GLU B C 1
ATOM 2500 O O . GLU B 1 19 ? -26.987 14.563 31.604 1.00 45.90 19 GLU B O 1
ATOM 2506 N N . ALA B 1 20 ? -25.655 13.446 30.115 1.00 57.38 20 ALA B N 1
ATOM 2507 C CA . ALA B 1 20 ? -24.795 14.564 29.651 1.00 57.49 20 ALA B CA 1
ATOM 2508 C C . ALA B 1 20 ? -25.334 15.138 28.332 1.00 59.65 20 ALA B C 1
ATOM 2509 O O . ALA B 1 20 ? -25.301 16.372 28.165 1.00 58.64 20 ALA B O 1
ATOM 2511 N N . ALA B 1 21 ? -25.771 14.263 27.417 1.00 59.04 21 ALA B N 1
ATOM 2512 C CA . ALA B 1 21 ? -26.458 14.603 26.146 1.00 55.36 21 ALA B CA 1
ATOM 2513 C C . ALA B 1 21 ? -27.908 15.029 26.429 1.00 57.63 21 ALA B C 1
ATOM 2514 O O . ALA B 1 21 ? -28.597 15.436 25.453 1.00 43.24 21 ALA B O 1
ATOM 2516 N N . GLY B 1 22 ? -28.358 14.880 27.685 1.00 58.36 22 GLY B N 1
ATOM 2517 C CA . GLY B 1 22 ? -29.499 15.615 28.263 1.00 65.08 22 GLY B CA 1
ATOM 2518 C C . GLY B 1 22 ? -30.813 14.858 28.203 1.00 68.04 22 GLY B C 1
ATOM 2519 O O . GLY B 1 22 ? -31.823 15.502 27.902 1.00 65.15 22 GLY B O 1
ATOM 2520 N N . HIS B 1 23 ? -30.838 13.550 28.481 1.00 74.98 23 HIS B N 1
ATOM 2521 C CA . HIS B 1 23 ? -32.064 12.694 28.426 1.00 77.14 23 HIS B CA 1
ATOM 2522 C C . HIS B 1 23 ? -32.234 11.931 29.753 1.00 85.66 23 HIS B C 1
ATOM 2523 O O . HIS B 1 23 ? -31.331 11.143 30.095 1.00 79.53 23 HIS B O 1
ATOM 2530 N N . THR B 1 24 ? -33.346 12.146 30.472 1.00 87.91 24 THR B N 1
ATOM 2531 C CA . THR B 1 24 ? -33.641 11.525 31.798 1.00 105.85 24 THR B CA 1
ATOM 2532 C C . THR B 1 24 ? -33.850 10.012 31.636 1.00 118.62 24 THR B C 1
ATOM 2533 O O . THR B 1 24 ? -34.831 9.632 30.967 1.00 113.46 24 THR B O 1
ATOM 2537 N N . VAL B 1 25 ? -32.983 9.202 32.263 1.00 131.77 25 VAL B N 1
ATOM 2538 C CA . VAL B 1 25 ? -32.989 7.707 32.208 1.00 117.96 25 VAL B CA 1
ATOM 2539 C C . VAL B 1 25 ? -33.759 7.167 33.426 1.00 118.89 25 VAL B C 1
ATOM 2540 O O . VAL B 1 25 ? -33.311 7.410 34.576 1.00 106.15 25 VAL B O 1
ATOM 2544 N N . ILE B 1 26 ? -34.868 6.457 33.176 1.00 125.56 26 ILE B N 1
ATOM 2545 C CA . ILE B 1 26 ? -35.742 5.821 34.213 1.00 117.49 26 ILE B CA 1
ATOM 2546 C C . ILE B 1 26 ? -35.607 4.301 34.082 1.00 121.26 26 ILE B C 1
ATOM 2547 O O . ILE B 1 26 ? -35.993 3.777 33.008 1.00 118.98 26 ILE B O 1
ATOM 2552 N N . ASP B 1 27 ? -35.087 3.637 35.125 1.00 115.70 27 ASP B N 1
ATOM 2553 C CA . ASP B 1 27 ? -35.067 2.153 35.262 1.00 99.34 27 ASP B CA 1
ATOM 2554 C C . ASP B 1 27 ? -36.519 1.671 35.387 1.00 98.89 27 ASP B C 1
ATOM 2555 O O . ASP B 1 27 ? -37.307 2.334 36.097 1.00 86.52 27 ASP B O 1
ATOM 2560 N N . ALA B 1 28 ? -36.857 0.565 34.715 1.00 102.38 28 ALA B N 1
ATOM 2561 C CA . ALA B 1 28 ? -38.227 0.002 34.621 1.00 98.65 28 ALA B CA 1
ATOM 2562 C C . ALA B 1 28 ? -38.866 -0.090 36.013 1.00 91.91 28 ALA B C 1
ATOM 2563 O O . ALA B 1 28 ? -40.067 0.246 36.128 1.00 86.01 28 ALA B O 1
ATOM 2565 N N . ASP B 1 29 ? -38.089 -0.502 37.025 1.00 96.26 29 ASP B N 1
ATOM 2566 C CA . ASP B 1 29 ? -38.557 -0.767 38.417 1.00 101.87 29 ASP B CA 1
ATOM 2567 C C . ASP B 1 29 ? -38.832 0.549 39.167 1.00 98.88 29 ASP B C 1
ATOM 2568 O O . ASP B 1 29 ? -39.496 0.484 40.225 1.00 85.64 29 ASP B O 1
ATOM 2573 N N . LYS B 1 30 ? -38.329 1.688 38.663 1.00 99.99 30 LYS B N 1
ATOM 2574 C CA . LYS B 1 30 ? -38.497 3.048 39.264 1.00 98.89 30 LYS B CA 1
ATOM 2575 C C . LYS B 1 30 ? -39.619 3.830 38.556 1.00 99.81 30 LYS B C 1
ATOM 2576 O O . LYS B 1 30 ? -39.860 5.003 38.942 1.00 90.71 30 LYS B O 1
ATOM 2582 N N . LEU B 1 31 ? -40.282 3.207 37.574 1.00 99.80 31 LEU B N 1
ATOM 2583 C CA . LEU B 1 31 ? -41.435 3.782 36.825 1.00 95.05 31 LEU B CA 1
ATOM 2584 C C . LEU B 1 31 ? -42.679 3.752 37.729 1.00 100.53 31 LEU B C 1
ATOM 2585 O O . LEU B 1 31 ? -43.076 2.637 38.163 1.00 101.46 31 LEU B O 1
ATOM 2590 N N . ASP B 1 32 ? -43.246 4.934 38.019 1.00 106.64 32 ASP B N 1
ATOM 2591 C CA . ASP B 1 32 ? -44.558 5.118 38.705 1.00 98.38 32 ASP B CA 1
ATOM 2592 C C . ASP B 1 32 ? -45.622 5.502 37.663 1.00 87.17 32 ASP B C 1
ATOM 2593 O O . ASP B 1 32 ? -45.253 5.736 36.486 1.00 81.70 32 ASP B O 1
ATOM 2598 N N . ASP B 1 33 ? -46.891 5.563 38.086 1.00 87.82 33 ASP B N 1
ATOM 2599 C CA . ASP B 1 33 ? -48.080 5.743 37.201 1.00 82.64 33 ASP B CA 1
ATOM 2600 C C . ASP B 1 33 ? -47.984 7.105 36.492 1.00 74.37 33 ASP B C 1
ATOM 2601 O O . ASP B 1 33 ? -48.257 7.153 35.265 1.00 60.91 33 ASP B O 1
ATOM 2606 N N . ALA B 1 34 ? -47.597 8.155 37.233 1.00 76.33 34 ALA B N 1
ATOM 2607 C CA . ALA B 1 34 ? -47.471 9.559 36.763 1.00 78.23 34 ALA B CA 1
ATOM 2608 C C . ALA B 1 34 ? -46.379 9.667 35.682 1.00 71.42 34 ALA B C 1
ATOM 2609 O O . ALA B 1 34 ? -46.669 10.228 34.591 1.00 69.02 34 ALA B O 1
ATOM 2611 N N . THR B 1 35 ? -45.181 9.134 35.960 1.00 69.20 35 THR B N 1
ATOM 2612 C CA . THR B 1 35 ? -43.987 9.181 35.064 1.00 62.23 35 THR B CA 1
ATOM 2613 C C . THR B 1 35 ? -44.242 8.338 33.803 1.00 56.60 35 THR B C 1
ATOM 2614 O O . THR B 1 35 ? -43.824 8.797 32.719 1.00 45.29 35 THR B O 1
ATOM 2618 N N . ALA B 1 36 ? -44.899 7.174 33.950 1.00 56.42 36 ALA B N 1
ATOM 2619 C CA . ALA B 1 36 ? -45.230 6.199 32.877 1.00 56.41 36 ALA B CA 1
ATOM 2620 C C . ALA B 1 36 ? -46.025 6.859 31.735 1.00 59.29 36 ALA B C 1
ATOM 2621 O O . ALA B 1 36 ? -45.918 6.373 30.575 1.00 61.39 36 ALA B O 1
ATOM 2623 N N . GLN B 1 37 ? -46.802 7.909 32.050 1.00 60.09 37 GLN B N 1
ATOM 2624 C CA . GLN B 1 37 ? -47.589 8.712 31.068 1.00 55.60 37 GLN B CA 1
ATOM 2625 C C . GLN B 1 37 ? -46.649 9.660 30.299 1.00 53.01 37 GLN B C 1
ATOM 2626 O O . GLN B 1 37 ? -46.994 10.052 29.167 1.00 48.14 37 GLN B O 1
ATOM 2632 N N . GLN B 1 38 ? -45.509 10.017 30.911 1.00 55.89 38 GLN B N 1
ATOM 2633 C CA . GLN B 1 38 ? -44.544 11.037 30.417 1.00 54.02 38 GLN B CA 1
ATOM 2634 C C . GLN B 1 38 ? -43.337 10.369 29.737 1.00 52.07 38 GLN B C 1
ATOM 2635 O O . GLN B 1 38 ? -42.323 11.064 29.481 1.00 43.41 38 GLN B O 1
ATOM 2641 N N . ILE B 1 39 ? -43.440 9.073 29.433 1.00 48.64 39 ILE B N 1
ATOM 2642 C CA . ILE B 1 39 ? -42.387 8.307 28.703 1.00 50.96 39 ILE B CA 1
ATOM 2643 C C . ILE B 1 39 ? -42.422 8.746 27.238 1.00 61.97 39 ILE B C 1
ATOM 2644 O O . ILE B 1 39 ? -43.541 8.842 26.655 1.00 63.95 39 ILE B O 1
ATOM 2649 N N . ASP B 1 40 ? -41.230 9.024 26.696 1.00 72.88 40 ASP B N 1
ATOM 2650 C CA . ASP B 1 40 ? -40.993 9.568 25.331 1.00 77.62 40 ASP B CA 1
ATOM 2651 C C . ASP B 1 40 ? -40.371 8.461 24.462 1.00 78.01 40 ASP B C 1
ATOM 2652 O O . ASP B 1 40 ? -40.908 8.170 23.348 1.00 66.39 40 ASP B O 1
ATOM 2657 N N . VAL B 1 41 ? -39.287 7.854 24.963 1.00 90.93 41 VAL B N 1
ATOM 2658 C CA . VAL B 1 41 ? -38.502 6.783 24.276 1.00 105.60 41 VAL B CA 1
ATOM 2659 C C . VAL B 1 41 ? -38.505 5.517 25.151 1.00 98.65 41 VAL B C 1
ATOM 2660 O O . VAL B 1 41 ? -38.526 5.655 26.403 1.00 86.18 41 VAL B O 1
ATOM 2664 N N . VAL B 1 42 ? -38.467 4.332 24.520 1.00 99.07 42 VAL B N 1
ATOM 2665 C CA . VAL B 1 42 ? -38.354 3.004 25.204 1.00 90.89 42 VAL B CA 1
ATOM 2666 C C . VAL B 1 42 ? -37.193 2.202 24.589 1.00 82.12 42 VAL B C 1
ATOM 2667 O O . VAL B 1 42 ? -37.376 1.630 23.490 1.00 87.82 42 VAL B O 1
ATOM 2671 N N . TYR B 1 43 ? -36.052 2.160 25.292 1.00 75.84 43 TYR B N 1
ATOM 2672 C CA . TYR B 1 43 ? -34.840 1.365 24.950 1.00 63.12 43 TYR B CA 1
ATOM 2673 C C . TYR B 1 43 ? -35.065 -0.078 25.411 1.00 55.38 43 TYR B C 1
ATOM 2674 O O . TYR B 1 43 ? -34.796 -0.392 26.587 1.00 59.56 43 TYR B O 1
ATOM 2683 N N . GLY B 1 44 ? -35.566 -0.921 24.504 1.00 57.96 44 GLY B N 1
ATOM 2684 C CA . GLY B 1 44 ? -35.975 -2.310 24.788 1.00 68.73 44 GLY B CA 1
ATOM 2685 C C . GLY B 1 44 ? -37.478 -2.423 24.971 1.00 77.10 44 GLY B C 1
ATOM 2686 O O . GLY B 1 44 ? -38.199 -1.546 24.465 1.00 89.66 44 GLY B O 1
ATOM 2687 N N . TRP B 1 45 ? -37.946 -3.481 25.639 1.00 80.62 45 TRP B N 1
ATOM 2688 C CA . TRP B 1 45 ? -39.386 -3.710 25.944 1.00 82.88 45 TRP B CA 1
ATOM 2689 C C . TRP B 1 45 ? -39.518 -4.764 27.054 1.00 75.33 45 TRP B C 1
ATOM 2690 O O . TRP B 1 45 ? -38.751 -5.758 27.042 1.00 70.66 45 TRP B O 1
ATOM 2701 N N . ASN B 1 46 ? -40.454 -4.530 27.981 1.00 71.98 46 ASN B N 1
ATOM 2702 C CA . ASN B 1 46 ? -40.834 -5.451 29.087 1.00 69.76 46 ASN B CA 1
ATOM 2703 C C . ASN B 1 46 ? -42.253 -5.088 29.552 1.00 71.00 46 ASN B C 1
ATOM 2704 O O . ASN B 1 46 ? -43.033 -4.592 28.708 1.00 52.05 46 ASN B O 1
ATOM 2709 N N . ALA B 1 47 ? -42.570 -5.326 30.833 1.00 73.10 47 ALA B N 1
ATOM 2710 C CA . ALA B 1 47 ? -43.892 -5.082 31.464 1.00 80.46 47 ALA B CA 1
ATOM 2711 C C . ALA B 1 47 ? -44.053 -3.603 31.849 1.00 91.23 47 ALA B C 1
ATOM 2712 O O . ALA B 1 47 ? -45.206 -3.188 32.112 1.00 88.13 47 ALA B O 1
ATOM 2714 N N . ALA B 1 48 ? -42.949 -2.846 31.883 1.00 91.86 48 ALA B N 1
ATOM 2715 C CA . ALA B 1 48 ? -42.910 -1.392 32.178 1.00 89.69 48 ALA B CA 1
ATOM 2716 C C . ALA B 1 48 ? -42.995 -0.579 30.875 1.00 91.18 48 ALA B C 1
ATOM 2717 O O . ALA B 1 48 ? -43.087 0.667 30.970 1.00 98.54 48 ALA B O 1
ATOM 2719 N N . ALA B 1 49 ? -42.969 -1.245 29.712 1.00 84.17 49 ALA B N 1
ATOM 2720 C CA . ALA B 1 49 ? -43.060 -0.628 28.366 1.00 80.36 49 ALA B CA 1
ATOM 2721 C C . ALA B 1 49 ? -44.487 -0.734 27.801 1.00 81.56 49 ALA B C 1
ATOM 2722 O O . ALA B 1 49 ? -44.743 -0.119 26.744 1.00 78.53 49 ALA B O 1
ATOM 2724 N N . THR B 1 50 ? -45.377 -1.488 28.462 1.00 80.73 50 THR B N 1
ATOM 2725 C CA . THR B 1 50 ? -46.818 -1.625 28.097 1.00 77.83 50 THR B CA 1
ATOM 2726 C C . THR B 1 50 ? -47.624 -0.489 28.750 1.00 82.80 50 THR B C 1
ATOM 2727 O O . THR B 1 50 ? -48.624 -0.051 28.133 1.00 80.66 50 THR B O 1
ATOM 2731 N N . ARG B 1 51 ? -47.173 -0.009 29.918 1.00 92.39 51 ARG B N 1
ATOM 2732 C CA . ARG B 1 51 ? -47.869 1.001 30.767 1.00 98.88 51 ARG B CA 1
ATOM 2733 C C . ARG B 1 51 ? -47.687 2.416 30.192 1.00 103.39 51 ARG B C 1
ATOM 2734 O O . ARG B 1 51 ? -48.439 3.321 30.615 1.00 112.57 51 ARG B O 1
ATOM 2742 N N . VAL B 1 52 ? -46.717 2.603 29.290 1.00 106.00 52 VAL B N 1
ATOM 2743 C CA . VAL B 1 52 ? -46.272 3.942 28.785 1.00 101.15 52 VAL B CA 1
ATOM 2744 C C . VAL B 1 52 ? -47.414 4.601 27.998 1.00 95.18 52 VAL B C 1
ATOM 2745 O O . VAL B 1 52 ? -48.222 3.857 27.387 1.00 101.91 52 VAL B O 1
ATOM 2749 N N . ASN B 1 53 ? -47.464 5.942 27.997 1.00 83.33 53 ASN B N 1
ATOM 2750 C CA . ASN B 1 53 ? -48.408 6.743 27.162 1.00 65.40 53 ASN B CA 1
ATOM 2751 C C . ASN B 1 53 ? -47.985 6.667 25.684 1.00 68.16 53 ASN B C 1
ATOM 2752 O O . ASN B 1 53 ? -47.032 7.377 25.300 1.00 71.62 53 ASN B O 1
ATOM 2757 N N . PHE B 1 54 ? -48.692 5.843 24.902 1.00 74.35 54 PHE B N 1
ATOM 2758 C CA . PHE B 1 54 ? -48.527 5.672 23.431 1.00 78.65 54 PHE B CA 1
ATOM 2759 C C . PHE B 1 54 ? -48.822 6.989 22.690 1.00 63.45 54 PHE B C 1
ATOM 2760 O O . PHE B 1 54 ? -48.139 7.243 21.680 1.00 52.86 54 PHE B O 1
ATOM 2768 N N . ASP B 1 55 ? -49.812 7.784 23.136 1.00 64.28 55 ASP B N 1
ATOM 2769 C CA . ASP B 1 55 ? -50.183 9.099 22.522 1.00 60.23 55 ASP B CA 1
ATOM 2770 C C . ASP B 1 55 ? -48.976 10.048 22.499 1.00 57.05 55 ASP B C 1
ATOM 2771 O O . ASP B 1 55 ? -48.911 10.925 21.596 1.00 47.17 55 ASP B O 1
ATOM 2776 N N . ARG B 1 56 ? -48.080 9.871 23.478 1.00 56.27 56 ARG B N 1
ATOM 2777 C CA . ARG B 1 56 ? -46.864 10.695 23.713 1.00 51.70 56 ARG B CA 1
ATOM 2778 C C . ARG B 1 56 ? -45.638 9.967 23.167 1.00 51.65 56 ARG B C 1
ATOM 2779 O O . ARG B 1 56 ? -44.812 10.634 22.523 1.00 43.47 56 ARG B O 1
ATOM 2787 N N . LEU B 1 57 ? -45.542 8.666 23.465 1.00 50.89 57 LEU B N 1
ATOM 2788 C CA . LEU B 1 57 ? -44.513 7.725 22.947 1.00 50.18 57 LEU B CA 1
ATOM 2789 C C . LEU B 1 57 ? -44.255 8.029 21.465 1.00 55.90 57 LEU B C 1
ATOM 2790 O O . LEU B 1 57 ? -45.236 8.272 20.726 1.00 53.50 57 LEU B O 1
ATOM 2795 N N . GLN B 1 58 ? -42.980 8.044 21.068 1.00 63.75 58 GLN B N 1
ATOM 2796 C CA . GLN B 1 58 ? -42.494 8.575 19.765 1.00 69.73 58 GLN B CA 1
ATOM 2797 C C . GLN B 1 58 ? -41.612 7.519 19.099 1.00 73.87 58 GLN B C 1
ATOM 2798 O O . GLN B 1 58 ? -41.872 7.202 17.924 1.00 70.23 58 GLN B O 1
ATOM 2804 N N . PHE B 1 59 ? -40.618 6.998 19.835 1.00 80.98 59 PHE B N 1
ATOM 2805 C CA . PHE B 1 59 ? -39.646 5.976 19.355 1.00 82.91 59 PHE B CA 1
ATOM 2806 C C . PHE B 1 59 ? -39.505 4.829 20.376 1.00 82.11 59 PHE B C 1
ATOM 2807 O O . PHE B 1 59 ? -39.546 5.065 21.613 1.00 82.23 59 PHE B O 1
ATOM 2815 N N . VAL B 1 60 ? -39.360 3.602 19.851 1.00 80.56 60 VAL B N 1
ATOM 2816 C CA . VAL B 1 60 ? -39.095 2.344 20.616 1.00 66.17 60 VAL B CA 1
ATOM 2817 C C . VAL B 1 60 ? -37.924 1.610 19.944 1.00 53.99 60 VAL B C 1
ATOM 2818 O O . VAL B 1 60 ? -37.997 1.368 18.717 1.00 41.50 60 VAL B O 1
ATOM 2822 N N . GLN B 1 61 ? -36.887 1.269 20.717 1.00 53.40 61 GLN B N 1
ATOM 2823 C CA . GLN B 1 61 ? -35.735 0.460 20.236 1.00 51.98 61 GLN B CA 1
ATOM 2824 C C . GLN B 1 61 ? -35.845 -0.965 20.789 1.00 54.34 61 GLN B C 1
ATOM 2825 O O . GLN B 1 61 ? -35.452 -1.189 21.960 1.00 50.12 61 GLN B O 1
ATOM 2831 N N . ALA B 1 62 ? -36.338 -1.890 19.960 1.00 61.55 62 ALA B N 1
ATOM 2832 C CA . ALA B 1 62 ? -36.359 -3.346 20.233 1.00 61.13 62 ALA B CA 1
ATOM 2833 C C . ALA B 1 62 ? -34.916 -3.841 20.402 1.00 59.77 62 ALA B C 1
ATOM 2834 O O . ALA B 1 62 ? -33.994 -3.228 19.807 1.00 51.24 62 ALA B O 1
ATOM 2836 N N . MET B 1 63 ? -34.739 -4.911 21.182 1.00 61.42 63 MET B N 1
ATOM 2837 C CA . MET B 1 63 ? -33.411 -5.491 21.530 1.00 64.56 63 MET B CA 1
ATOM 2838 C C . MET B 1 63 ? -33.085 -6.676 20.606 1.00 68.97 63 MET B C 1
ATOM 2839 O O . MET B 1 63 ? -31.940 -7.190 20.681 1.00 65.75 63 MET B O 1
ATOM 2844 N N . SER B 1 64 ? -34.051 -7.088 19.771 1.00 72.93 64 SER B N 1
ATOM 2845 C CA . SER B 1 64 ? -33.959 -8.239 18.829 1.00 71.92 64 SER B CA 1
ATOM 2846 C C . SER B 1 64 ? -34.209 -7.785 17.379 1.00 78.11 64 SER B C 1
ATOM 2847 O O . SER B 1 64 ? -34.535 -6.583 17.173 1.00 84.15 64 SER B O 1
ATOM 2850 N N . ALA B 1 65 ? -34.051 -8.707 16.413 1.00 72.13 65 ALA B N 1
ATOM 2851 C CA . ALA B 1 65 ? -34.249 -8.495 14.954 1.00 67.40 65 ALA B CA 1
ATOM 2852 C C . ALA B 1 65 ? -35.746 -8.557 14.612 1.00 71.40 65 ALA B C 1
ATOM 2853 O O . ALA B 1 65 ? -36.189 -7.792 13.728 1.00 80.44 65 ALA B O 1
ATOM 2855 N N . GLY B 1 66 ? -36.499 -9.440 15.280 1.00 67.32 66 GLY B N 1
ATOM 2856 C CA . GLY B 1 66 ? -37.972 -9.486 15.203 1.00 67.93 66 GLY B CA 1
ATOM 2857 C C . GLY B 1 66 ? -38.630 -8.301 15.888 1.00 66.69 66 GLY B C 1
ATOM 2858 O O . GLY B 1 66 ? -37.922 -7.506 16.530 1.00 56.97 66 GLY B O 1
ATOM 2859 N N . VAL B 1 67 ? -39.951 -8.186 15.733 1.00 69.55 67 VAL B N 1
ATOM 2860 C CA . VAL B 1 67 ? -40.814 -7.194 16.444 1.00 67.08 67 VAL B CA 1
ATOM 2861 C C . VAL B 1 67 ? -42.222 -7.789 16.587 1.00 67.02 67 VAL B C 1
ATOM 2862 O O . VAL B 1 67 ? -43.205 -7.010 16.543 1.00 62.52 67 VAL B O 1
ATOM 2866 N N . ASP B 1 68 ? -42.293 -9.116 16.777 1.00 68.34 68 ASP B N 1
ATOM 2867 C CA . ASP B 1 68 ? -43.529 -9.947 16.724 1.00 64.42 68 ASP B CA 1
ATOM 2868 C C . ASP B 1 68 ? -44.069 -10.155 18.150 1.00 62.80 68 ASP B C 1
ATOM 2869 O O . ASP B 1 68 ? -45.096 -10.854 18.300 1.00 66.47 68 ASP B O 1
ATOM 2874 N N . TYR B 1 69 ? -43.403 -9.569 19.154 1.00 62.58 69 TYR B N 1
ATOM 2875 C CA . TYR B 1 69 ? -43.804 -9.572 20.588 1.00 59.45 69 TYR B CA 1
ATOM 2876 C C . TYR B 1 69 ? -44.316 -8.184 21.019 1.00 53.60 69 TYR B C 1
ATOM 2877 O O . TYR B 1 69 ? -44.883 -8.072 22.136 1.00 38.50 69 TYR B O 1
ATOM 2886 N N . LEU B 1 70 ? -44.124 -7.164 20.169 1.00 58.28 70 LEU B N 1
ATOM 2887 C CA . LEU B 1 70 ? -44.500 -5.740 20.421 1.00 57.63 70 LEU B CA 1
ATOM 2888 C C . LEU B 1 70 ? -45.965 -5.506 20.030 1.00 57.24 70 LEU B C 1
ATOM 2889 O O . LEU B 1 70 ? -46.542 -6.280 19.266 1.00 62.78 70 LEU B O 1
ATOM 2894 N N . PRO B 1 71 ? -46.624 -4.443 20.555 1.00 49.32 71 PRO B N 1
ATOM 2895 C CA . PRO B 1 71 ? -47.932 -4.021 20.053 1.00 46.60 71 PRO B CA 1
ATOM 2896 C C . PRO B 1 71 ? -47.772 -3.144 18.796 1.00 44.51 71 PRO B C 1
ATOM 2897 O O . PRO B 1 71 ? -47.896 -1.930 18.902 1.00 42.96 71 PRO B O 1
ATOM 2901 N N . LEU B 1 72 ? -47.478 -3.772 17.649 1.00 45.58 72 LEU B N 1
ATOM 2902 C CA . LEU B 1 72 ? -47.207 -3.092 16.345 1.00 51.01 72 LEU B CA 1
ATOM 2903 C C . LEU B 1 72 ? -48.414 -2.229 15.947 1.00 55.51 72 LEU B C 1
ATOM 2904 O O . LEU B 1 72 ? -48.206 -1.031 15.649 1.00 57.15 72 LEU B O 1
ATOM 2909 N N . ALA B 1 73 ? -49.614 -2.828 15.945 1.00 62.33 73 ALA B N 1
ATOM 2910 C CA . ALA B 1 73 ? -50.917 -2.208 15.578 1.00 59.53 73 ALA B CA 1
ATOM 2911 C C . ALA B 1 73 ? -51.213 -0.991 16.470 1.00 60.73 73 ALA B C 1
ATOM 2912 O O . ALA B 1 73 ? -51.804 -0.012 15.956 1.00 62.66 73 ALA B O 1
ATOM 2914 N N . GLU B 1 74 ? -50.838 -1.059 17.756 1.00 59.62 74 GLU B N 1
ATOM 2915 C CA . GLU B 1 74 ? -50.881 0.087 18.710 1.00 57.69 74 GLU B CA 1
ATOM 2916 C C . GLU B 1 74 ? -49.901 1.172 18.230 1.00 62.91 74 GLU B C 1
ATOM 2917 O O . GLU B 1 74 ? -50.354 2.339 18.097 1.00 64.47 74 GLU B O 1
ATOM 2923 N N . LEU B 1 75 ? -48.638 0.789 17.947 1.00 67.32 75 LEU B N 1
ATOM 2924 C CA . LEU B 1 75 ? -47.497 1.687 17.571 1.00 62.22 75 LEU B CA 1
ATOM 2925 C C . LEU B 1 75 ? -47.744 2.370 16.214 1.00 61.01 75 LEU B C 1
ATOM 2926 O O . LEU B 1 75 ? -47.284 3.525 16.050 1.00 48.58 75 LEU B O 1
ATOM 2931 N N . ALA B 1 76 ? -48.400 1.670 15.275 1.00 66.80 76 ALA B N 1
ATOM 2932 C CA . ALA B 1 76 ? -48.683 2.101 13.879 1.00 75.31 76 ALA B CA 1
ATOM 2933 C C . ALA B 1 76 ? -49.895 3.049 13.820 1.00 87.22 76 ALA B C 1
ATOM 2934 O O . ALA B 1 76 ? -49.997 3.819 12.825 1.00 86.22 76 ALA B O 1
ATOM 2936 N N . LYS B 1 77 ? -50.783 2.963 14.822 1.00 94.12 77 LYS B N 1
ATOM 2937 C CA . LYS B 1 77 ? -51.985 3.822 15.006 1.00 93.49 77 LYS B CA 1
ATOM 2938 C C . LYS B 1 77 ? -51.556 5.141 15.673 1.00 96.84 77 LYS B C 1
ATOM 2939 O O . LYS B 1 77 ? -52.114 6.205 15.310 1.00 85.96 77 LYS B O 1
ATOM 2945 N N . HIS B 1 78 ? -50.603 5.062 16.614 1.00 108.46 78 HIS B N 1
ATOM 2946 C CA . HIS B 1 78 ? -49.971 6.223 17.305 1.00 108.33 78 HIS B CA 1
ATOM 2947 C C . HIS B 1 78 ? -48.737 6.686 16.514 1.00 109.83 78 HIS B C 1
ATOM 2948 O O . HIS B 1 78 ? -48.135 7.717 16.917 1.00 108.61 78 HIS B O 1
ATOM 2955 N N . HIS B 1 79 ? -48.394 5.964 15.432 1.00 100.77 79 HIS B N 1
ATOM 2956 C CA . HIS B 1 79 ? -47.275 6.246 14.487 1.00 95.81 79 HIS B CA 1
ATOM 2957 C C . HIS B 1 79 ? -45.957 6.398 15.264 1.00 94.59 79 HIS B C 1
ATOM 2958 O O . HIS B 1 79 ? -45.202 7.351 14.989 1.00 89.79 79 HIS B O 1
ATOM 2965 N N . VAL B 1 80 ? -45.706 5.493 16.215 1.00 97.30 80 VAL B N 1
ATOM 2966 C CA . VAL B 1 80 ? -44.453 5.430 17.027 1.00 103.17 80 VAL B CA 1
ATOM 2967 C C . VAL B 1 80 ? -43.369 4.748 16.181 1.00 111.64 80 VAL B C 1
ATOM 2968 O O . VAL B 1 80 ? -43.627 3.632 15.682 1.00 120.14 80 VAL B O 1
ATOM 2972 N N . LEU B 1 81 ? -42.208 5.399 16.028 1.00 106.90 81 LEU B N 1
ATOM 2973 C CA . LEU B 1 81 ? -41.042 4.889 15.251 1.00 100.12 81 LEU B CA 1
ATOM 2974 C C . LEU B 1 81 ? -40.411 3.702 15.985 1.00 97.27 81 LEU B C 1
ATOM 2975 O O . LEU B 1 81 ? -40.149 3.812 17.194 1.00 88.97 81 LEU B O 1
ATOM 2980 N N . LEU B 1 82 ? -40.171 2.615 15.253 1.00 104.30 82 LEU B N 1
ATOM 2981 C CA . LEU B 1 82 ? -39.590 1.358 15.785 1.00 103.58 82 LEU B CA 1
ATOM 2982 C C . LEU B 1 82 ? -38.273 1.092 15.050 1.00 103.51 82 LEU B C 1
ATOM 2983 O O . LEU B 1 82 ? -38.276 1.103 13.798 1.00 100.45 82 LEU B O 1
ATOM 2988 N N . ALA B 1 83 ? -37.184 0.930 15.808 1.00 107.64 83 ALA B N 1
ATOM 2989 C CA . ALA B 1 83 ? -35.880 0.415 15.331 1.00 113.90 83 ALA B CA 1
ATOM 2990 C C . ALA B 1 83 ? -35.610 -0.937 15.999 1.00 119.23 83 ALA B C 1
ATOM 2991 O O . ALA B 1 83 ? -35.664 -1.017 17.243 1.00 118.28 83 ALA B O 1
ATOM 2993 N N . ASN B 1 84 ? -35.373 -1.966 15.183 1.00 133.28 84 ASN B N 1
ATOM 2994 C CA . ASN B 1 84 ? -34.893 -3.306 15.617 1.00 131.79 84 ASN B CA 1
ATOM 2995 C C . ASN B 1 84 ? -33.358 -3.276 15.583 1.00 133.33 84 ASN B C 1
ATOM 2996 O O . ASN B 1 84 ? -32.786 -2.157 15.485 1.00 113.59 84 ASN B O 1
ATOM 3001 N N . THR B 1 85 ? -32.716 -4.445 15.682 1.00 124.08 85 THR B N 1
ATOM 3002 C CA . THR B 1 85 ? -31.237 -4.618 15.618 1.00 120.30 85 THR B CA 1
ATOM 3003 C C . THR B 1 85 ? -30.880 -5.518 14.421 1.00 125.60 85 THR B C 1
ATOM 3004 O O . THR B 1 85 ? -29.852 -6.203 14.485 1.00 98.53 85 THR B O 1
ATOM 3008 N N . SER B 1 86 ? -31.680 -5.477 13.349 1.00 127.80 86 SER B N 1
ATOM 3009 C CA . SER B 1 86 ? -31.568 -6.349 12.144 1.00 132.08 86 SER B CA 1
ATOM 3010 C C . SER B 1 86 ? -30.251 -6.088 11.405 1.00 134.91 86 SER B C 1
ATOM 3011 O O . SER B 1 86 ? -29.987 -4.926 11.044 1.00 149.96 86 SER B O 1
ATOM 3014 N N . GLY B 1 87 ? -29.473 -7.144 11.152 1.00 117.53 87 GLY B N 1
ATOM 3015 C CA . GLY B 1 87 ? -28.207 -7.076 10.397 1.00 93.53 87 GLY B CA 1
ATOM 3016 C C . GLY B 1 87 ? -27.012 -7.341 11.294 1.00 81.65 87 GLY B C 1
ATOM 3017 O O . GLY B 1 87 ? -25.998 -7.853 10.788 1.00 80.17 87 GLY B O 1
ATOM 3018 N N . ILE B 1 88 ? -27.116 -6.986 12.579 1.00 76.29 88 ILE B N 1
ATOM 3019 C CA . ILE B 1 88 ? -26.067 -7.260 13.605 1.00 76.62 88 ILE B CA 1
ATOM 3020 C C . ILE B 1 88 ? -26.247 -8.719 14.060 1.00 79.78 88 ILE B C 1
ATOM 3021 O O . ILE B 1 88 ? -25.250 -9.305 14.557 1.00 100.06 88 ILE B O 1
ATOM 3026 N N . HIS B 1 89 ? -27.460 -9.276 13.893 1.00 68.28 89 HIS B N 1
ATOM 3027 C CA . HIS B 1 89 ? -27.829 -10.684 14.229 1.00 55.30 89 HIS B CA 1
ATOM 3028 C C . HIS B 1 89 ? -27.497 -11.632 13.064 1.00 49.12 89 HIS B C 1
ATOM 3029 O O . HIS B 1 89 ? -27.580 -12.857 13.270 1.00 49.58 89 HIS B O 1
ATOM 3036 N N . ALA B 1 90 ? -27.132 -11.094 11.896 1.00 43.56 90 ALA B N 1
ATOM 3037 C CA . ALA B 1 90 ? -26.885 -11.858 10.649 1.00 41.15 90 ALA B CA 1
ATOM 3038 C C . ALA B 1 90 ? -25.647 -12.771 10.774 1.00 46.22 90 ALA B C 1
ATOM 3039 O O . ALA B 1 90 ? -25.774 -13.936 10.338 1.00 44.69 90 ALA B O 1
ATOM 3041 N N . GLU B 1 91 ? -24.518 -12.286 11.329 1.00 47.69 91 GLU B N 1
ATOM 3042 C CA . GLU B 1 91 ? -23.170 -12.949 11.281 1.00 47.16 91 GLU B CA 1
ATOM 3043 C C . GLU B 1 91 ? -23.140 -14.203 12.165 1.00 45.90 91 GLU B C 1
ATOM 3044 O O . GLU B 1 91 ? -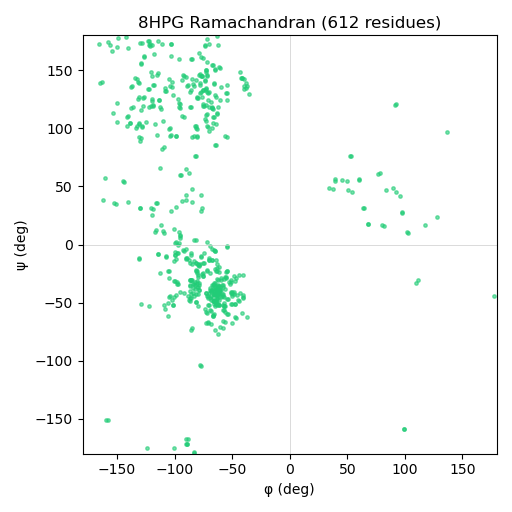22.719 -15.267 11.700 1.00 45.10 91 GLU B O 1
ATOM 3050 N N . PRO B 1 92 ? -23.531 -14.135 13.463 1.00 45.32 92 PRO B N 1
ATOM 3051 C CA . PRO B 1 92 ? -23.637 -15.346 14.288 1.00 43.71 92 PRO B CA 1
ATOM 3052 C C . PRO B 1 92 ? -24.661 -16.377 13.766 1.00 42.00 92 PRO B C 1
ATOM 3053 O O . PRO B 1 92 ? -24.348 -17.555 13.813 1.00 41.79 92 PRO B O 1
ATOM 3057 N N . ILE B 1 93 ? -25.835 -15.930 13.287 1.00 41.78 93 ILE B N 1
ATOM 3058 C CA . ILE B 1 93 ? -26.923 -16.796 12.728 1.00 40.92 93 ILE B CA 1
ATOM 3059 C C . ILE B 1 93 ? -26.395 -17.541 11.490 1.00 46.55 93 ILE B C 1
ATOM 3060 O O . ILE B 1 93 ? -26.812 -18.699 11.293 1.00 48.21 93 ILE B O 1
ATOM 3065 N N . ALA B 1 94 ? -25.535 -16.898 10.688 1.00 54.12 94 ALA B N 1
ATOM 3066 C CA . ALA B 1 94 ? -24.893 -17.457 9.466 1.00 58.21 94 ALA B CA 1
ATOM 3067 C C . ALA B 1 94 ? -23.695 -18.352 9.829 1.00 65.23 94 ALA B C 1
ATOM 3068 O O . ALA B 1 94 ? -23.252 -19.130 8.945 1.00 64.30 94 ALA B O 1
ATOM 3070 N N . GLU B 1 95 ? -23.178 -18.226 11.061 1.00 73.78 95 GLU B N 1
ATOM 3071 C CA . GLU B 1 95 ? -22.191 -19.158 11.683 1.00 78.39 95 GLU B CA 1
ATOM 3072 C C . GLU B 1 95 ? -22.934 -20.353 12.304 1.00 83.18 95 GLU B C 1
ATOM 3073 O O . GLU B 1 95 ? -22.363 -21.462 12.296 1.00 93.72 95 GLU B O 1
ATOM 3079 N N . TYR B 1 96 ? -24.144 -20.129 12.837 1.00 82.10 96 TYR B N 1
ATOM 3080 C CA . TYR B 1 96 ? -25.014 -21.151 13.492 1.00 76.76 96 TYR B CA 1
ATOM 3081 C C . TYR B 1 96 ? -25.623 -22.105 12.451 1.00 73.51 96 TYR B C 1
ATOM 3082 O O . TYR B 1 96 ? -25.716 -23.321 12.741 1.00 69.43 96 TYR B O 1
ATOM 3091 N N . VAL B 1 97 ? -26.075 -21.561 11.312 1.00 74.74 97 VAL B N 1
ATOM 3092 C CA . VAL B 1 97 ? -26.659 -22.320 10.159 1.00 67.60 97 VAL B CA 1
ATOM 3093 C C . VAL B 1 97 ? -25.577 -23.249 9.572 1.00 71.03 97 VAL B C 1
ATOM 3094 O O . VAL B 1 97 ? -25.903 -24.435 9.318 1.00 67.92 97 VAL B O 1
ATOM 3098 N N . LEU B 1 98 ? -24.353 -22.732 9.359 1.00 74.94 98 LEU B N 1
ATOM 3099 C CA . LEU B 1 98 ? -23.163 -23.516 8.912 1.00 71.46 98 LEU B CA 1
ATOM 3100 C C . LEU B 1 98 ? -22.811 -24.572 9.973 1.00 73.97 98 LEU B C 1
ATOM 3101 O O . LEU B 1 98 ? -22.502 -25.716 9.576 1.00 75.80 98 LEU B O 1
ATOM 3106 N N . GLY B 1 99 ? -22.856 -24.200 11.261 1.00 80.01 99 GLY B N 1
ATOM 3107 C CA . GLY B 1 99 ? -22.670 -25.107 12.414 1.00 81.02 99 GLY B CA 1
ATOM 3108 C C . GLY B 1 99 ? -23.755 -26.173 12.482 1.00 79.13 99 GLY B C 1
ATOM 3109 O O . GLY B 1 99 ? -23.448 -27.276 12.982 1.00 82.58 99 GLY B O 1
ATOM 3110 N N . ALA B 1 100 ? -24.970 -25.853 11.997 1.00 82.29 100 ALA B N 1
ATOM 3111 C CA . ALA B 1 100 ? -26.163 -26.741 11.926 1.00 71.86 100 ALA B CA 1
ATOM 3112 C C . ALA B 1 100 ? -26.277 -27.404 10.540 1.00 67.12 100 ALA B C 1
ATOM 3113 O O . ALA B 1 100 ? -27.332 -28.038 10.279 1.00 61.13 100 ALA B O 1
ATOM 3115 N N . LEU B 1 101 ? -25.256 -27.233 9.681 1.00 61.68 101 LEU B N 1
ATOM 3116 C CA . LEU B 1 101 ? -25.087 -27.934 8.371 1.00 48.73 101 LEU B CA 1
ATOM 3117 C C . LEU B 1 101 ? -24.071 -29.078 8.524 1.00 47.25 101 LEU B C 1
ATOM 3118 O O . LEU B 1 101 ? -24.407 -30.220 8.142 1.00 41.52 101 LEU B O 1
ATOM 3123 N N . PHE B 1 102 ? -22.884 -28.771 9.067 1.00 47.46 102 PHE B N 1
ATOM 3124 C CA . PHE B 1 102 ? -21.758 -29.720 9.310 1.00 41.98 102 PHE B CA 1
ATOM 3125 C C . PHE B 1 102 ? -22.163 -30.769 10.361 1.00 31.71 102 PHE B C 1
ATOM 3126 O O . PHE B 1 102 ? -21.925 -31.978 10.105 1.00 29.03 102 PHE B O 1
ATOM 3134 N N . THR B 1 103 ? -22.723 -30.327 11.501 1.00 21.85 103 THR B N 1
ATOM 3135 C CA . THR B 1 103 ? -23.147 -31.191 12.647 1.00 14.66 103 THR B CA 1
ATOM 3136 C C . THR B 1 103 ? -23.981 -32.372 12.117 1.00 9.04 103 THR B C 1
ATOM 3137 O O . THR B 1 103 ? -23.729 -33.518 12.563 1.00 9.68 103 THR B O 1
ATOM 3141 N N . ILE B 1 104 ? -24.890 -32.109 11.169 1.00 2.68 104 ILE B N 1
ATOM 3142 C CA . ILE B 1 104 ? -25.827 -33.111 10.572 1.00 1.28 104 ILE B CA 1
ATOM 3143 C C . ILE B 1 104 ? -25.150 -33.830 9.385 1.00 0.50 104 ILE B C 1
ATOM 3144 O O . ILE B 1 104 ? -25.197 -35.096 9.347 1.00 0.50 104 ILE B O 1
ATOM 3149 N N . SER B 1 105 ? -24.543 -33.070 8.458 1.00 0.50 105 SER B N 1
ATOM 3150 C CA . SER B 1 105 ? -24.054 -33.567 7.139 1.00 0.50 105 SER B CA 1
ATOM 3151 C C . SER B 1 105 ? -22.797 -34.457 7.280 1.00 0.50 105 SER B C 1
ATOM 3152 O O . SER B 1 105 ? -22.557 -35.260 6.347 1.00 0.50 105 SER B O 1
ATOM 3155 N N . ARG B 1 106 ? -22.030 -34.334 8.381 1.00 0.50 106 ARG B N 1
ATOM 3156 C CA . ARG B 1 106 ? -20.684 -34.968 8.574 1.00 0.50 106 ARG B CA 1
ATOM 3157 C C . ARG B 1 106 ? -20.665 -35.979 9.733 1.00 0.50 106 ARG B C 1
ATOM 3158 O O . ARG B 1 106 ? -19.541 -36.415 10.120 1.00 0.50 106 ARG B O 1
ATOM 3166 N N . GLY B 1 107 ? -21.845 -36.341 10.262 1.00 0.50 107 GLY B N 1
ATOM 3167 C CA . GLY B 1 107 ? -21.996 -37.339 11.344 1.00 0.50 107 GLY B CA 1
ATOM 3168 C C . GLY B 1 107 ? -21.432 -36.864 12.683 1.00 0.50 107 GLY B C 1
ATOM 3169 O O . GLY B 1 107 ? -21.195 -37.721 13.572 1.00 0.50 107 GLY B O 1
ATOM 3170 N N . ILE B 1 108 ? -21.226 -35.550 12.827 1.00 0.50 108 ILE B N 1
ATOM 3171 C CA . ILE B 1 108 ? -20.857 -34.891 14.114 1.00 0.50 108 ILE B CA 1
ATOM 3172 C C . ILE B 1 108 ? -22.035 -35.066 15.083 1.00 0.50 108 ILE B C 1
ATOM 3173 O O . ILE B 1 108 ? -21.768 -35.293 16.289 1.00 0.50 108 ILE B O 1
ATOM 3178 N N . LEU B 1 109 ? -23.280 -34.973 14.580 1.00 0.50 109 LEU B N 1
ATOM 3179 C CA . LEU B 1 109 ? -24.521 -35.216 15.370 1.00 0.50 109 LEU B CA 1
ATOM 3180 C C . LEU B 1 109 ? -24.487 -36.671 15.831 1.00 0.50 109 LEU B C 1
ATOM 3181 O O . LEU B 1 109 ? -24.087 -36.902 16.974 1.00 0.50 109 LEU B O 1
ATOM 3186 N N . PRO B 1 110 ? -24.775 -37.690 14.974 1.00 0.50 110 PRO B N 1
ATOM 3187 C CA . PRO B 1 110 ? -24.835 -39.088 15.421 1.00 0.50 110 PRO B CA 1
ATOM 3188 C C . PRO B 1 110 ? -23.574 -39.613 16.146 1.00 0.50 110 PRO B C 1
ATOM 3189 O O . PRO B 1 110 ? -23.627 -40.758 16.603 1.00 0.50 110 PRO B O 1
ATOM 3193 N N . ALA B 1 111 ? -22.521 -38.776 16.275 1.00 0.50 111 ALA B N 1
ATOM 3194 C CA . ALA B 1 111 ? -21.361 -38.948 17.196 1.00 0.50 111 ALA B CA 1
ATOM 3195 C C . ALA B 1 111 ? -21.666 -38.398 18.609 1.00 0.50 111 ALA B C 1
ATOM 3196 O O . ALA B 1 111 ? -21.880 -39.220 19.513 1.00 0.50 111 ALA B O 1
ATOM 3198 N N . ILE B 1 112 ? -21.742 -37.071 18.780 1.00 0.83 112 ILE B N 1
ATOM 3199 C CA . ILE B 1 112 ? -21.588 -36.339 20.083 1.00 2.01 112 ILE B CA 1
ATOM 3200 C C . ILE B 1 112 ? -22.480 -36.907 21.204 1.00 4.33 112 ILE B C 1
ATOM 3201 O O . ILE B 1 112 ? -22.071 -36.794 22.379 1.00 5.47 112 ILE B O 1
ATOM 3206 N N . ARG B 1 113 ? -23.665 -37.436 20.897 1.00 9.15 113 ARG B N 1
ATOM 3207 C CA . ARG B 1 113 ? -24.537 -38.100 21.915 1.00 13.63 113 ARG B CA 1
ATOM 3208 C C . ARG B 1 113 ? -24.103 -39.551 22.097 1.00 17.33 113 ARG B C 1
ATOM 3209 O O . ARG B 1 113 ? -24.129 -40.015 23.261 1.00 19.12 113 ARG B O 1
ATOM 3217 N N . ALA B 1 114 ? -23.793 -40.233 20.985 1.00 20.25 114 ALA B N 1
ATOM 3218 C CA . ALA B 1 114 ? -23.385 -41.657 20.948 1.00 22.29 114 ALA B CA 1
ATOM 3219 C C . ALA B 1 114 ? -22.458 -41.916 22.140 1.00 29.78 114 ALA B C 1
ATOM 3220 O O . ALA B 1 114 ? -21.684 -40.995 22.502 1.00 32.01 114 ALA B O 1
ATOM 3222 N N . ASP B 1 115 ? -22.582 -43.102 22.745 1.00 36.44 115 ASP B N 1
ATOM 3223 C CA . ASP B 1 115 ? -21.953 -43.486 24.037 1.00 42.87 115 ASP B CA 1
ATOM 3224 C C . ASP B 1 115 ? -20.500 -43.006 24.106 1.00 47.70 115 ASP B C 1
ATOM 3225 O O . ASP B 1 115 ? -19.824 -42.965 23.049 1.00 49.32 115 ASP B O 1
ATOM 3230 N N . ARG B 1 116 ? -20.050 -42.691 25.320 1.00 53.69 116 ARG B N 1
ATOM 3231 C CA . ARG B 1 116 ? -18.636 -42.361 25.629 1.00 52.72 116 ARG B CA 1
ATOM 3232 C C . ARG B 1 116 ? -17.863 -43.672 25.792 1.00 56.73 116 ARG B C 1
ATOM 3233 O O . ARG B 1 116 ? -16.612 -43.639 25.741 1.00 58.79 116 ARG B O 1
ATOM 3241 N N . ASP B 1 117 ? -18.604 -44.774 25.968 1.00 60.44 117 ASP B N 1
ATOM 3242 C CA . ASP B 1 117 ? -18.111 -46.172 25.877 1.00 62.37 117 ASP B CA 1
ATOM 3243 C C . ASP B 1 117 ? -18.754 -46.824 24.646 1.00 66.80 117 ASP B C 1
ATOM 3244 O O . ASP B 1 117 ? -19.540 -47.775 24.829 1.00 61.77 117 ASP B O 1
ATOM 3249 N N . MET B 1 118 ? -18.408 -46.326 23.445 1.00 73.92 118 MET B N 1
ATOM 3250 C CA . MET B 1 118 ? -18.761 -46.909 22.114 1.00 77.10 118 MET B CA 1
ATOM 3251 C C . MET B 1 118 ? -17.824 -46.369 21.029 1.00 87.75 118 MET B C 1
ATOM 3252 O O . MET B 1 118 ? -18.332 -45.798 20.033 1.00 75.11 118 MET B O 1
ATOM 3257 N N . TRP B 1 119 ? -16.515 -46.563 21.203 1.00 93.77 119 TRP B N 1
ATOM 3258 C CA . TRP B 1 119 ? -15.476 -45.979 20.317 1.00 98.74 119 TRP B CA 1
ATOM 3259 C C . TRP B 1 119 ? -15.413 -46.746 18.989 1.00 110.38 119 TRP B C 1
ATOM 3260 O O . TRP B 1 119 ? -14.995 -46.150 17.976 1.00 116.80 119 TRP B O 1
ATOM 3271 N N . THR B 1 120 ? -15.847 -48.007 18.991 1.00 119.15 120 THR B N 1
ATOM 3272 C CA . THR B 1 120 ? -15.817 -48.910 17.810 1.00 120.21 120 THR B CA 1
ATOM 3273 C C . THR B 1 120 ? -16.781 -48.390 16.732 1.00 121.18 120 THR B C 1
ATOM 3274 O O . THR B 1 120 ? -18.008 -48.352 16.988 1.00 97.99 120 THR B O 1
ATOM 3278 N N . LEU B 1 121 ? -16.233 -48.020 15.567 1.00 120.21 121 LEU B N 1
ATOM 3279 C CA . LEU B 1 121 ? -16.990 -47.641 14.340 1.00 124.42 121 LEU B CA 1
ATOM 3280 C C . LEU B 1 121 ? -17.355 -48.907 13.552 1.00 126.08 121 LEU B C 1
ATOM 3281 O O . LEU B 1 121 ? -17.337 -48.849 12.312 1.00 132.07 121 LEU B O 1
ATOM 3286 N N . ARG B 1 122 ? -17.676 -50.011 14.230 1.00 120.89 122 ARG B N 1
ATOM 3287 C CA . ARG B 1 122 ? -18.071 -51.281 13.563 1.00 118.54 122 ARG B CA 1
ATOM 3288 C C . ARG B 1 122 ? -19.451 -51.093 12.924 1.00 115.40 122 ARG B C 1
ATOM 3289 O O . ARG B 1 122 ? -19.635 -51.557 11.782 1.00 99.44 122 ARG B O 1
ATOM 3297 N N . GLN B 1 123 ? -20.363 -50.426 13.642 1.00 117.55 123 GLN B N 1
ATOM 3298 C CA . GLN B 1 123 ? -21.731 -50.048 13.199 1.00 104.07 123 GLN B CA 1
ATOM 3299 C C . GLN B 1 123 ? -21.674 -49.251 11.892 1.00 109.02 123 GLN B C 1
ATOM 3300 O O . GLN B 1 123 ? -20.832 -48.337 11.812 1.00 126.79 123 GLN B O 1
ATOM 3306 N N . GLU B 1 124 ? -22.569 -49.547 10.932 1.00 104.00 124 GLU B N 1
ATOM 3307 C CA . GLU B 1 124 ? -22.797 -48.745 9.687 1.00 94.05 124 GLU B CA 1
ATOM 3308 C C . GLU B 1 124 ? -22.614 -47.260 10.008 1.00 87.06 124 GLU B C 1
ATOM 3309 O O . GLU B 1 124 ? -23.220 -46.808 10.998 1.00 69.69 124 GLU B O 1
ATOM 3315 N N . ARG B 1 125 ? -21.805 -46.533 9.232 1.00 88.30 125 ARG B N 1
ATOM 3316 C CA . ARG B 1 125 ? -21.576 -45.082 9.472 1.00 93.14 125 ARG B CA 1
ATOM 3317 C C . ARG B 1 125 ? -22.807 -44.324 8.979 1.00 110.29 125 ARG B C 1
ATOM 3318 O O . ARG B 1 125 ? -23.457 -44.762 8.030 1.00 123.11 125 ARG B O 1
ATOM 3326 N N . PRO B 1 126 ? -23.195 -43.218 9.657 1.00 122.88 126 PRO B N 1
ATOM 3327 C CA . PRO B 1 126 ? -24.416 -42.486 9.321 1.00 117.82 126 PRO B CA 1
ATOM 3328 C C . PRO B 1 126 ? -24.243 -41.756 7.992 1.00 120.80 126 PRO B C 1
ATOM 3329 O O . PRO B 1 126 ? -23.318 -40.952 7.856 1.00 118.96 126 PRO B O 1
ATOM 3333 N N . PRO B 1 127 ? -25.135 -41.997 6.998 1.00 103.69 127 PRO B N 1
ATOM 3334 C CA . PRO B 1 127 ? -24.881 -41.608 5.608 1.00 94.29 127 PRO B CA 1
ATOM 3335 C C . PRO B 1 127 ? -24.543 -40.114 5.477 1.00 88.79 127 PRO B C 1
ATOM 3336 O O . PRO B 1 127 ? -25.454 -39.315 5.342 1.00 100.82 127 PRO B O 1
ATOM 3340 N N . MET B 1 128 ? -23.244 -39.785 5.524 1.00 75.23 128 MET B N 1
ATOM 3341 C CA . MET B 1 128 ? -22.727 -38.389 5.493 1.00 55.91 128 MET B CA 1
ATOM 3342 C C . MET B 1 128 ? -22.888 -37.816 4.078 1.00 52.31 128 MET B C 1
ATOM 3343 O O . MET B 1 128 ? -22.814 -38.598 3.103 1.00 47.36 128 MET B O 1
ATOM 3348 N N . THR B 1 129 ? -23.101 -36.496 3.996 1.00 43.30 129 THR B N 1
ATOM 3349 C CA . THR B 1 129 ? -23.363 -35.728 2.747 1.00 47.36 129 THR B CA 1
ATOM 3350 C C . THR B 1 129 ? -22.383 -34.548 2.666 1.00 41.51 129 THR B C 1
ATOM 3351 O O . THR B 1 129 ? -22.306 -33.755 3.640 1.00 28.46 129 THR B O 1
ATOM 3355 N N . LEU B 1 130 ? -21.657 -34.451 1.547 1.00 39.05 130 LEU B N 1
ATOM 3356 C CA . LEU B 1 130 ? -20.781 -33.298 1.204 1.00 40.02 130 LEU B CA 1
ATOM 3357 C C . LEU B 1 130 ? -21.651 -32.145 0.687 1.00 44.44 130 LEU B C 1
ATOM 3358 O O . LEU B 1 130 ? -22.574 -32.422 -0.103 1.00 53.52 130 LEU B O 1
ATOM 3363 N N . LEU B 1 131 ? -21.366 -30.908 1.117 1.00 44.77 131 LEU B N 1
ATOM 3364 C CA . LEU B 1 131 ? -22.226 -29.716 0.870 1.00 38.03 131 LEU B CA 1
ATOM 3365 C C . LEU B 1 131 ? -21.991 -29.157 -0.543 1.00 38.35 131 LEU B C 1
ATOM 3366 O O . LEU B 1 131 ? -22.980 -28.660 -1.125 1.00 37.33 131 LEU B O 1
ATOM 3371 N N . LYS B 1 132 ? -20.763 -29.242 -1.083 1.00 40.12 132 LYS B N 1
ATOM 3372 C CA . LYS B 1 132 ? -20.400 -28.727 -2.440 1.00 39.52 132 LYS B CA 1
ATOM 3373 C C . LYS B 1 132 ? -21.115 -29.551 -3.527 1.00 43.32 132 LYS B C 1
ATOM 3374 O O . LYS B 1 132 ? -20.828 -30.767 -3.632 1.00 44.55 132 LYS B O 1
ATOM 3380 N N . GLY B 1 133 ? -21.982 -28.900 -4.320 1.00 46.63 133 GLY B N 1
ATOM 3381 C CA . GLY B 1 133 ? -22.832 -29.521 -5.361 1.00 47.04 133 GLY B CA 1
ATOM 3382 C C . GLY B 1 133 ? -24.280 -29.701 -4.913 1.00 50.19 133 GLY B C 1
ATOM 3383 O O . GLY B 1 133 ? -25.036 -30.385 -5.637 1.00 46.62 133 GLY B O 1
ATOM 3384 N N . LYS B 1 134 ? -24.656 -29.104 -3.772 1.00 55.14 134 LYS B N 1
ATOM 3385 C CA . LYS B 1 134 ? -26.018 -29.174 -3.165 1.00 64.63 134 LYS B CA 1
ATOM 3386 C C . LYS B 1 134 ? -26.679 -27.785 -3.168 1.00 76.54 134 LYS B C 1
ATOM 3387 O O . LYS B 1 134 ? -25.960 -26.770 -3.012 1.00 83.64 134 LYS B O 1
ATOM 3393 N N . THR B 1 135 ? -28.012 -27.765 -3.315 1.00 87.54 135 THR B N 1
ATOM 3394 C CA . THR B 1 135 ? -28.872 -26.548 -3.400 1.00 84.09 135 THR B CA 1
ATOM 3395 C C . THR B 1 135 ? -29.400 -26.180 -2.002 1.00 83.83 135 THR B C 1
ATOM 3396 O O . THR B 1 135 ? -30.251 -26.928 -1.468 1.00 74.24 135 THR B O 1
ATOM 3400 N N . ALA B 1 136 ? -28.923 -25.061 -1.442 1.00 87.10 136 ALA B N 1
ATOM 3401 C CA . ALA B 1 136 ? -29.344 -24.520 -0.126 1.00 86.17 136 ALA B CA 1
ATOM 3402 C C . ALA B 1 136 ? -30.371 -23.401 -0.342 1.00 98.36 136 ALA B C 1
ATOM 3403 O O . ALA B 1 136 ? -29.966 -22.236 -0.559 1.00 80.04 136 ALA B O 1
ATOM 3405 N N . VAL B 1 137 ? -31.655 -23.762 -0.303 1.00 110.63 137 VAL B N 1
ATOM 3406 C CA . VAL B 1 137 ? -32.809 -22.830 -0.483 1.00 118.37 137 VAL B CA 1
ATOM 3407 C C . VAL B 1 137 ? -32.972 -22.013 0.806 1.00 131.76 137 VAL B C 1
ATOM 3408 O O . VAL B 1 137 ? -32.914 -22.615 1.905 1.00 117.83 137 VAL B O 1
ATOM 3412 N N . ILE B 1 138 ? -33.135 -20.689 0.664 1.00 143.45 138 ILE B N 1
ATOM 3413 C CA . ILE B 1 138 ? -33.179 -19.697 1.784 1.00 139.37 138 ILE B CA 1
ATOM 3414 C C . ILE B 1 138 ? -34.399 -18.779 1.603 1.00 143.44 138 ILE B C 1
ATOM 3415 O O . ILE B 1 138 ? -34.335 -17.871 0.742 1.00 140.85 138 ILE B O 1
ATOM 3420 N N . PHE B 1 139 ? -35.451 -18.998 2.402 1.00 136.88 139 PHE B N 1
ATOM 3421 C CA . PHE B 1 139 ? -36.679 -18.159 2.459 1.00 113.34 139 PHE B CA 1
ATOM 3422 C C . PHE B 1 139 ? -36.400 -16.919 3.319 1.00 101.16 139 PHE B C 1
ATOM 3423 O O . PHE B 1 139 ? -35.970 -17.066 4.479 1.00 95.98 139 PHE B O 1
ATOM 3431 N N . GLY B 1 140 ? -36.666 -15.736 2.756 1.00 97.19 140 GLY B N 1
ATOM 3432 C CA . GLY B 1 140 ? -36.188 -14.432 3.253 1.00 93.17 140 GLY B CA 1
ATOM 3433 C C . GLY B 1 140 ? -34.865 -14.073 2.598 1.00 88.86 140 GLY B C 1
ATOM 3434 O O . GLY B 1 140 ? -33.913 -14.872 2.723 1.00 85.84 140 GLY B O 1
ATOM 3435 N N . THR B 1 141 ? -34.816 -12.942 1.887 1.00 84.95 141 THR B N 1
ATOM 3436 C CA . THR B 1 141 ? -33.591 -12.410 1.220 1.00 73.81 141 THR B CA 1
ATOM 3437 C C . THR B 1 141 ? -33.201 -11.074 1.875 1.00 77.44 141 THR B C 1
ATOM 3438 O O . THR B 1 141 ? -32.709 -10.177 1.148 1.00 63.66 141 THR B O 1
ATOM 3442 N N . GLY B 1 142 ? -33.404 -10.970 3.200 1.00 74.13 142 GLY B N 1
ATOM 3443 C CA . GLY B 1 142 ? -32.928 -9.871 4.067 1.00 73.18 142 GLY B CA 1
ATOM 3444 C C . GLY B 1 142 ? -31.481 -10.087 4.491 1.00 74.17 142 GLY B C 1
ATOM 3445 O O . GLY B 1 142 ? -30.892 -11.116 4.072 1.00 76.92 142 GLY B O 1
ATOM 3446 N N . HIS B 1 143 ? -30.923 -9.173 5.301 1.00 65.88 143 HIS B N 1
ATOM 3447 C CA . HIS B 1 143 ? -29.477 -9.145 5.669 1.00 58.76 143 HIS B CA 1
ATOM 3448 C C . HIS B 1 143 ? -29.053 -10.537 6.158 1.00 54.71 143 HIS B C 1
ATOM 3449 O O . HIS B 1 143 ? -27.970 -10.999 5.724 1.00 60.82 143 HIS B O 1
ATOM 3456 N N . ILE B 1 144 ? -29.891 -11.185 6.982 1.00 48.43 144 ILE B N 1
ATOM 3457 C CA . ILE B 1 144 ? -29.649 -12.553 7.539 1.00 38.71 144 ILE B CA 1
ATOM 3458 C C . ILE B 1 144 ? -29.545 -13.566 6.383 1.00 34.97 144 ILE B C 1
ATOM 3459 O O . ILE B 1 144 ? -28.573 -14.366 6.381 1.00 35.06 144 ILE B O 1
ATOM 3464 N N . GLY B 1 145 ? -30.490 -13.520 5.436 1.00 31.60 145 GLY B N 1
ATOM 3465 C CA . GLY B 1 145 ? -30.575 -14.458 4.298 1.00 29.03 145 GLY B CA 1
ATOM 3466 C C . GLY B 1 145 ? -29.403 -14.329 3.337 1.00 27.23 145 GLY B C 1
ATOM 3467 O O . GLY B 1 145 ? -28.895 -15.385 2.888 1.00 26.67 145 GLY B O 1
ATOM 3468 N N . SER B 1 146 ? -29.003 -13.088 3.023 1.00 25.89 146 SER B N 1
ATOM 3469 C CA . SER B 1 146 ? -27.898 -12.731 2.085 1.00 25.07 146 SER B CA 1
ATOM 3470 C C . SER B 1 146 ? -26.544 -13.219 2.627 1.00 23.92 146 SER B C 1
ATOM 3471 O O . SER B 1 146 ? -25.737 -13.732 1.810 1.00 24.61 146 SER B O 1
ATOM 3474 N N . THR B 1 147 ? -26.317 -13.054 3.941 1.00 25.32 147 THR B N 1
ATOM 3475 C CA . THR B 1 147 ? -25.055 -13.378 4.675 1.00 23.40 147 THR B CA 1
ATOM 3476 C C . THR B 1 147 ? -24.824 -14.902 4.639 1.00 23.71 147 THR B C 1
ATOM 3477 O O . THR B 1 147 ? -23.690 -15.312 4.283 1.00 22.06 147 THR B O 1
ATOM 3481 N N . ILE B 1 148 ? -25.857 -15.697 4.966 1.00 25.97 148 ILE B N 1
ATOM 3482 C CA . ILE B 1 148 ? -25.845 -17.197 4.920 1.00 26.53 148 ILE B CA 1
ATOM 3483 C C . ILE B 1 148 ? -25.573 -17.656 3.473 1.00 27.42 148 ILE B C 1
ATOM 3484 O O . ILE B 1 148 ? -24.831 -18.658 3.305 1.00 26.54 148 ILE B O 1
ATOM 3489 N N . ALA B 1 149 ? -26.150 -16.955 2.479 1.00 29.40 149 ALA B N 1
ATOM 3490 C CA . ALA B 1 149 ? -26.121 -17.279 1.025 1.00 30.29 149 ALA B CA 1
ATOM 3491 C C . ALA B 1 149 ? -24.706 -17.085 0.455 1.00 32.98 149 ALA B C 1
ATOM 3492 O O . ALA B 1 149 ? -24.272 -17.900 -0.391 1.00 31.72 149 ALA B O 1
ATOM 3494 N N . THR B 1 150 ? -24.018 -16.032 0.903 1.00 38.28 150 THR B N 1
ATOM 3495 C CA . THR B 1 150 ? -22.574 -15.756 0.648 1.00 41.07 150 THR B CA 1
ATOM 3496 C C . THR B 1 150 ? -21.713 -16.930 1.165 1.00 41.72 150 THR B C 1
ATOM 3497 O O . THR B 1 150 ? -20.956 -17.516 0.340 1.00 43.41 150 THR B O 1
ATOM 3501 N N . LYS B 1 151 ? -21.848 -17.259 2.465 1.00 39.95 151 LYS B N 1
ATOM 3502 C CA . LYS B 1 151 ? -21.048 -18.266 3.235 1.00 36.58 151 LYS B CA 1
ATOM 3503 C C . LYS B 1 151 ? -21.302 -19.709 2.763 1.00 39.04 151 LYS B C 1
ATOM 3504 O O . LYS B 1 151 ? -20.549 -20.610 3.209 1.00 36.15 151 LYS B O 1
ATOM 3510 N N . LEU B 1 152 ? -22.355 -19.926 1.963 1.00 39.69 152 LEU B N 1
ATOM 3511 C CA . LEU B 1 152 ? -22.701 -21.229 1.324 1.00 36.88 152 LEU B CA 1
ATOM 3512 C C . LEU B 1 152 ? -22.228 -21.241 -0.140 1.00 36.49 152 LEU B C 1
ATOM 3513 O O . LEU B 1 152 ? -21.879 -22.330 -0.634 1.00 35.16 152 LEU B O 1
ATOM 3518 N N . GLN B 1 153 ? -22.213 -20.082 -0.811 1.00 37.00 153 GLN B N 1
ATOM 3519 C CA . GLN B 1 153 ? -21.658 -19.929 -2.186 1.00 35.50 153 GLN B CA 1
ATOM 3520 C C . GLN B 1 153 ? -20.157 -20.237 -2.167 1.00 33.19 153 GLN B C 1
ATOM 3521 O O . GLN B 1 153 ? -19.673 -20.895 -3.121 1.00 30.25 153 GLN B O 1
ATOM 3527 N N . ALA B 1 154 ? -19.468 -19.774 -1.117 1.00 31.78 154 ALA B N 1
ATOM 3528 C CA . ALA B 1 154 ? -18.044 -20.060 -0.815 1.00 30.51 154 ALA B CA 1
ATOM 3529 C C . ALA B 1 154 ? -17.813 -21.580 -0.776 1.00 28.33 154 ALA B C 1
ATOM 3530 O O . ALA B 1 154 ? -17.006 -22.076 -1.611 1.00 25.15 154 ALA B O 1
ATOM 3532 N N . LEU B 1 155 ? -18.523 -22.278 0.131 1.00 28.94 155 LEU B N 1
ATOM 3533 C CA . LEU B 1 155 ? -18.448 -23.753 0.375 1.00 28.02 155 LEU B CA 1
ATOM 3534 C C . LEU B 1 155 ? -18.939 -24.539 -0.860 1.00 29.09 155 LEU B C 1
ATOM 3535 O O . LEU B 1 155 ? -18.884 -25.799 -0.822 1.00 29.76 155 LEU B O 1
ATOM 3540 N N . GLY B 1 156 ? -19.452 -23.837 -1.884 1.00 31.25 156 GLY B N 1
ATOM 3541 C CA . GLY B 1 156 ? -19.685 -24.352 -3.251 1.00 30.77 156 GLY B CA 1
ATOM 3542 C C . GLY B 1 156 ? -21.121 -24.792 -3.487 1.00 33.31 156 GLY B C 1
ATOM 3543 O O . GLY B 1 156 ? -21.318 -25.662 -4.363 1.00 28.01 156 GLY B O 1
ATOM 3544 N N . LEU B 1 157 ? -22.084 -24.197 -2.764 1.00 38.63 157 LEU B N 1
ATOM 3545 C CA . LEU B 1 157 ? -23.541 -24.529 -2.825 1.00 46.31 157 LEU B CA 1
ATOM 3546 C C . LEU B 1 157 ? -24.239 -23.633 -3.868 1.00 57.22 157 LEU B C 1
ATOM 3547 O O . LEU B 1 157 ? -23.830 -22.452 -3.998 1.00 65.88 157 LEU B O 1
ATOM 3552 N N . HIS B 1 158 ? -25.246 -24.175 -4.582 1.00 67.17 158 HIS B N 1
ATOM 3553 C CA . HIS B 1 158 ? -26.177 -23.437 -5.488 1.00 69.10 158 HIS B CA 1
ATOM 3554 C C . HIS B 1 158 ? -27.313 -22.808 -4.665 1.00 74.23 158 HIS B C 1
ATOM 3555 O O . HIS B 1 158 ? -28.328 -23.491 -4.422 1.00 77.45 158 HIS B O 1
ATOM 3562 N N . THR B 1 159 ? -27.158 -21.546 -4.255 1.00 87.47 159 THR B N 1
ATOM 3563 C CA . THR B 1 159 ? -28.122 -20.828 -3.374 1.00 98.44 159 THR B CA 1
ATOM 3564 C C . THR B 1 159 ? -29.340 -20.400 -4.203 1.00 104.02 159 THR B C 1
ATOM 3565 O O . THR B 1 159 ? -29.162 -20.100 -5.412 1.00 106.27 159 THR B O 1
ATOM 3569 N N . ILE B 1 160 ? -30.526 -20.415 -3.580 1.00 114.32 160 ILE B N 1
ATOM 3570 C CA . ILE B 1 160 ? -31.820 -19.961 -4.175 1.00 117.22 160 ILE B CA 1
ATOM 3571 C C . ILE B 1 160 ? -32.601 -19.178 -3.105 1.00 113.81 160 ILE B C 1
ATOM 3572 O O . ILE B 1 160 ? -33.154 -19.819 -2.181 1.00 129.83 160 ILE B O 1
ATOM 3577 N N . GLY B 1 161 ? -32.639 -17.843 -3.226 1.00 106.54 161 GLY B N 1
ATOM 3578 C CA . GLY B 1 161 ? -33.399 -16.943 -2.334 1.00 96.20 161 GLY B CA 1
ATOM 3579 C C . GLY B 1 161 ? -34.891 -17.030 -2.606 1.00 91.05 161 GLY B C 1
ATOM 3580 O O . GLY B 1 161 ? -35.260 -17.153 -3.790 1.00 80.59 161 GLY B O 1
ATOM 3581 N N . VAL B 1 162 ? -35.718 -16.987 -1.554 1.00 91.95 162 VAL B N 1
ATOM 3582 C CA . VAL B 1 162 ? -37.209 -16.966 -1.657 1.00 99.07 162 VAL B CA 1
ATOM 3583 C C . VAL B 1 162 ? -37.738 -15.821 -0.786 1.00 108.85 162 VAL B C 1
ATOM 3584 O O . VAL B 1 162 ? -38.029 -16.046 0.407 1.00 99.82 162 VAL B O 1
ATOM 3588 N N . SER B 1 163 ? -37.842 -14.631 -1.379 1.00 129.50 163 SER B N 1
ATOM 3589 C CA . SER B 1 163 ? -38.549 -13.451 -0.815 1.00 144.06 163 SER B CA 1
ATOM 3590 C C . SER B 1 163 ? -40.012 -13.507 -1.278 1.00 155.58 163 SER B C 1
ATOM 3591 O O . SER B 1 163 ? -40.407 -14.553 -1.845 1.00 152.64 163 SER B O 1
ATOM 3594 N N . ALA B 1 164 ? -40.795 -12.451 -1.035 1.00 159.46 164 ALA B N 1
ATOM 3595 C CA . ALA B 1 164 ? -42.192 -12.322 -1.513 1.00 160.11 164 ALA B CA 1
ATOM 3596 C C . ALA B 1 164 ? -42.219 -12.255 -3.051 1.00 164.69 164 ALA B C 1
ATOM 3597 O O . ALA B 1 164 ? -43.012 -13.002 -3.659 1.00 169.08 164 ALA B O 1
ATOM 3599 N N . HIS B 1 165 ? -41.376 -11.411 -3.659 1.00 170.09 165 HIS B N 1
ATOM 3600 C CA . HIS B 1 165 ? -41.524 -10.918 -5.061 1.00 168.09 165 HIS B CA 1
ATOM 3601 C C . HIS B 1 165 ? -40.427 -11.422 -6.003 1.00 153.03 165 HIS B C 1
ATOM 3602 O O . HIS B 1 165 ? -40.677 -11.411 -7.232 1.00 128.59 165 HIS B O 1
ATOM 3609 N N . GLY B 1 166 ? -39.256 -11.777 -5.474 1.00 154.48 166 GLY B N 1
ATOM 3610 C CA . GLY B 1 166 ? -38.149 -12.385 -6.242 1.00 168.92 166 GLY B CA 1
ATOM 3611 C C . GLY B 1 166 ? -37.215 -11.336 -6.831 1.00 181.44 166 GLY B C 1
ATOM 3612 O O . GLY B 1 166 ? -36.898 -11.436 -8.042 1.00 197.00 166 GLY B O 1
ATOM 3613 N N . ARG B 1 167 ? -36.784 -10.370 -6.009 1.00 181.71 167 ARG B N 1
ATOM 3614 C CA . ARG B 1 167 ? -35.795 -9.314 -6.378 1.00 167.65 167 ARG B CA 1
ATOM 3615 C C . ARG B 1 167 ? -34.379 -9.882 -6.273 1.00 170.89 167 ARG B C 1
ATOM 3616 O O . ARG B 1 167 ? -34.096 -10.652 -5.358 1.00 173.92 167 ARG B O 1
ATOM 3624 N N . PRO B 1 168 ? -33.444 -9.525 -7.189 1.00 149.27 168 PRO B N 1
ATOM 3625 C CA . PRO B 1 168 ? -32.032 -9.874 -7.016 1.00 137.46 168 PRO B CA 1
ATOM 3626 C C . PRO B 1 168 ? -31.462 -9.367 -5.678 1.00 130.84 168 PRO B C 1
ATOM 3627 O O . PRO B 1 168 ? -31.664 -8.200 -5.363 1.00 112.85 168 PRO B O 1
ATOM 3631 N N . ALA B 1 169 ? -30.795 -10.257 -4.926 1.00 137.11 169 ALA B N 1
ATOM 3632 C CA . ALA B 1 169 ? -30.153 -9.992 -3.612 1.00 131.16 169 ALA B CA 1
ATOM 3633 C C . ALA B 1 169 ? -28.708 -10.515 -3.623 1.00 135.75 169 ALA B C 1
ATOM 3634 O O . ALA B 1 169 ? -28.319 -11.176 -4.610 1.00 124.60 169 ALA B O 1
ATOM 3636 N N . ALA B 1 170 ? -27.945 -10.231 -2.561 1.00 132.92 170 ALA B N 1
ATOM 3637 C CA . ALA B 1 170 ? -26.498 -10.538 -2.438 1.00 121.08 170 ALA B CA 1
ATOM 3638 C C . ALA B 1 170 ? -26.289 -11.987 -1.972 1.00 103.42 170 ALA B C 1
ATOM 3639 O O . ALA B 1 170 ? -27.005 -12.430 -1.050 1.00 85.59 170 ALA B O 1
ATOM 3641 N N . GLY B 1 171 ? -25.335 -12.687 -2.592 1.00 91.34 171 GLY B N 1
ATOM 3642 C CA . GLY B 1 171 ? -24.927 -14.057 -2.228 1.00 81.76 171 GLY B CA 1
ATOM 3643 C C . GLY B 1 171 ? -25.867 -15.116 -2.782 1.00 73.98 171 GLY B C 1
ATOM 3644 O O . GLY B 1 171 ? -25.789 -16.257 -2.295 1.00 67.97 171 GLY B O 1
ATOM 3645 N N . PHE B 1 172 ? -26.703 -14.768 -3.772 1.00 71.58 172 PHE B N 1
ATOM 3646 C CA . PHE B 1 172 ? -27.715 -15.664 -4.399 1.00 67.01 172 PHE B CA 1
ATOM 3647 C C . PHE B 1 172 ? -27.476 -15.743 -5.916 1.00 67.88 172 PHE B C 1
ATOM 3648 O O . PHE B 1 172 ? -27.264 -14.687 -6.548 1.00 69.13 172 PHE B O 1
ATOM 3656 N N . ASP B 1 173 ? -27.504 -16.964 -6.472 1.00 74.33 173 ASP B N 1
ATOM 3657 C CA . ASP B 1 173 ? -27.440 -17.252 -7.935 1.00 79.91 173 ASP B CA 1
ATOM 3658 C C . ASP B 1 173 ? -28.716 -16.719 -8.603 1.00 74.94 173 ASP B C 1
ATOM 3659 O O . ASP B 1 173 ? -28.601 -15.855 -9.498 1.00 79.13 173 ASP B O 1
ATOM 3664 N N . GLN B 1 174 ? -29.875 -17.237 -8.176 1.00 80.05 174 GLN B N 1
ATOM 3665 C CA . GLN B 1 174 ? -31.243 -16.848 -8.625 1.00 82.04 174 GLN B CA 1
ATOM 3666 C C . GLN B 1 174 ? -32.118 -16.612 -7.385 1.00 83.85 174 GLN B C 1
ATOM 3667 O O . GLN B 1 174 ? -32.006 -17.401 -6.429 1.00 80.98 174 GLN B O 1
ATOM 3673 N N . VAL B 1 175 ? -32.948 -15.564 -7.404 1.00 83.62 175 VAL B N 1
ATOM 3674 C CA . VAL B 1 175 ? -33.969 -15.288 -6.347 1.00 79.97 175 VAL B CA 1
ATOM 3675 C C . VAL B 1 175 ? -35.353 -15.569 -6.948 1.00 77.39 175 VAL B C 1
ATOM 3676 O O . VAL B 1 175 ? -35.612 -15.123 -8.088 1.00 76.57 175 VAL B O 1
ATOM 3680 N N . MET B 1 176 ? -36.184 -16.319 -6.214 1.00 78.85 176 MET B N 1
ATOM 3681 C CA . MET B 1 176 ? -37.534 -16.787 -6.637 1.00 82.75 176 MET B CA 1
ATOM 3682 C C . MET B 1 176 ? -38.602 -16.135 -5.749 1.00 82.49 176 MET B C 1
ATOM 3683 O O . MET B 1 176 ? -38.223 -15.435 -4.799 1.00 89.20 176 MET B O 1
ATOM 3688 N N . THR B 1 177 ? -39.886 -16.363 -6.055 1.00 80.84 177 THR B N 1
ATOM 3689 C CA . THR B 1 177 ? -41.069 -15.700 -5.426 1.00 68.50 177 THR B CA 1
ATOM 3690 C C . THR B 1 177 ? -41.733 -16.671 -4.434 1.00 73.23 177 THR B C 1
ATOM 3691 O O . THR B 1 177 ? -41.448 -17.874 -4.551 1.00 67.81 177 THR B O 1
ATOM 3695 N N . ASP B 1 178 ? -42.581 -16.181 -3.505 1.00 77.53 178 ASP B N 1
ATOM 3696 C CA . ASP B 1 178 ? -43.089 -16.972 -2.340 1.00 72.77 178 ASP B CA 1
ATOM 3697 C C . ASP B 1 178 ? -44.297 -17.843 -2.736 1.00 75.32 178 ASP B C 1
ATOM 3698 O O . ASP B 1 178 ? -44.863 -18.503 -1.817 1.00 74.50 178 ASP B O 1
ATOM 3703 N N . VAL B 1 179 ? -44.691 -17.862 -4.020 1.00 77.19 179 VAL B N 1
ATOM 3704 C CA . VAL B 1 179 ? -45.666 -18.863 -4.563 1.00 66.81 179 VAL B CA 1
ATOM 3705 C C . VAL B 1 179 ? -44.893 -20.001 -5.244 1.00 61.44 179 VAL B C 1
ATOM 3706 O O . VAL B 1 179 ? -45.386 -21.161 -5.174 1.00 55.50 179 VAL B O 1
ATOM 3710 N N . ALA B 1 180 ? -43.727 -19.702 -5.838 1.00 57.27 180 ALA B N 1
ATOM 3711 C CA . ALA B 1 180 ? -42.718 -20.708 -6.262 1.00 49.68 180 ALA B CA 1
ATOM 3712 C C . ALA B 1 180 ? -41.951 -21.182 -5.018 1.00 45.37 180 ALA B C 1
ATOM 3713 O O . ALA B 1 180 ? -40.716 -21.319 -5.091 1.00 45.60 180 ALA B O 1
ATOM 3715 N N . THR B 1 181 ? -42.687 -21.416 -3.921 1.00 43.56 181 THR B N 1
ATOM 3716 C CA . THR B 1 181 ? -42.199 -21.901 -2.601 1.00 44.36 181 THR B CA 1
ATOM 3717 C C . THR B 1 181 ? -41.965 -23.414 -2.691 1.00 48.59 181 THR B C 1
ATOM 3718 O O . THR B 1 181 ? -40.976 -23.903 -2.096 1.00 52.42 181 THR B O 1
ATOM 3722 N N . HIS B 1 182 ? -42.871 -24.105 -3.398 1.00 48.34 182 HIS B N 1
ATOM 3723 C CA . HIS B 1 182 ? -42.877 -25.571 -3.646 1.00 45.96 182 HIS B CA 1
ATOM 3724 C C . HIS B 1 182 ? -41.808 -25.919 -4.703 1.00 44.98 182 HIS B C 1
ATOM 3725 O O . HIS B 1 182 ? -41.290 -27.061 -4.664 1.00 42.66 182 HIS B O 1
ATOM 3732 N N . GLU B 1 183 ? -41.477 -24.970 -5.597 1.00 43.54 183 GLU B N 1
ATOM 3733 C CA . GLU B 1 183 ? -40.401 -25.065 -6.638 1.00 41.47 183 GLU B CA 1
ATOM 3734 C C . GLU B 1 183 ? -39.030 -25.018 -5.960 1.00 41.73 183 GLU B C 1
ATOM 3735 O O . GLU B 1 183 ? -38.150 -25.809 -6.355 1.00 40.68 183 GLU B O 1
ATOM 3741 N N . ALA B 1 184 ? -38.874 -24.095 -5.006 1.00 42.17 184 ALA B N 1
ATOM 3742 C CA . ALA B 1 184 ? -37.687 -23.925 -4.137 1.00 40.01 184 ALA B CA 1
ATOM 3743 C C . ALA B 1 184 ? -37.516 -25.172 -3.260 1.00 38.70 184 ALA B C 1
ATOM 3744 O O . ALA B 1 184 ? -36.399 -25.713 -3.244 1.00 41.13 184 ALA B O 1
ATOM 3746 N N . ALA B 1 185 ? -38.587 -25.613 -2.587 1.00 34.78 185 ALA B N 1
ATOM 3747 C CA . ALA B 1 185 ? -38.630 -26.823 -1.727 1.00 31.01 185 ALA B CA 1
ATOM 3748 C C . ALA B 1 185 ? -38.315 -28.086 -2.553 1.00 29.82 185 ALA B C 1
ATOM 3749 O O . ALA B 1 185 ? -37.595 -28.967 -2.036 1.00 27.57 185 ALA B O 1
ATOM 3751 N N . GLY B 1 186 ? -38.820 -28.166 -3.793 1.00 28.47 186 GLY B N 1
ATOM 3752 C CA . GLY B 1 186 ? -38.636 -29.313 -4.709 1.00 30.22 186 GLY B CA 1
ATOM 3753 C C . GLY B 1 186 ? -37.195 -29.488 -5.178 1.00 31.89 186 GLY B C 1
ATOM 3754 O O . GLY B 1 186 ? -36.781 -30.652 -5.375 1.00 32.80 186 GLY B O 1
ATOM 3755 N N . ARG B 1 187 ? -36.463 -28.382 -5.377 1.00 34.08 187 ARG B N 1
ATOM 3756 C CA . ARG B 1 187 ? -35.044 -28.351 -5.853 1.00 34.11 187 ARG B CA 1
ATOM 3757 C C . ARG B 1 187 ? -34.066 -28.394 -4.665 1.00 34.38 187 ARG B C 1
ATOM 3758 O O . ARG B 1 187 ? -32.860 -28.608 -4.909 1.00 31.91 187 ARG B O 1
ATOM 3766 N N . ALA B 1 188 ? -34.568 -28.213 -3.435 1.00 36.75 188 ALA B N 1
ATOM 3767 C CA . ALA B 1 188 ? -33.772 -28.007 -2.199 1.00 40.27 188 ALA B CA 1
ATOM 3768 C C . ALA B 1 188 ? -33.092 -29.313 -1.758 1.00 44.58 188 ALA B C 1
ATOM 3769 O O . ALA B 1 188 ? -33.763 -30.380 -1.777 1.00 42.62 188 ALA B O 1
ATOM 3771 N N . ASP B 1 189 ? -31.804 -29.211 -1.393 1.00 48.18 189 ASP B N 1
ATOM 3772 C CA . ASP B 1 189 ? -31.030 -30.196 -0.580 1.00 46.88 189 ASP B CA 1
ATOM 3773 C C . ASP B 1 189 ? -30.838 -29.645 0.842 1.00 46.76 189 ASP B C 1
ATOM 3774 O O . ASP B 1 189 ? -30.583 -30.462 1.760 1.00 40.58 189 ASP B O 1
ATOM 3779 N N . VAL B 1 190 ? -30.923 -28.314 1.003 1.00 50.30 190 VAL B N 1
ATOM 3780 C CA . VAL B 1 190 ? -3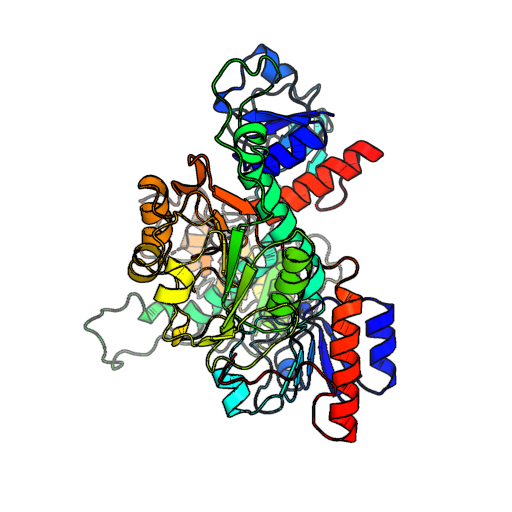1.038 -27.607 2.319 1.00 51.91 190 VAL B CA 1
ATOM 3781 C C . VAL B 1 190 ? -32.083 -26.482 2.196 1.00 59.07 190 VAL B C 1
ATOM 3782 O O . VAL B 1 190 ? -32.060 -25.767 1.166 1.00 63.64 190 VAL B O 1
ATOM 3786 N N . VAL B 1 191 ? -32.967 -26.349 3.203 1.00 66.37 191 VAL B N 1
ATOM 3787 C CA . VAL B 1 191 ? -33.984 -25.257 3.353 1.00 63.96 191 VAL B CA 1
ATOM 3788 C C . VAL B 1 191 ? -33.682 -24.480 4.645 1.00 69.07 191 VAL B C 1
ATOM 3789 O O . VAL B 1 191 ? -33.390 -25.131 5.674 1.00 64.84 191 VAL B O 1
ATOM 3793 N N . ILE B 1 192 ? -33.758 -23.143 4.591 1.00 77.15 192 ILE B N 1
ATOM 3794 C CA . ILE B 1 192 ? -33.313 -22.223 5.686 1.00 73.89 192 ILE B CA 1
ATOM 3795 C C . ILE B 1 192 ? -34.395 -21.161 5.938 1.00 74.27 192 ILE B C 1
ATOM 3796 O O . ILE B 1 192 ? -34.458 -20.186 5.172 1.00 55.58 192 ILE B O 1
ATOM 3801 N N . ASN B 1 193 ? -35.204 -21.346 6.988 1.00 83.93 193 ASN B N 1
ATOM 3802 C CA . ASN B 1 193 ? -36.243 -20.376 7.437 1.00 83.87 193 ASN B CA 1
ATOM 3803 C C . ASN B 1 193 ? -35.542 -19.163 8.065 1.00 93.42 193 ASN B C 1
ATOM 3804 O O . ASN B 1 193 ? -34.915 -19.323 9.136 1.00 90.93 193 ASN B O 1
ATOM 3809 N N . ALA B 1 194 ? -35.638 -18.009 7.394 1.00 100.81 194 ALA B N 1
ATOM 3810 C CA . ALA B 1 194 ? -35.237 -16.668 7.888 1.00 93.80 194 ALA B CA 1
ATOM 3811 C C . ALA B 1 194 ? -36.382 -15.666 7.654 1.00 101.56 194 ALA B C 1
ATOM 3812 O O . ALA B 1 194 ? -36.083 -14.468 7.440 1.00 102.50 194 ALA B O 1
ATOM 3814 N N . LEU B 1 195 ? -37.641 -16.138 7.705 1.00 95.32 195 LEU B N 1
ATOM 3815 C CA . LEU B 1 195 ? -38.879 -15.339 7.447 1.00 82.93 195 LEU B CA 1
ATOM 3816 C C . LEU B 1 195 ? -39.373 -14.702 8.744 1.00 83.01 195 LEU B C 1
ATOM 3817 O O . LEU B 1 195 ? -39.403 -15.372 9.776 1.00 81.93 195 LEU B O 1
ATOM 3822 N N . PRO B 1 196 ? -39.792 -13.411 8.726 1.00 79.51 196 PRO B N 1
ATOM 3823 C CA . PRO B 1 196 ? -40.401 -12.776 9.896 1.00 74.50 196 PRO B CA 1
ATOM 3824 C C . PRO B 1 196 ? -41.874 -13.197 10.043 1.00 76.82 196 PRO B C 1
ATOM 3825 O O . PRO B 1 196 ? -42.521 -13.394 9.017 1.00 81.91 196 PRO B O 1
ATOM 3829 N N . LEU B 1 197 ? -42.364 -13.327 11.286 1.00 74.32 197 LEU B N 1
ATOM 3830 C CA . LEU B 1 197 ? -43.727 -13.859 11.585 1.00 71.76 197 LEU B CA 1
ATOM 3831 C C . LEU B 1 197 ? -44.774 -12.795 11.224 1.00 62.84 197 LEU B C 1
ATOM 3832 O O . LEU B 1 197 ? -44.876 -11.783 11.961 1.00 65.15 197 LEU B O 1
ATOM 3837 N N . THR B 1 198 ? -45.511 -13.034 10.130 1.00 55.50 198 THR B N 1
ATOM 3838 C CA . THR B 1 198 ? -46.674 -12.228 9.657 1.00 47.17 198 THR B CA 1
ATOM 3839 C C . THR B 1 198 ? -47.868 -13.170 9.465 1.00 43.84 198 THR B C 1
ATOM 3840 O O . THR B 1 198 ? -47.678 -14.383 9.384 1.00 42.03 198 THR B O 1
ATOM 3844 N N . PRO B 1 199 ? -49.130 -12.669 9.416 1.00 40.76 199 PRO B N 1
ATOM 3845 C CA . PRO B 1 199 ? -50.299 -13.523 9.173 1.00 38.82 199 PRO B CA 1
ATOM 3846 C C . PRO B 1 199 ? -50.092 -14.530 8.028 1.00 39.00 199 PRO B C 1
ATOM 3847 O O . PRO B 1 199 ? -50.392 -15.703 8.222 1.00 36.76 199 PRO B O 1
ATOM 3851 N N . ASP B 1 200 ? -49.575 -14.055 6.886 1.00 39.38 200 ASP B N 1
ATOM 3852 C CA . ASP B 1 200 ? -49.215 -14.869 5.687 1.00 38.61 200 ASP B CA 1
ATOM 3853 C C . ASP B 1 200 ? -48.207 -15.961 6.068 1.00 40.87 200 ASP B C 1
ATOM 3854 O O . ASP B 1 200 ? -48.471 -17.137 5.750 1.00 44.53 200 ASP B O 1
ATOM 3859 N N . THR B 1 201 ? -47.098 -15.581 6.715 1.00 39.59 201 THR B N 1
ATOM 3860 C CA . THR B 1 201 ? -45.954 -16.481 7.042 1.00 38.19 201 THR B CA 1
ATOM 3861 C C . THR B 1 201 ? -46.286 -17.376 8.248 1.00 39.33 201 THR B C 1
ATOM 3862 O O . THR B 1 201 ? -45.472 -18.300 8.524 1.00 39.72 201 THR B O 1
ATOM 3866 N N . LYS B 1 202 ? -47.404 -17.111 8.948 1.00 36.74 202 LYS B N 1
ATOM 3867 C CA . LYS B 1 202 ? -47.928 -17.946 10.071 1.00 31.43 202 LYS B CA 1
ATOM 3868 C C . LYS B 1 202 ? -48.344 -19.315 9.517 1.00 32.14 202 LYS B C 1
ATOM 3869 O O . LYS B 1 202 ? -49.368 -19.371 8.792 1.00 31.41 202 LYS B O 1
ATOM 3875 N N . HIS B 1 203 ? -47.577 -20.362 9.864 1.00 34.18 203 HIS B N 1
ATOM 3876 C CA . HIS B 1 203 ? -47.692 -21.752 9.340 1.00 35.50 203 HIS B CA 1
ATOM 3877 C C . HIS B 1 203 ? -47.472 -21.743 7.814 1.00 36.54 203 HIS B C 1
ATOM 3878 O O . HIS B 1 203 ? -48.365 -22.217 7.067 1.00 37.76 203 HIS B O 1
ATOM 3885 N N . PHE B 1 204 ? -46.322 -21.215 7.371 1.00 37.96 204 PHE B N 1
ATOM 3886 C CA . PHE B 1 204 ? -45.862 -21.168 5.952 1.00 38.37 204 PHE B CA 1
ATOM 3887 C C . PHE B 1 204 ? -45.121 -22.475 5.614 1.00 35.68 204 PHE B C 1
ATOM 3888 O O . PHE B 1 204 ? -45.198 -22.949 4.454 1.00 31.44 204 PHE B O 1
ATOM 3896 N N . TYR B 1 205 ? -44.404 -23.023 6.604 1.00 38.01 205 TYR B N 1
ATOM 3897 C CA . TYR B 1 205 ? -43.798 -24.382 6.591 1.00 39.84 205 TYR B CA 1
ATOM 3898 C C . TYR B 1 205 ? -44.789 -25.335 7.261 1.00 41.20 205 TYR B C 1
ATOM 3899 O O . TYR B 1 205 ? -44.478 -25.943 8.311 1.00 43.79 205 TYR B O 1
ATOM 3908 N N . ASP B 1 206 ? -45.977 -25.412 6.661 1.00 46.66 206 ASP B N 1
ATOM 3909 C CA . ASP B 1 206 ? -47.092 -26.292 7.088 1.00 49.11 206 ASP B CA 1
ATOM 3910 C C . ASP B 1 206 ? -46.926 -27.633 6.372 1.00 52.22 206 ASP B C 1
ATOM 3911 O O . ASP B 1 206 ? -45.870 -27.849 5.718 1.00 49.27 206 ASP B O 1
ATOM 3916 N N . GLU B 1 207 ? -47.944 -28.483 6.516 1.00 54.00 207 GLU B N 1
ATOM 3917 C CA . GLU B 1 207 ? -48.134 -29.779 5.816 1.00 52.41 207 GLU B CA 1
ATOM 3918 C C . GLU B 1 207 ? -47.644 -29.677 4.357 1.00 56.83 207 GLU B C 1
ATOM 3919 O O . GLU B 1 207 ? -46.655 -30.370 4.020 1.00 60.22 207 GLU B O 1
ATOM 3925 N N . ALA B 1 208 ? -48.266 -28.800 3.553 1.00 56.22 208 ALA B N 1
ATOM 3926 C CA . ALA B 1 208 ? -48.169 -28.722 2.068 1.00 54.98 208 ALA B CA 1
ATOM 3927 C C . ALA B 1 208 ? -46.720 -28.513 1.584 1.00 53.12 208 ALA B C 1
ATOM 3928 O O . ALA B 1 208 ? -46.325 -29.180 0.585 1.00 44.29 208 ALA B O 1
ATOM 3930 N N . PHE B 1 209 ? -45.978 -27.606 2.245 1.00 57.90 209 PHE B N 1
ATOM 3931 C CA . PHE B 1 209 ? -44.581 -27.185 1.926 1.00 54.10 209 PHE B CA 1
ATOM 3932 C C . PHE B 1 209 ? -43.668 -28.411 1.758 1.00 54.01 209 PHE B C 1
ATOM 3933 O O . PHE B 1 209 ? -42.951 -28.499 0.721 1.00 59.53 209 PHE B O 1
ATOM 3941 N N . PHE B 1 210 ? -43.700 -29.318 2.748 1.00 50.05 210 PHE B N 1
ATOM 3942 C CA . PHE B 1 210 ? -42.762 -30.463 2.923 1.00 40.91 210 PHE B CA 1
ATOM 3943 C C . PHE B 1 210 ? -42.985 -31.534 1.839 1.00 39.05 210 PHE B C 1
ATOM 3944 O O . PHE B 1 210 ? -42.116 -32.433 1.721 1.00 35.97 210 PHE B O 1
ATOM 3952 N N . ALA B 1 211 ? -44.100 -31.452 1.089 1.00 36.13 211 ALA B N 1
ATOM 3953 C CA . ALA B 1 211 ? -44.504 -32.419 0.033 1.00 32.45 211 ALA B CA 1
ATOM 3954 C C . ALA B 1 211 ? -43.758 -32.115 -1.268 1.00 30.52 211 ALA B C 1
ATOM 3955 O O . ALA B 1 211 ? -43.218 -33.056 -1.893 1.00 30.41 211 ALA B O 1
ATOM 3957 N N . ALA B 1 212 ? -43.786 -30.847 -1.681 1.00 29.76 212 ALA B N 1
ATOM 3958 C CA . ALA B 1 212 ? -42.971 -30.314 -2.796 1.00 27.61 212 ALA B CA 1
ATOM 3959 C C . ALA B 1 212 ? -41.505 -30.701 -2.573 1.00 26.32 212 ALA B C 1
ATOM 3960 O O . ALA B 1 212 ? -40.855 -31.092 -3.559 1.00 28.19 212 ALA B O 1
ATOM 3962 N N . ALA B 1 213 ? -41.036 -30.624 -1.317 1.00 22.84 213 ALA B N 1
ATOM 3963 C CA . ALA B 1 213 ? -39.688 -31.036 -0.861 1.00 21.50 213 ALA B CA 1
ATOM 3964 C C . ALA B 1 213 ? -39.520 -32.554 -1.051 1.00 21.56 213 ALA B C 1
ATOM 3965 O O . ALA B 1 213 ? -39.770 -33.325 -0.085 1.00 21.25 213 ALA B O 1
ATOM 3967 N N . SER B 1 214 ? -39.111 -32.951 -2.267 1.00 21.80 214 SER B N 1
ATOM 3968 C CA . SER B 1 214 ? -38.904 -34.356 -2.722 1.00 21.43 214 SER B CA 1
ATOM 3969 C C . SER B 1 214 ? -37.513 -34.858 -2.301 1.00 22.47 214 SER B C 1
ATOM 3970 O O . SER B 1 214 ? -37.418 -36.021 -1.807 1.00 22.49 214 SER B O 1
ATOM 3973 N N . LYS B 1 215 ? -36.478 -34.018 -2.478 1.00 24.00 215 LYS B N 1
ATOM 3974 C CA . LYS B 1 215 ? -35.055 -34.347 -2.176 1.00 23.52 215 LYS B CA 1
ATOM 3975 C C . LYS B 1 215 ? -34.827 -34.279 -0.658 1.00 25.82 215 LYS B C 1
ATOM 3976 O O . LYS B 1 215 ? -33.690 -33.945 -0.251 1.00 29.23 215 LYS B O 1
ATOM 3982 N N . GLN B 1 216 ? -35.872 -34.546 0.141 1.00 25.33 216 GLN B N 1
ATOM 3983 C CA . GLN B 1 216 ? -35.815 -34.783 1.610 1.00 24.10 216 GLN B CA 1
ATOM 3984 C C . GLN B 1 216 ? -34.810 -33.830 2.245 1.00 26.96 216 GLN B C 1
ATOM 3985 O O . GLN B 1 216 ? -33.884 -34.261 2.923 1.00 27.41 216 GLN B O 1
ATOM 3991 N N . PRO B 1 217 ? -34.969 -32.501 2.052 1.00 30.72 217 PRO B N 1
ATOM 3992 C CA . PRO B 1 217 ? -33.941 -31.526 2.441 1.00 35.21 217 PRO B CA 1
ATOM 3993 C C . PRO B 1 217 ? -33.746 -31.264 3.949 1.00 39.31 217 PRO B C 1
ATOM 3994 O O . PRO B 1 217 ? -34.712 -31.289 4.688 1.00 35.39 217 PRO B O 1
ATOM 3998 N N . LEU B 1 218 ? -32.497 -31.002 4.363 1.00 45.57 218 LEU B N 1
ATOM 3999 C CA . LEU B 1 218 ? -32.140 -30.528 5.734 1.00 46.18 218 LEU B CA 1
ATOM 4000 C C . LEU B 1 218 ? -32.756 -29.136 5.962 1.00 52.30 218 LEU B C 1
ATOM 4001 O O . LEU B 1 218 ? -32.228 -28.142 5.410 1.00 53.79 218 LEU B O 1
ATOM 4006 N N . PHE B 1 219 ? -33.841 -29.087 6.740 1.00 58.11 219 PHE B N 1
ATOM 4007 C CA . PHE B 1 219 ? -34.638 -27.870 7.062 1.00 59.57 219 PHE B CA 1
ATOM 4008 C C . PHE B 1 219 ? -34.015 -27.166 8.276 1.00 64.80 219 PHE B C 1
ATOM 4009 O O . PHE B 1 219 ? -33.735 -27.835 9.281 1.00 58.49 219 PHE B O 1
ATOM 4017 N N . ILE B 1 220 ? -33.795 -25.850 8.191 1.00 67.91 220 ILE B N 1
ATOM 4018 C CA . ILE B 1 220 ? -33.168 -25.041 9.285 1.00 62.07 220 ILE B CA 1
ATOM 4019 C C . ILE B 1 220 ? -34.137 -23.921 9.700 1.00 66.01 220 ILE B C 1
ATOM 4020 O O . ILE B 1 220 ? -34.475 -23.071 8.843 1.00 63.39 220 ILE B O 1
ATOM 4025 N N . ASN B 1 221 ? -34.570 -23.943 10.969 1.00 72.53 221 ASN B N 1
ATOM 4026 C CA . ASN B 1 221 ? -35.479 -22.945 11.605 1.00 74.24 221 ASN B CA 1
ATOM 4027 C C . ASN B 1 221 ? -34.642 -22.008 12.493 1.00 73.32 221 ASN B C 1
ATOM 4028 O O . ASN B 1 221 ? -34.377 -22.371 13.661 1.00 68.65 221 ASN B O 1
ATOM 4033 N N . ILE B 1 222 ? -34.224 -20.864 11.930 1.00 72.29 222 ILE B N 1
ATOM 4034 C CA . ILE B 1 222 ? -33.531 -19.736 12.634 1.00 66.59 222 ILE B CA 1
ATOM 4035 C C . ILE B 1 222 ? -34.423 -18.485 12.614 1.00 68.16 222 ILE B C 1
ATOM 4036 O O . ILE B 1 222 ? -34.051 -17.500 13.296 1.00 56.20 222 ILE B O 1
ATOM 4041 N N . GLY B 1 223 ? -35.536 -18.527 11.864 1.00 71.06 223 GLY B N 1
ATOM 4042 C CA . GLY B 1 223 ? -36.544 -17.450 11.766 1.00 69.96 223 GLY B CA 1
ATOM 4043 C C . GLY B 1 223 ? -37.460 -17.428 12.983 1.00 68.59 223 GLY B C 1
ATOM 4044 O O . GLY B 1 223 ? -37.014 -16.939 14.055 1.00 69.22 223 GLY B O 1
ATOM 4045 N N . ARG B 1 224 ? -38.697 -17.922 12.831 1.00 62.97 224 ARG B N 1
ATOM 4046 C CA . ARG B 1 224 ? -39.699 -18.015 13.931 1.00 61.63 224 ARG B CA 1
ATOM 4047 C C . ARG B 1 224 ? -40.270 -19.440 13.985 1.00 57.68 224 ARG B C 1
ATOM 4048 O O . ARG B 1 224 ? -40.230 -20.150 12.951 1.00 49.63 224 ARG B O 1
ATOM 4056 N N . GLY B 1 225 ? -40.762 -19.838 15.165 1.00 58.41 225 GLY B N 1
ATOM 4057 C CA . GLY B 1 225 ? -41.468 -21.113 15.406 1.00 53.16 225 GLY B CA 1
ATOM 4058 C C . GLY B 1 225 ? -42.864 -21.114 14.783 1.00 49.03 225 GLY B C 1
ATOM 4059 O O . GLY B 1 225 ? -43.159 -21.968 13.947 1.00 52.63 225 GLY B O 1
ATOM 4060 N N . PRO B 1 226 ? -43.757 -20.162 15.166 1.00 48.88 226 PRO B N 1
ATOM 4061 C CA . PRO B 1 226 ? -45.130 -20.122 14.651 1.00 48.53 226 PRO B CA 1
ATOM 4062 C C . PRO B 1 226 ? -45.236 -20.096 13.114 1.00 49.31 226 PRO B C 1
ATOM 4063 O O . PRO B 1 226 ? -46.288 -20.478 12.604 1.00 45.18 226 PRO B O 1
ATOM 4067 N N . SER B 1 227 ? -44.170 -19.651 12.430 1.00 50.48 227 SER B N 1
ATOM 4068 C CA . SER B 1 227 ? -44.016 -19.694 10.947 1.00 51.99 227 SER B CA 1
ATOM 4069 C C . SER B 1 227 ? -43.986 -21.147 10.449 1.00 57.83 227 SER B C 1
ATOM 4070 O O . SER B 1 227 ? -44.275 -21.357 9.242 1.00 59.62 227 SER B O 1
ATOM 4073 N N . VAL B 1 228 ? -43.633 -22.094 11.338 1.00 67.32 228 VAL B N 1
ATOM 4074 C CA . VAL B 1 228 ? -43.685 -23.576 11.117 1.00 64.26 228 VAL B CA 1
ATOM 4075 C C . VAL B 1 228 ? -44.924 -24.152 11.827 1.00 68.78 228 VAL B C 1
ATOM 4076 O O . VAL B 1 228 ? -45.190 -23.756 12.991 1.00 68.78 228 VAL B O 1
ATOM 4080 N N . ASP B 1 229 ? -45.660 -25.042 11.145 1.00 68.30 229 ASP B N 1
ATOM 4081 C CA . ASP B 1 229 ? -46.674 -25.941 11.766 1.00 63.25 229 ASP B CA 1
ATOM 4082 C C . ASP B 1 229 ? -45.931 -27.182 12.272 1.00 65.08 229 ASP B C 1
ATOM 4083 O O . ASP B 1 229 ? -45.319 -27.891 11.445 1.00 60.27 229 ASP B O 1
ATOM 4088 N N . MET B 1 230 ? -45.973 -27.408 13.588 1.00 65.96 230 MET B N 1
ATOM 4089 C CA . MET B 1 230 ? -45.030 -28.292 14.330 1.00 63.03 230 MET B CA 1
ATOM 4090 C C . MET B 1 230 ? -45.519 -29.745 14.284 1.00 49.88 230 MET B C 1
ATOM 4091 O O . MET B 1 230 ? -44.661 -30.656 14.335 1.00 45.67 230 MET B O 1
ATOM 4096 N N . ALA B 1 231 ? -46.840 -29.940 14.212 1.00 43.34 231 ALA B N 1
ATOM 4097 C CA . ALA B 1 231 ? -47.495 -31.241 13.938 1.00 37.43 231 ALA B CA 1
ATOM 4098 C C . ALA B 1 231 ? -47.157 -31.680 12.504 1.00 35.48 231 ALA B C 1
ATOM 4099 O O . ALA B 1 231 ? -46.895 -32.896 12.302 1.00 30.71 231 ALA B O 1
ATOM 4101 N N . ALA B 1 232 ? -47.134 -30.718 11.565 1.00 33.73 232 ALA B N 1
ATOM 4102 C CA . ALA B 1 232 ? -46.836 -30.903 10.120 1.00 33.19 232 ALA B CA 1
ATOM 4103 C C . ALA B 1 232 ? -45.321 -30.998 9.869 1.00 32.98 232 ALA B C 1
ATOM 4104 O O . ALA B 1 232 ? -44.933 -31.612 8.846 1.00 35.95 232 ALA B O 1
ATOM 4106 N N . LEU B 1 233 ? -44.500 -30.396 10.741 1.00 33.17 233 LEU B N 1
ATOM 4107 C CA . LEU B 1 233 ? -43.029 -30.643 10.808 1.00 31.79 233 LEU B CA 1
ATOM 4108 C C . LEU B 1 233 ? -42.795 -32.054 11.370 1.00 30.19 233 LEU B C 1
ATOM 4109 O O . LEU B 1 233 ? -42.319 -32.908 10.589 1.00 29.36 233 LEU B O 1
ATOM 4114 N N . THR B 1 234 ? -43.137 -32.278 12.655 1.00 30.59 234 THR B N 1
ATOM 4115 C CA . THR B 1 234 ? -42.977 -33.564 13.410 1.00 25.69 234 THR B CA 1
ATOM 4116 C C . THR B 1 234 ? -43.352 -34.760 12.516 1.00 21.47 234 THR B C 1
ATOM 4117 O O . THR B 1 234 ? -42.589 -35.759 12.509 1.00 20.68 234 THR B O 1
ATOM 4121 N N . GLN B 1 235 ? -44.480 -34.659 11.803 1.00 17.31 235 GLN B N 1
ATOM 4122 C CA . GLN B 1 235 ? -45.000 -35.721 10.900 1.00 15.13 235 GLN B CA 1
ATOM 4123 C C . GLN B 1 235 ? -44.063 -35.928 9.698 1.00 10.48 235 GLN B C 1
ATOM 4124 O O . GLN B 1 235 ? -43.545 -37.048 9.561 1.00 11.69 235 GLN B O 1
ATOM 4130 N N . ALA B 1 236 ? -43.865 -34.891 8.863 1.00 5.93 236 ALA B N 1
ATOM 4131 C CA . ALA B 1 236 ? -43.026 -34.880 7.629 1.00 2.78 236 ALA B CA 1
ATOM 4132 C C . ALA B 1 236 ? -41.636 -35.488 7.870 1.00 0.56 236 ALA B C 1
ATOM 4133 O O . ALA B 1 236 ? -41.017 -35.957 6.894 1.00 0.50 236 ALA B O 1
ATOM 4135 N N . LEU B 1 237 ? -41.155 -35.424 9.118 1.00 0.50 237 LEU B N 1
ATOM 4136 C CA . LEU B 1 237 ? -39.865 -35.994 9.606 1.00 0.50 237 LEU B CA 1
ATOM 4137 C C . LEU B 1 237 ? -39.968 -37.520 9.681 1.00 0.50 237 LEU B C 1
ATOM 4138 O O . LEU B 1 237 ? -39.300 -38.208 8.867 1.00 0.50 237 LEU B O 1
ATOM 4143 N N . LYS B 1 238 ? -40.797 -38.028 10.600 1.00 0.50 238 LYS B N 1
ATOM 4144 C CA . LYS B 1 238 ? -41.056 -39.484 10.796 1.00 0.50 238 LYS B CA 1
ATOM 4145 C C . LYS B 1 238 ? -41.151 -40.171 9.419 1.00 0.50 238 LYS B C 1
ATOM 4146 O O . LYS B 1 238 ? -40.868 -41.372 9.321 1.00 0.50 238 LYS B O 1
ATOM 4152 N N . ASN B 1 239 ? -41.525 -39.422 8.382 1.00 0.50 239 ASN B N 1
ATOM 4153 C CA . ASN B 1 239 ? -41.968 -39.951 7.071 1.00 0.50 239 ASN B CA 1
ATOM 4154 C C . ASN B 1 239 ? -41.040 -39.456 5.958 1.00 0.50 239 ASN B C 1
ATOM 4155 O O . ASN B 1 239 ? -41.514 -39.402 4.792 1.00 0.50 239 ASN B O 1
ATOM 4160 N N . LYS B 1 240 ? -39.787 -39.123 6.291 1.00 0.50 240 LYS B N 1
ATOM 4161 C CA . LYS B 1 240 ? -38.697 -38.822 5.311 1.00 0.63 240 LYS B CA 1
ATOM 4162 C C . LYS B 1 240 ? -39.207 -37.884 4.203 1.00 1.22 240 LYS B C 1
ATOM 4163 O O . LYS B 1 240 ? -39.158 -38.278 3.006 1.00 1.51 240 LYS B O 1
ATOM 4169 N N . GLN B 1 241 ? -39.743 -36.723 4.597 1.00 2.67 241 GLN B N 1
ATOM 4170 C CA . GLN B 1 241 ? -40.057 -35.597 3.678 1.00 4.15 241 GLN B CA 1
ATOM 4171 C C . GLN B 1 241 ? -38.935 -34.569 3.795 1.00 5.93 241 GLN B C 1
ATOM 4172 O O . GLN B 1 241 ? -38.875 -33.673 2.918 1.00 6.65 241 GLN B O 1
ATOM 4178 N N . ILE B 1 242 ? -38.111 -34.709 4.847 1.00 8.24 242 ILE B N 1
ATOM 4179 C CA . ILE B 1 242 ? -36.886 -33.889 5.110 1.00 10.11 242 ILE B CA 1
ATOM 4180 C C . ILE B 1 242 ? -35.885 -34.711 5.949 1.00 14.16 242 ILE B C 1
ATOM 4181 O O . ILE B 1 242 ? -36.185 -34.957 7.152 1.00 15.43 242 ILE B O 1
ATOM 4186 N N . SER B 1 243 ? -34.728 -35.067 5.358 1.00 17.25 243 SER B N 1
ATOM 4187 C CA . SER B 1 243 ? -33.670 -35.986 5.890 1.00 18.46 243 SER B CA 1
ATOM 4188 C C . SER B 1 243 ? -33.164 -35.578 7.283 1.00 18.89 243 SER B C 1
ATOM 4189 O O . SER B 1 243 ? -32.986 -36.468 8.152 1.00 15.13 243 SER B O 1
ATOM 4192 N N . ALA B 1 244 ? -32.862 -34.289 7.457 1.00 20.13 244 ALA B N 1
ATOM 4193 C CA . ALA B 1 244 ? -32.475 -33.680 8.748 1.00 21.20 244 ALA B CA 1
ATOM 4194 C C . ALA B 1 244 ? -33.089 -32.276 8.852 1.00 27.17 244 ALA B C 1
ATOM 4195 O O . ALA B 1 244 ? -33.826 -31.895 7.916 1.00 30.82 244 ALA B O 1
ATOM 4197 N N . ALA B 1 245 ? -32.869 -31.568 9.965 1.00 33.21 245 ALA B N 1
ATOM 4198 C CA . ALA B 1 245 ? -33.431 -30.217 10.232 1.00 36.97 245 ALA B CA 1
ATOM 4199 C C . ALA B 1 245 ? -32.705 -29.577 11.418 1.00 40.41 245 ALA B C 1
ATOM 4200 O O . ALA B 1 245 ? -31.900 -30.296 12.042 1.00 34.65 245 ALA B O 1
ATOM 4202 N N . ALA B 1 246 ? -32.989 -28.292 11.700 1.00 48.21 246 ALA B N 1
ATOM 4203 C CA . ALA B 1 246 ? -32.351 -27.460 12.756 1.00 51.24 246 ALA B CA 1
ATOM 4204 C C . ALA B 1 246 ? -33.337 -26.398 13.276 1.00 53.96 246 ALA B C 1
ATOM 4205 O O . ALA B 1 246 ? -33.529 -25.365 12.575 1.00 59.27 246 ALA B O 1
ATOM 4207 N N . LEU B 1 247 ? -33.878 -26.605 14.487 1.00 57.37 247 LEU B N 1
ATOM 4208 C CA . LEU B 1 247 ? -34.961 -25.777 15.101 1.00 58.06 247 LEU B CA 1
ATOM 4209 C C . LEU B 1 247 ? -34.424 -24.929 16.262 1.00 56.90 247 LEU B C 1
ATOM 4210 O O . LEU B 1 247 ? -34.583 -25.346 17.429 1.00 58.90 247 LEU B O 1
ATOM 4215 N N . ASP B 1 248 ? -33.846 -23.766 15.935 1.00 51.99 248 ASP B N 1
ATOM 4216 C CA . ASP B 1 248 ? -33.339 -22.748 16.897 1.00 45.33 248 ASP B CA 1
ATOM 4217 C C . ASP B 1 248 ? -34.524 -22.157 17.683 1.00 42.47 248 ASP B C 1
ATOM 4218 O O . ASP B 1 248 ? -34.345 -21.807 18.883 1.00 39.15 248 ASP B O 1
ATOM 4223 N N . VAL B 1 249 ? -35.683 -22.055 17.018 1.00 36.89 249 VAL B N 1
ATOM 4224 C CA . VAL B 1 249 ? -36.982 -21.576 17.581 1.00 31.69 249 VAL B CA 1
ATOM 4225 C C . VAL B 1 249 ? -38.021 -22.691 17.403 1.00 27.94 249 VAL B C 1
ATOM 4226 O O . VAL B 1 249 ? -37.702 -23.701 16.721 1.00 23.66 249 VAL B O 1
ATOM 4230 N N . VAL B 1 250 ? -39.196 -22.519 18.020 1.00 26.03 250 VAL B N 1
ATOM 4231 C CA . VAL B 1 250 ? -40.294 -23.532 18.063 1.00 22.49 250 VAL B CA 1
ATOM 4232 C C . VAL B 1 250 ? -41.629 -22.807 18.303 1.00 22.34 250 VAL B C 1
ATOM 4233 O O . VAL B 1 250 ? -41.601 -21.572 18.557 1.00 20.68 2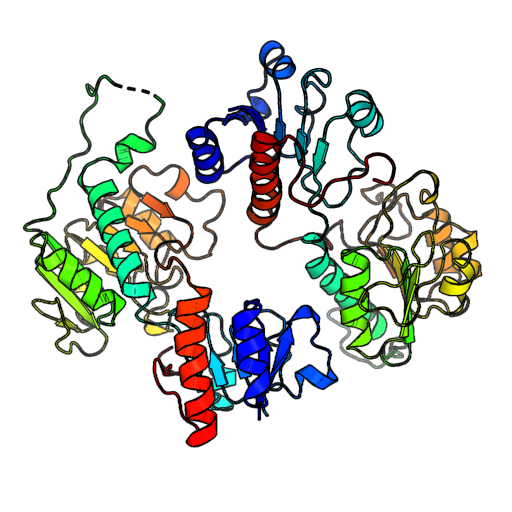50 VAL B O 1
ATOM 4237 N N . ASP B 1 251 ? -42.748 -23.536 18.194 1.00 22.12 251 ASP B N 1
ATOM 4238 C CA . ASP B 1 251 ? -44.122 -23.016 18.454 1.00 22.60 251 ASP B CA 1
ATOM 4239 C C . ASP B 1 251 ? -44.951 -24.089 19.165 1.00 24.59 251 ASP B C 1
ATOM 4240 O O . ASP B 1 251 ? -45.311 -25.096 18.552 1.00 25.83 251 ASP B O 1
ATOM 4245 N N . PRO B 1 252 ? -45.293 -23.926 20.470 1.00 24.24 252 PRO B N 1
ATOM 4246 C CA . PRO B 1 252 ? -44.899 -22.759 21.267 1.00 24.21 252 PRO B CA 1
ATOM 4247 C C . PRO B 1 252 ? -43.411 -22.758 21.659 1.00 25.42 252 PRO B C 1
ATOM 4248 O O . PRO B 1 252 ? -42.728 -23.760 21.446 1.00 24.88 252 PRO B O 1
ATOM 4252 N N . GLU B 1 253 ? -42.943 -21.640 22.221 1.00 27.79 253 GLU B N 1
ATOM 4253 C CA . GLU B 1 253 ? -41.608 -21.532 22.873 1.00 29.67 253 GLU B CA 1
ATOM 4254 C C . GLU B 1 253 ? -41.816 -21.162 24.342 1.00 33.05 253 GLU B C 1
ATOM 4255 O O . GLU B 1 253 ? -42.371 -20.106 24.640 1.00 38.13 253 GLU B O 1
ATOM 4261 N N . PRO B 1 254 ? -41.372 -22.000 25.309 1.00 34.26 254 PRO B N 1
ATOM 4262 C CA . PRO B 1 254 ? -40.425 -23.082 25.036 1.00 31.79 254 PRO B CA 1
ATOM 4263 C C . PRO B 1 254 ? -41.090 -24.270 24.331 1.00 31.72 254 PRO B C 1
ATOM 4264 O O . PRO B 1 254 ? -42.312 -24.389 24.425 1.00 24.16 254 PRO B O 1
ATOM 4268 N N . LEU B 1 255 ? -40.283 -25.119 23.689 1.00 31.76 255 LEU B N 1
ATOM 4269 C CA . LEU B 1 255 ? -40.695 -26.492 23.290 1.00 32.34 255 LEU B CA 1
ATOM 4270 C C . LEU B 1 255 ? -41.207 -27.226 24.536 1.00 37.47 255 LEU B C 1
ATOM 4271 O O . LEU B 1 255 ? -40.498 -27.262 25.547 1.00 38.34 255 LEU B O 1
ATOM 4276 N N . PRO B 1 256 ? -42.457 -27.767 24.538 1.00 38.17 256 PRO B N 1
ATOM 4277 C CA . PRO B 1 256 ? -43.023 -28.423 25.726 1.00 34.43 256 PRO B CA 1
ATOM 4278 C C . PRO B 1 256 ? -42.407 -29.793 26.059 1.00 33.70 256 PRO B C 1
ATOM 4279 O O . PRO B 1 256 ? -41.867 -30.432 25.152 1.00 29.34 256 PRO B O 1
ATOM 4283 N N . GLN B 1 257 ? -42.499 -30.230 27.328 1.00 32.04 257 GLN B N 1
ATOM 4284 C CA . GLN B 1 257 ? -41.784 -31.440 27.835 1.00 29.10 257 GLN B CA 1
ATOM 4285 C C . GLN B 1 257 ? -42.261 -32.708 27.111 1.00 27.89 257 GLN B C 1
ATOM 4286 O O . GLN B 1 257 ? -41.500 -33.705 27.138 1.00 32.43 257 GLN B O 1
ATOM 4292 N N . ASP B 1 258 ? -43.448 -32.669 26.491 1.00 24.88 258 ASP B N 1
ATOM 4293 C CA . ASP B 1 258 ? -44.027 -33.792 25.699 1.00 20.77 258 ASP B CA 1
ATOM 4294 C C . ASP B 1 258 ? -43.471 -33.833 24.275 1.00 17.95 258 ASP B C 1
ATOM 4295 O O . ASP B 1 258 ? -43.385 -34.957 23.745 1.00 18.04 258 ASP B O 1
ATOM 4300 N N . SER B 1 259 ? -43.134 -32.679 23.684 1.00 14.26 259 SER B N 1
ATOM 4301 C CA . SER B 1 259 ? -42.850 -32.517 22.226 1.00 11.63 259 SER B CA 1
ATOM 4302 C C . SER B 1 259 ? -42.093 -33.729 21.682 1.00 8.66 259 SER B C 1
ATOM 4303 O O . SER B 1 259 ? -41.116 -34.184 22.286 1.00 7.80 259 SER B O 1
ATOM 4306 N N . PRO B 1 260 ? -42.500 -34.267 20.506 1.00 7.08 260 PRO B N 1
ATOM 4307 C CA . PRO B 1 260 ? -41.811 -35.412 19.915 1.00 6.43 260 PRO B CA 1
ATOM 4308 C C . PRO B 1 260 ? -40.337 -35.096 19.630 1.00 6.01 260 PRO B C 1
ATOM 4309 O O . PRO B 1 260 ? -39.506 -35.996 19.741 1.00 5.43 260 PRO B O 1
ATOM 4313 N N . LEU B 1 261 ? -40.073 -33.820 19.337 1.00 5.59 261 LEU B N 1
ATOM 4314 C CA . LEU B 1 261 ? -38.795 -33.260 18.827 1.00 5.36 261 LEU B CA 1
ATOM 4315 C C . LEU B 1 261 ? -37.643 -33.524 19.814 1.00 5.85 261 LEU B C 1
ATOM 4316 O O . LEU B 1 261 ? -36.503 -33.653 19.319 1.00 5.94 261 LEU B O 1
ATOM 4321 N N . TRP B 1 262 ? -37.925 -33.627 21.124 1.00 6.54 262 TRP B N 1
ATOM 4322 C CA . TRP B 1 262 ? -36.939 -33.477 22.241 1.00 6.47 262 TRP B CA 1
ATOM 4323 C C . TRP B 1 262 ? -35.768 -34.462 22.144 1.00 4.30 262 TRP B C 1
ATOM 4324 O O . TRP B 1 262 ? -34.648 -33.999 21.937 1.00 4.29 262 TRP B O 1
ATOM 4335 N N . GLY B 1 263 ? -36.043 -35.742 22.412 1.00 2.90 263 GLY B N 1
ATOM 4336 C CA . GLY B 1 263 ? -35.188 -36.924 22.173 1.00 1.87 263 GLY B CA 1
ATOM 4337 C C . GLY B 1 263 ? -35.641 -37.572 20.894 1.00 1.47 263 GLY B C 1
ATOM 4338 O O . GLY B 1 263 ? -35.595 -38.822 20.797 1.00 1.49 263 GLY B O 1
ATOM 4339 N N . MET B 1 264 ? -36.122 -36.719 19.983 1.00 1.15 264 MET B N 1
ATOM 4340 C CA . MET B 1 264 ? -36.279 -37.026 18.553 1.00 0.99 264 MET B CA 1
ATOM 4341 C C . MET B 1 264 ? -34.892 -37.365 17.968 1.00 0.96 264 MET B C 1
ATOM 4342 O O . MET B 1 264 ? -33.888 -37.409 18.693 1.00 0.96 264 MET B O 1
ATOM 4347 N N . LEU B 1 269 ? -32.086 -29.221 18.500 1.00 118.42 269 LEU B N 1
ATOM 4348 C CA . LEU B 1 269 ? -32.873 -28.252 19.312 1.00 110.29 269 LEU B CA 1
ATOM 4349 C C . LEU B 1 269 ? -31.931 -27.392 20.163 1.00 122.32 269 LEU B C 1
ATOM 4350 O O . LEU B 1 269 ? -31.543 -27.838 21.273 1.00 116.82 269 LEU B O 1
ATOM 4355 N N . THR B 1 270 ? -31.607 -26.193 19.661 1.00 124.14 270 THR B N 1
ATOM 4356 C CA . THR B 1 270 ? -30.893 -25.126 20.413 1.00 114.60 270 THR B CA 1
ATOM 4357 C C . THR B 1 270 ? -31.906 -24.072 20.856 1.00 113.75 270 THR B C 1
ATOM 4358 O O . THR B 1 270 ? -32.817 -23.710 20.116 1.00 111.78 270 THR B O 1
ATOM 4362 N N . PRO B 1 271 ? -31.778 -23.549 22.093 1.00 115.49 271 PRO B N 1
ATOM 4363 C CA . PRO B 1 271 ? -32.871 -22.802 22.722 1.00 112.04 271 PRO B CA 1
ATOM 4364 C C . PRO B 1 271 ? -32.851 -21.285 22.456 1.00 110.50 271 PRO B C 1
ATOM 4365 O O . PRO B 1 271 ? -32.708 -20.514 23.387 1.00 114.45 271 PRO B O 1
ATOM 4369 N N . HIS B 1 272 ? -33.037 -20.892 21.193 1.00 108.03 272 HIS B N 1
ATOM 4370 C CA . HIS B 1 272 ? -32.899 -19.489 20.712 1.00 111.94 272 HIS B CA 1
ATOM 4371 C C . HIS B 1 272 ? -31.517 -18.971 21.137 1.00 115.07 272 HIS B C 1
ATOM 4372 O O . HIS B 1 272 ? -31.438 -18.222 22.142 1.00 109.03 272 HIS B O 1
ATOM 4379 N N . ILE B 1 273 ? -30.471 -19.410 20.424 1.00 113.35 273 ILE B N 1
ATOM 4380 C CA . ILE B 1 273 ? -29.044 -19.022 20.652 1.00 104.24 273 ILE B CA 1
ATOM 4381 C C . ILE B 1 273 ? -28.366 -18.587 19.338 1.00 95.74 273 ILE B C 1
ATOM 4382 O O . ILE B 1 273 ? -27.258 -18.014 19.437 1.00 86.72 273 ILE B O 1
ATOM 4387 N N . SER B 1 274 ? -28.978 -18.836 18.169 1.00 90.96 274 SER B N 1
ATOM 4388 C CA . SER B 1 274 ? -28.409 -18.521 16.826 1.00 86.50 274 SER B CA 1
ATOM 4389 C C . SER B 1 274 ? -28.225 -17.004 16.673 1.00 81.51 274 SER B C 1
ATOM 4390 O O . SER B 1 274 ? -27.232 -16.592 16.048 1.00 65.11 274 SER B O 1
ATOM 4393 N N . GLY B 1 275 ? -29.152 -16.210 17.224 1.00 80.08 275 GLY B N 1
ATOM 4394 C CA . GLY B 1 275 ? -29.107 -14.735 17.206 1.00 80.53 275 GLY B CA 1
ATOM 4395 C C . GLY B 1 275 ? -28.380 -14.157 18.412 1.00 80.27 275 GLY B C 1
ATOM 4396 O O . GLY B 1 275 ? -28.843 -13.114 18.919 1.00 76.24 275 GLY B O 1
ATOM 4397 N N . THR B 1 276 ? -27.294 -14.808 18.865 1.00 81.35 276 THR B N 1
ATOM 4398 C CA . THR B 1 276 ? -26.417 -14.351 19.987 1.00 71.97 276 THR B CA 1
ATOM 4399 C C . THR B 1 276 ? -25.245 -13.545 19.412 1.00 62.15 276 THR B C 1
ATOM 4400 O O . THR B 1 276 ? -24.737 -13.940 18.347 1.00 55.77 276 THR B O 1
ATOM 4404 N N . VAL B 1 277 ? -24.833 -12.463 20.090 1.00 58.38 277 VAL B N 1
ATOM 4405 C CA . VAL B 1 277 ? -23.843 -11.461 19.577 1.00 58.31 277 VAL B CA 1
ATOM 4406 C C . VAL B 1 277 ? -22.855 -11.112 20.694 1.00 62.55 277 VAL B C 1
ATOM 4407 O O . VAL B 1 277 ? -23.275 -10.599 21.738 1.00 64.95 277 VAL B O 1
ATOM 4411 N N . PRO B 1 278 ? -21.528 -11.381 20.515 1.00 57.79 278 PRO B N 1
ATOM 4412 C CA . PRO B 1 278 ? -20.500 -10.925 21.458 1.00 50.90 278 PRO B CA 1
ATOM 4413 C C . PRO B 1 278 ? -20.407 -9.392 21.545 1.00 54.21 278 PRO B C 1
ATOM 4414 O O . PRO B 1 278 ? -19.975 -8.777 20.573 1.00 47.41 278 PRO B O 1
ATOM 4418 N N . GLN B 1 279 ? -20.796 -8.839 22.704 1.00 53.16 279 GLN B N 1
ATOM 4419 C CA . GLN B 1 279 ? -20.940 -7.383 22.972 1.00 52.35 279 GLN B CA 1
ATOM 4420 C C . GLN B 1 279 ? -22.243 -6.875 22.333 1.00 50.52 279 GLN B C 1
ATOM 4421 O O . GLN B 1 279 ? -22.148 -5.972 21.482 1.00 57.66 279 GLN B O 1
ATOM 4427 N N . LEU B 1 280 ? -23.407 -7.408 22.735 1.00 48.59 280 LEU B N 1
ATOM 4428 C CA . LEU B 1 280 ? -24.747 -6.984 22.217 1.00 47.86 280 LEU B CA 1
ATOM 4429 C C . LEU B 1 280 ? -25.099 -5.565 22.712 1.00 47.77 280 LEU B C 1
ATOM 4430 O O . LEU B 1 280 ? -25.374 -4.697 21.855 1.00 48.42 280 LEU B O 1
ATOM 4435 N N . ARG B 1 281 ? -25.108 -5.344 24.033 1.00 46.58 281 ARG B N 1
ATOM 4436 C CA . ARG B 1 281 ? -25.530 -4.072 24.704 1.00 41.09 281 ARG B CA 1
ATOM 4437 C C . ARG B 1 281 ? -24.970 -2.839 23.969 1.00 39.70 281 ARG B C 1
ATOM 4438 O O . ARG B 1 281 ? -25.719 -1.828 23.829 1.00 37.77 281 ARG B O 1
ATOM 4446 N N . ASP B 1 282 ? -23.702 -2.911 23.542 1.00 39.49 282 ASP B N 1
ATOM 4447 C CA . ASP B 1 282 ? -23.055 -1.953 22.604 1.00 41.39 282 ASP B CA 1
ATOM 4448 C C . ASP B 1 282 ? -23.863 -1.864 21.304 1.00 40.43 282 ASP B C 1
ATOM 4449 O O . ASP B 1 282 ? -24.444 -0.789 21.042 1.00 40.90 282 ASP B O 1
ATOM 4454 N N . LYS B 1 283 ? -23.887 -2.964 20.539 1.00 43.73 283 LYS B N 1
ATOM 4455 C CA . LYS B 1 283 ? -24.359 -3.031 19.127 1.00 46.87 283 LYS B CA 1
ATOM 4456 C C . LYS B 1 283 ? -25.882 -2.829 19.052 1.00 45.44 283 LYS B C 1
ATOM 4457 O O . LYS B 1 283 ? -26.410 -2.873 17.925 1.00 47.84 283 LYS B O 1
ATOM 4463 N N . VAL B 1 284 ? -26.565 -2.648 20.189 1.00 44.01 284 VAL B N 1
ATOM 4464 C CA . VAL B 1 284 ? -27.976 -2.156 20.247 1.00 42.38 284 VAL B CA 1
ATOM 4465 C C . VAL B 1 284 ? -27.977 -0.675 20.653 1.00 40.73 284 VAL B C 1
ATOM 4466 O O . VAL B 1 284 ? -28.691 0.104 19.996 1.00 37.93 284 VAL B O 1
ATOM 4470 N N . PHE B 1 285 ? -27.237 -0.302 21.702 1.00 41.10 285 PHE B N 1
ATOM 4471 C CA . PHE B 1 285 ? -27.160 1.103 22.175 1.00 38.12 285 PHE B CA 1
ATOM 4472 C C . PHE B 1 285 ? -26.644 2.012 21.050 1.00 38.52 285 PHE B C 1
ATOM 4473 O O . PHE B 1 285 ? -27.091 3.173 20.982 1.00 34.17 285 PHE B O 1
ATOM 4481 N N . LYS B 1 286 ? -25.729 1.513 20.208 1.00 39.74 286 LYS B N 1
ATOM 4482 C CA . LYS B 1 286 ? -25.190 2.293 19.058 1.00 39.28 286 LYS B CA 1
ATOM 4483 C C . LYS B 1 286 ? -26.321 2.513 18.049 1.00 37.14 286 LYS B C 1
ATOM 4484 O O . LYS B 1 286 ? -26.497 3.680 17.683 1.00 37.47 286 LYS B O 1
ATOM 4490 N N . ILE B 1 287 ? -27.085 1.478 17.662 1.00 39.34 287 ILE B N 1
ATOM 4491 C CA . ILE B 1 287 ? -28.294 1.630 16.790 1.00 39.49 287 ILE B CA 1
ATOM 4492 C C . ILE B 1 287 ? -29.308 2.525 17.523 1.00 38.38 287 ILE B C 1
ATOM 4493 O O . ILE B 1 287 ? -29.733 3.531 16.908 1.00 39.29 287 ILE B O 1
ATOM 4498 N N . PHE B 1 288 ? -29.655 2.200 18.780 1.00 37.64 288 PHE B N 1
ATOM 4499 C CA . PHE B 1 288 ? -30.547 3.006 19.670 1.00 34.26 288 PHE B CA 1
ATOM 4500 C C . PHE B 1 288 ? -30.112 4.474 19.647 1.00 28.65 288 PHE B C 1
ATOM 4501 O O . PHE B 1 288 ? -30.966 5.365 19.430 1.00 28.47 288 PHE B O 1
ATOM 4509 N N . ASN B 1 289 ? -28.811 4.684 19.884 1.00 25.41 289 ASN B N 1
ATOM 4510 C CA . ASN B 1 289 ? -28.196 5.978 20.279 1.00 20.01 289 ASN B CA 1
ATOM 4511 C C . ASN B 1 289 ? -27.569 6.663 19.053 1.00 16.35 289 ASN B C 1
ATOM 4512 O O . ASN B 1 289 ? -27.073 7.808 19.192 1.00 15.45 289 ASN B O 1
ATOM 4517 N N . ASP B 1 290 ? -27.544 5.970 17.906 1.00 12.68 290 ASP B N 1
ATOM 4518 C CA . ASP B 1 290 ? -27.465 6.564 16.539 1.00 9.64 290 ASP B CA 1
ATOM 4519 C C . ASP B 1 290 ? -28.900 6.889 16.074 1.00 6.49 290 ASP B C 1
ATOM 4520 O O . ASP B 1 290 ? -29.079 7.810 15.250 1.00 7.17 290 ASP B O 1
ATOM 4525 N N . ASN B 1 291 ? -29.889 6.109 16.533 1.00 3.10 291 ASN B N 1
ATOM 4526 C CA . ASN B 1 291 ? -31.344 6.360 16.326 1.00 1.26 291 ASN B CA 1
ATOM 4527 C C . ASN B 1 291 ? -31.962 6.924 17.616 1.00 0.50 291 ASN B C 1
ATOM 4528 O O . ASN B 1 291 ? -33.156 6.625 17.882 1.00 0.50 291 ASN B O 1
ATOM 4533 N N . LEU B 1 292 ? -31.170 7.633 18.430 1.00 0.50 292 LEU B N 1
ATOM 4534 C CA . LEU B 1 292 ? -31.653 8.616 19.443 1.00 0.50 292 LEU B CA 1
ATOM 4535 C C . LEU B 1 292 ? -31.377 10.034 18.918 1.00 0.50 292 LEU B C 1
ATOM 4536 O O . LEU B 1 292 ? -32.126 10.948 19.264 1.00 0.50 292 LEU B O 1
ATOM 4541 N N . LYS B 1 293 ? -30.337 10.200 18.097 1.00 0.50 293 LYS B N 1
ATOM 4542 C CA . LYS B 1 293 ? -29.712 11.514 17.765 1.00 0.50 293 LYS B CA 1
ATOM 4543 C C . LYS B 1 293 ? -30.210 12.067 16.429 1.00 0.50 293 LYS B C 1
ATOM 4544 O O . LYS B 1 293 ? -30.434 13.318 16.355 1.00 0.50 293 LYS B O 1
ATOM 4550 N N . THR B 1 294 ? -30.303 11.188 15.422 1.00 0.50 294 THR B N 1
ATOM 4551 C CA . THR B 1 294 ? -30.788 11.506 14.048 1.00 0.50 294 THR B CA 1
ATOM 4552 C C . THR B 1 294 ? -32.260 11.953 14.126 1.00 0.50 294 THR B C 1
ATOM 4553 O O . THR B 1 294 ? -32.653 12.928 13.427 1.00 0.50 294 THR B O 1
ATOM 4557 N N . LEU B 1 295 ? -33.047 11.229 14.929 1.00 0.50 295 LEU B N 1
ATOM 4558 C CA . LEU B 1 295 ? -34.462 11.547 15.244 1.00 0.50 295 LEU B CA 1
ATOM 4559 C C . LEU B 1 295 ? -34.509 12.950 15.901 1.00 0.50 295 LEU B C 1
ATOM 4560 O O . LEU B 1 295 ? -35.317 13.772 15.407 1.00 0.50 295 LEU B O 1
ATOM 4565 N N . ILE B 1 296 ? -33.627 13.289 16.864 1.00 0.50 296 ILE B N 1
ATOM 4566 C CA . ILE B 1 296 ? -33.664 14.603 17.591 1.00 0.50 296 ILE B CA 1
ATOM 4567 C C . ILE B 1 296 ? -33.442 15.748 16.594 1.00 0.50 296 ILE B C 1
ATOM 4568 O O . ILE B 1 296 ? -34.104 16.803 16.795 1.00 0.50 296 ILE B O 1
ATOM 4573 N N . SER B 1 297 ? -32.603 15.557 15.559 1.00 0.50 297 SER B N 1
ATOM 4574 C CA . SER B 1 297 ? -32.304 16.601 14.533 1.00 0.50 297 SER B CA 1
ATOM 4575 C C . SER B 1 297 ? -33.512 16.770 13.596 1.00 0.50 297 SER B C 1
ATOM 4576 O O . SER B 1 297 ? -34.024 17.926 13.523 1.00 0.50 297 SER B O 1
ATOM 4579 N N . SER B 1 298 ? -33.993 15.691 12.961 1.00 0.50 298 SER B N 1
ATOM 4580 C CA . SER B 1 298 ? -35.209 15.748 12.099 1.00 0.50 298 SER B CA 1
ATOM 4581 C C . SER B 1 298 ? -36.407 15.098 12.817 1.00 0.50 298 SER B C 1
ATOM 4582 O O . SER B 1 298 ? -37.373 15.834 13.139 1.00 0.50 298 SER B O 1
ATOM 4585 N N . GLY B 1 299 ? -36.321 13.809 13.144 1.00 0.50 299 GLY B N 1
ATOM 4586 C CA . GLY B 1 299 ? -37.467 13.006 13.628 1.00 0.50 299 GLY B CA 1
ATOM 4587 C C . GLY B 1 299 ? -37.648 11.723 12.834 1.00 0.50 299 GLY B C 1
ATOM 4588 O O . GLY B 1 299 ? -38.792 11.208 12.819 1.00 0.50 299 GLY B O 1
ATOM 4589 N N . GLN B 1 300 ? -36.575 11.232 12.195 1.00 1.29 300 GLN B N 1
ATOM 4590 C CA . GLN B 1 300 ? -36.511 9.901 11.526 1.00 2.03 300 GLN B CA 1
ATOM 4591 C C . GLN B 1 300 ? -35.418 9.052 12.184 1.00 4.49 300 GLN B C 1
ATOM 4592 O O . GLN B 1 300 ? -34.609 9.626 12.925 1.00 4.36 300 GLN B O 1
ATOM 4598 N N . LEU B 1 301 ? -35.331 7.768 11.818 1.00 9.51 301 LEU B N 1
ATOM 4599 C CA . LEU B 1 301 ? -34.316 6.806 12.348 1.00 14.39 301 LEU B CA 1
ATOM 4600 C C . LEU B 1 301 ? -33.191 6.624 11.312 1.00 19.63 301 LEU B C 1
ATOM 4601 O O . LEU B 1 301 ? -33.513 6.373 10.115 1.00 22.43 301 LEU B O 1
ATOM 4606 N N . ALA B 1 302 ? -31.933 6.779 11.768 1.00 24.70 302 ALA B N 1
ATOM 4607 C CA . ALA B 1 302 ? -30.684 6.769 10.962 1.00 28.30 302 ALA B CA 1
ATOM 4608 C C . ALA B 1 302 ? -30.549 5.451 10.188 1.00 34.84 302 ALA B C 1
ATOM 4609 O O . ALA B 1 302 ? -30.150 5.490 9.000 1.00 38.88 302 ALA B O 1
ATOM 4611 N N . SER B 1 303 ? -30.863 4.329 10.846 1.00 44.64 303 SER B N 1
ATOM 4612 C CA . SER B 1 303 ? -30.811 2.959 10.271 1.00 49.42 303 SER B CA 1
ATOM 4613 C C . SER B 1 303 ? -31.857 2.049 10.934 1.00 54.29 303 SER B C 1
ATOM 4614 O O . SER B 1 303 ? -32.475 2.493 11.927 1.00 54.68 303 SER B O 1
ATOM 4617 N N . HIS B 1 304 ? -32.066 0.849 10.371 1.00 55.69 304 HIS B N 1
ATOM 4618 C CA . HIS B 1 304 ? -32.813 -0.296 10.973 1.00 56.84 304 HIS B CA 1
ATOM 4619 C C . HIS B 1 304 ? -34.298 0.046 11.202 1.00 52.46 304 HIS B C 1
ATOM 4620 O O . HIS B 1 304 ? -34.891 -0.511 12.163 1.00 56.83 304 HIS B O 1
ATOM 4627 N N . GLN B 1 305 ? -34.903 0.905 10.368 1.00 45.43 305 GLN B N 1
ATOM 4628 C CA . GLN B 1 305 ? -36.299 1.379 10.593 1.00 37.46 305 GLN B CA 1
ATOM 4629 C C . GLN B 1 305 ? -37.277 0.262 10.207 1.00 32.13 305 GLN B C 1
ATOM 4630 O O . GLN B 1 305 ? -37.269 -0.163 9.024 1.00 26.59 305 GLN B O 1
ATOM 4636 N N . VAL B 1 306 ? -38.091 -0.170 11.182 1.00 30.75 306 VAL B N 1
ATOM 4637 C CA . VAL B 1 306 ? -39.081 -1.284 11.060 1.00 27.52 306 VAL B CA 1
ATOM 4638 C C . VAL B 1 306 ? -40.311 -0.765 10.305 1.00 26.72 306 VAL B C 1
ATOM 4639 O O . VAL B 1 306 ? -40.829 0.312 10.667 1.00 27.75 306 VAL B O 1
ATOM 4643 N N . ASP B 1 307 ? -40.744 -1.517 9.289 1.00 26.46 307 ASP B N 1
ATOM 4644 C CA . ASP B 1 307 ? -42.096 -1.423 8.679 1.00 23.23 307 ASP B CA 1
ATOM 4645 C C . ASP B 1 307 ? -43.056 -2.226 9.562 1.00 23.67 307 ASP B C 1
ATOM 4646 O O . ASP B 1 307 ? -43.052 -3.472 9.437 1.00 23.36 307 ASP B O 1
ATOM 4651 N N . LEU B 1 308 ? -43.826 -1.537 10.420 1.00 24.36 308 LEU B N 1
ATOM 4652 C CA . LEU B 1 308 ? -44.618 -2.113 11.551 1.00 24.63 308 LEU B CA 1
ATOM 4653 C C . LEU B 1 308 ? -45.563 -3.214 11.053 1.00 24.83 308 LEU B C 1
ATOM 4654 O O . LEU B 1 308 ? -45.945 -4.089 11.855 1.00 22.43 308 LEU B O 1
ATOM 4659 N N . THR B 1 309 ? -45.902 -3.155 9.763 1.00 27.77 309 THR B N 1
ATOM 4660 C CA . THR B 1 309 ? -46.928 -3.976 9.069 1.00 28.29 309 THR B CA 1
ATOM 4661 C C . THR B 1 309 ? -46.269 -5.264 8.561 1.00 33.22 309 THR B C 1
ATOM 4662 O O . THR B 1 309 ? -46.872 -6.344 8.729 1.00 37.42 309 THR B O 1
ATOM 4666 N N . ARG B 1 310 ? -45.075 -5.136 7.973 1.00 34.96 310 ARG B N 1
ATOM 4667 C CA . ARG B 1 310 ? -44.276 -6.265 7.423 1.00 34.90 310 ARG B CA 1
ATOM 4668 C C . ARG B 1 310 ? -43.436 -6.902 8.543 1.00 40.53 310 ARG B C 1
ATOM 4669 O O . ARG B 1 310 ? -42.968 -8.047 8.348 1.00 42.85 310 ARG B O 1
ATOM 4677 N N . GLY B 1 311 ? -43.265 -6.198 9.670 1.00 44.85 311 GLY B N 1
ATOM 4678 C CA . GLY B 1 311 ? -42.583 -6.693 10.883 1.00 47.37 311 GLY B CA 1
ATOM 4679 C C . GLY B 1 311 ? -41.156 -6.181 10.982 1.00 56.54 311 GLY B C 1
ATOM 4680 O O . GLY B 1 311 ? -40.272 -6.884 11.490 1.00 60.31 311 GLY B O 1
#

Sequence (616 aa):
MMKILNSFSLKPEQRQTLEAAGHTVIDADKLDDATAQQIDVVYGWNAAATRVNFDRLQFVQAMSAGVDYLPLAELAKHHVLLANTSGIHAEPIAEYVLGALFTISRGILPAIRADRWTLRQERPPMTLLKGKTAVIFGTGHIGSTIATKLQALGLHTIGVSAHGRPAAGFDQVMTDVATHEAAGRADVVINALPLTPDTKHFYDEAFFAAASKQPLFINIGRGPSVDMAALTQALKNKQISAAALDVVDPEPLPQDSPLWGMTNVLLTPHISGTVPQLRDKVFKIFNDNLKTLISSGQLASHQVDLTRGMMKILNSFSLKPEQRQTLEAAGHTVIDADKLDDATAQQIDVVYGWNAAATRVNFDRLQFVQAMSAGVDYLPLAELAKHHVLLANTSGIHAEPIAEYVLGALFTISRGILPAIRADRDMWTLRQERPPMTLLKGKTAVIFGTGHIGSTIATKLQALGLHTIGVSAHGRPAAGFDQVMTDVATHEAAGRADVVINALPLTPDTKHFYDEAFFAAASKQPLFINIGRGPSVDMAALTQALKNKQISAAALDVVDPEPLPQDSPLWGMLTPHISGTVPQLRDKVFKIFNDNLKTLISSGQLASHQVDLTRG

Organism: NCBI:txid1708499

Nearest PDB structures (foldseek):
  8hpg-assembly1_A  TM=1.003E+00  e=1.159E-67  Lactobacillus sp. CGMCC 9967
  8hpg-assembly2_B  TM=9.923E-01  e=3.520E-61  Lactobacillus sp. CGMCC 9967
  3evt-assembly1_A-2  TM=6.118E-01  e=6.450E-32  Lactiplantibacillus plantarum
  5mh6-assembly1_A  TM=8.463E-01  e=1.538E-25  Haloferax mediterranei ATCC 33500
  4zqb-assembly1_B  TM=8.417E-01  e=6.799E-21  Cereibacter sphaeroides 2.4.1

Foldseek 3Di:
DFEEECPPPADPVLCVVQPPVPYHYHYLVRDDLVVLARHAEYEADDPSVVSHNLLRHAEYFHLALACVPPPLVSCVVSVRWYFYLPQLLQQLLLVVVVVLCCCQQVQVQVPVPPPDDPPVPDGDNHHQLAPFEAEEEDQGNNRQSNLQVSVVSHHQYEYEYQPFDDHHSHPGYDHLVCLLVSLLRHQAYEDQAHDDPCLQQSQALVSLQSNQNQHAAEALHEARSHDVVSVLVCPVVSSHVAYHPLYHVVPPDDDPDVLVVDRRYHYHRNCSSDHDVSSVSSSVQVVQQVVCCVVPNHGPDRTDPSNSD/DEAEECPPPDDPVLCVVVVVVPYHYDDLVNDDLVVQARHAEYLADDPSNVSHNLLRHAEYQHLALACVPPPLVSCVVSVHWYFYLPLLLQQLLLVVVVVLCCCQQVCVVVPPVPDPPPPDPPPDRDNHHQLAPFEAEEEDQGSNRQSNLQVSVVSHHQYEYEYQPFDDHHSHPGYDHLVCLLVSLLRHQHYEDQAHDAPCLQQSQALVNLQSNPNQHAAEALHEARSHDLCSVLVSDVVSSHPHYHPLYHVPPPPDPPRCVPVVYHPNCSSPHDPSSVSSSCQVVQQVVVCVVPNHRPDRTDPSNSD

B-factor: mean 45.88, std 33.36, range [0.5, 197.0]